Protein 7VMX (pdb70)

Structure (mmCIF, N/CA/C/O backbone):
data_7VMX
#
_entry.id   7VMX
#
_cell.length_a   128.114
_cell.length_b   128.114
_cell.length_c   200.671
_cell.angle_alpha   90.000
_cell.angle_beta   90.000
_cell.angle_gamma   90.000
#
_symmetry.space_group_name_H-M   'P 43 21 2'
#
loop_
_entity.id
_entity.type
_entity.pdbx_description
1 polymer 'Elongation factor Ts'
2 polymer 'Elongation factor Tu'
3 non-polymer 'ZINC ION'
4 non-polymer 'MAGNESIUM ION'
5 water water
#
loop_
_atom_site.group_PDB
_atom_site.id
_atom_site.type_symbol
_atom_site.label_atom_id
_atom_site.label_alt_id
_atom_site.label_comp_id
_atom_site.label_asym_id
_atom_site.label_entity_id
_atom_site.label_seq_id
_atom_site.pdbx_PDB_ins_code
_atom_site.Cartn_x
_atom_site.Cartn_y
_atom_site.Cartn_z
_atom_site.occupancy
_atom_site.B_iso_or_equiv
_atom_site.auth_seq_id
_atom_site.auth_comp_id
_atom_site.auth_asym_id
_atom_site.auth_atom_id
_atom_site.pdbx_PDB_model_num
ATOM 1 N N . MET A 1 1 ? 11.583 -15.827 6.920 1.00 62.16 1 MET A N 1
ATOM 2 C CA . MET A 1 1 ? 12.376 -16.152 8.136 1.00 78.25 1 MET A CA 1
ATOM 3 C C . MET A 1 1 ? 13.641 -15.293 8.125 1.00 76.21 1 MET A C 1
ATOM 4 O O . MET A 1 1 ? 14.720 -15.816 7.823 1.00 67.33 1 MET A O 1
ATOM 9 N N . ALA A 1 2 ? 13.484 -14.024 8.489 1.00 80.78 2 ALA A N 1
ATOM 10 C CA . ALA A 1 2 ? 14.574 -13.030 8.411 1.00 80.40 2 ALA A CA 1
ATOM 11 C C . ALA A 1 2 ? 15.780 -13.339 9.302 1.00 78.04 2 ALA A C 1
ATOM 12 O O . ALA A 1 2 ? 16.889 -13.336 8.766 1.00 83.45 2 ALA A O 1
ATOM 14 N N . ASN A 1 3 ? 15.595 -13.644 10.584 1.00 69.73 3 ASN A N 1
ATOM 15 C CA . ASN A 1 3 ? 16.808 -13.834 11.419 1.00 72.87 3 ASN A CA 1
ATOM 16 C C . ASN A 1 3 ? 16.760 -15.128 12.235 1.00 75.55 3 ASN A C 1
ATOM 17 O O . ASN A 1 3 ? 17.693 -15.350 13.029 1.00 74.77 3 ASN A O 1
ATOM 22 N N . PHE A 1 4 ? 15.745 -15.962 12.026 1.00 72.18 4 PHE A N 1
ATOM 23 C CA . PHE A 1 4 ? 15.605 -17.181 12.855 1.00 69.87 4 PHE A CA 1
ATOM 24 C C . PHE A 1 4 ? 15.295 -18.391 11.987 1.00 66.27 4 PHE A C 1
ATOM 25 O O . PHE A 1 4 ? 14.910 -18.213 10.841 1.00 75.72 4 PHE A O 1
ATOM 33 N N . THR A 1 5 ? 15.434 -19.584 12.558 1.00 53.70 5 THR A N 1
ATOM 34 C CA . THR A 1 5 ? 15.075 -20.809 11.860 1.00 54.13 5 THR A CA 1
ATOM 35 C C . THR A 1 5 ? 13.572 -21.087 11.964 1.00 63.74 5 THR A C 1
ATOM 36 O O . THR A 1 5 ? 12.796 -20.320 12.550 1.00 57.39 5 THR A O 1
ATOM 40 N N . ALA A 1 6 ? 13.157 -22.176 11.304 1.00 67.44 6 ALA A N 1
ATOM 41 C CA . ALA A 1 6 ? 11.812 -22.706 11.477 1.00 56.15 6 ALA A CA 1
ATOM 42 C C . ALA A 1 6 ? 11.703 -23.467 12.787 1.00 60.70 6 ALA A C 1
ATOM 43 O O . ALA A 1 6 ? 10.660 -23.425 13.450 1.00 63.83 6 ALA A O 1
ATOM 45 N N . ALA A 1 7 ? 12.779 -24.162 13.180 1.00 57.54 7 ALA A N 1
ATOM 46 C CA . ALA A 1 7 ? 12.816 -24.797 14.494 1.00 57.84 7 ALA A CA 1
ATOM 47 C C . ALA A 1 7 ? 12.708 -23.770 15.622 1.00 59.60 7 ALA A C 1
ATOM 48 O O . ALA A 1 7 ? 12.232 -24.106 16.710 1.00 54.01 7 ALA A O 1
ATOM 50 N N . ASP A 1 8 ? 13.139 -22.519 15.373 1.00 67.81 8 ASP A N 1
ATOM 51 C CA . ASP A 1 8 ? 12.887 -21.384 16.275 1.00 67.51 8 ASP A CA 1
ATOM 52 C C . ASP A 1 8 ? 11.399 -21.072 16.399 1.00 65.61 8 ASP A C 1
ATOM 53 O O . ASP A 1 8 ? 10.956 -20.565 17.437 1.00 68.17 8 ASP A O 1
ATOM 58 N N . VAL A 1 9 ? 10.625 -21.304 15.335 1.00 66.61 9 VAL A N 1
ATOM 59 C CA . VAL A 1 9 ? 9.200 -20.995 15.378 1.00 65.89 9 VAL A CA 1
ATOM 60 C C . VAL A 1 9 ? 8.426 -22.137 16.032 1.00 63.12 9 VAL A C 1
ATOM 61 O O . VAL A 1 9 ? 7.484 -21.899 16.797 1.00 62.36 9 VAL A O 1
ATOM 65 N N . LYS A 1 10 ? 8.804 -23.387 15.732 1.00 57.54 10 LYS A N 1
ATOM 66 C CA . LYS A 1 10 ? 8.227 -24.543 16.417 1.00 57.79 10 LYS A CA 1
ATOM 67 C C . LYS A 1 10 ? 8.341 -24.403 17.919 1.00 61.61 10 LYS A C 1
ATOM 68 O O . LYS A 1 10 ? 7.394 -24.661 18.671 1.00 61.34 10 LYS A O 1
ATOM 74 N N . ARG A 1 11 ? 9.524 -24.026 18.368 1.00 65.97 11 ARG A N 1
ATOM 75 C CA . ARG A 1 11 ? 9.797 -23.918 19.788 1.00 72.90 11 ARG A CA 1
ATOM 76 C C . ARG A 1 11 ? 8.998 -22.794 20.438 1.00 65.44 11 ARG A C 1
ATOM 77 O O . ARG A 1 11 ? 8.387 -22.987 21.494 1.00 60.69 11 ARG A O 1
ATOM 85 N N . LEU A 1 12 ? 9.005 -21.601 19.827 1.00 62.34 12 LEU A N 1
ATOM 86 C CA . LEU A 1 12 ? 8.251 -20.482 20.380 1.00 55.75 12 LEU A CA 1
ATOM 87 C C . LEU A 1 12 ? 6.769 -20.796 20.460 1.00 60.70 12 LEU A C 1
ATOM 88 O O . LEU A 1 12 ? 6.080 -20.289 21.357 1.00 60.04 12 LEU A O 1
ATOM 93 N N . ARG A 1 13 ? 6.265 -21.639 19.545 1.00 65.28 13 ARG A N 1
ATOM 94 C CA . ARG A 1 13 ? 4.904 -22.165 19.653 1.00 59.91 13 ARG A CA 1
ATOM 95 C C . ARG A 1 13 ? 4.793 -23.215 20.763 1.00 60.69 13 ARG A C 1
ATOM 96 O O . ARG A 1 13 ? 3.827 -23.205 21.532 1.00 62.18 13 ARG A O 1
ATOM 104 N N . GLU A 1 14 ? 5.771 -24.126 20.877 1.00 59.17 14 GLU A N 1
ATOM 105 C CA . GLU A 1 14 ? 5.672 -25.187 21.882 1.00 58.88 14 GLU A CA 1
ATOM 106 C C . GLU A 1 14 ? 5.654 -24.632 23.294 1.00 58.38 14 GLU A C 1
ATOM 107 O O . GLU A 1 14 ? 5.184 -25.301 24.221 1.00 51.45 14 GLU A O 1
ATOM 113 N N . LEU A 1 15 ? 6.171 -23.418 23.474 1.00 58.44 15 LEU A N 1
ATOM 114 C CA . LEU A 1 15 ? 6.312 -22.778 24.775 1.00 54.96 15 LEU A CA 1
ATOM 115 C C . LEU A 1 15 ? 5.114 -21.904 25.114 1.00 51.90 15 LEU A C 1
ATOM 116 O O . LEU A 1 15 ? 4.611 -21.961 26.236 1.00 64.05 15 LEU A O 1
ATOM 121 N N . THR A 1 16 ? 4.642 -21.093 24.178 1.00 49.48 16 THR A N 1
ATOM 122 C CA . THR A 1 16 ? 3.509 -20.219 24.445 1.00 55.78 16 THR A CA 1
ATOM 123 C C . THR A 1 16 ? 2.169 -20.828 24.050 1.00 60.41 16 THR A C 1
ATOM 124 O O . THR A 1 16 ? 1.123 -20.240 24.358 1.00 54.99 16 THR A O 1
ATOM 128 N N . GLY A 1 17 ? 2.172 -21.981 23.382 1.00 58.88 17 GLY A N 1
ATOM 129 C CA . GLY A 1 17 ? 0.953 -22.547 22.841 1.00 54.37 17 GLY A CA 1
ATOM 130 C C . GLY A 1 17 ? 0.245 -21.691 21.808 1.00 60.17 17 GLY A C 1
ATOM 131 O O . GLY A 1 17 ? -0.913 -21.982 21.489 1.00 58.50 17 GLY A O 1
ATOM 132 N N . ALA A 1 18 ? 0.902 -20.656 21.265 1.00 54.44 18 ALA A N 1
ATOM 133 C CA . ALA A 1 18 ? 0.265 -19.717 20.352 1.00 52.54 18 ALA A CA 1
ATOM 134 C C . ALA A 1 18 ? 0.238 -20.259 18.916 1.00 63.82 18 ALA A C 1
ATOM 135 O O . ALA A 1 18 ? 0.640 -21.398 18.629 1.00 53.72 18 ALA A O 1
ATOM 137 N N . GLY A 1 19 ? -0.247 -19.427 17.993 1.00 63.32 19 GLY A N 1
ATOM 138 C CA . GLY A 1 19 ? -0.435 -19.871 16.617 1.00 56.68 19 GLY A CA 1
ATOM 139 C C . GLY A 1 19 ? 0.845 -19.779 15.802 1.00 54.75 19 GLY A C 1
ATOM 140 O O . GLY A 1 19 ? 1.500 -18.729 15.770 1.00 53.02 19 GLY A O 1
ATOM 141 N N . MET A 1 20 ? 1.192 -20.890 15.133 1.00 50.27 20 MET A N 1
ATOM 142 C CA . MET A 1 20 ? 2.380 -21.000 14.286 1.00 45.09 20 MET A CA 1
ATOM 143 C C . MET A 1 20 ? 2.674 -19.710 13.527 1.00 51.98 20 MET A C 1
ATOM 144 O O . MET A 1 20 ? 3.759 -19.138 13.664 1.00 54.94 20 MET A O 1
ATOM 149 N N . LEU A 1 21 ? 1.707 -19.220 12.742 1.00 52.25 21 LEU A N 1
ATOM 150 C CA . LEU A 1 21 ? 1.920 -17.966 12.021 1.00 56.26 21 LEU A CA 1
ATOM 151 C C . LEU A 1 21 ? 2.110 -16.808 12.985 1.00 57.39 21 LEU A C 1
ATOM 152 O O . LEU A 1 21 ? 3.008 -15.980 12.797 1.00 62.08 21 LEU A O 1
ATOM 157 N N . ALA A 1 22 ? 1.271 -16.722 14.019 1.00 58.69 22 ALA A N 1
ATOM 158 C CA . ALA A 1 22 ? 1.421 -15.638 14.988 1.00 62.00 22 ALA A CA 1
ATOM 159 C C . ALA A 1 22 ? 2.790 -15.669 15.654 1.00 58.43 22 ALA A C 1
ATOM 160 O O . ALA A 1 22 ? 3.340 -14.611 15.983 1.00 58.76 22 ALA A O 1
ATOM 162 N N . CYS A 1 23 ? 3.351 -16.867 15.854 1.00 57.20 23 CYS A N 1
ATOM 163 C CA . CYS A 1 23 ? 4.721 -16.995 16.348 1.00 54.94 23 CYS A CA 1
ATOM 164 C C . CYS A 1 23 ? 5.736 -16.495 15.328 1.00 59.88 23 CYS A C 1
ATOM 165 O O . CYS A 1 23 ? 6.631 -15.712 15.671 1.00 61.76 23 CYS A O 1
ATOM 168 N N . LYS A 1 24 ? 5.648 -16.977 14.079 1.00 62.73 24 LYS A N 1
ATOM 169 C CA . LYS A 1 24 ? 6.567 -16.506 13.046 1.00 60.03 24 LYS A CA 1
ATOM 170 C C . LYS A 1 24 ? 6.498 -14.991 12.910 1.00 59.63 24 LYS A C 1
ATOM 171 O O . LYS A 1 24 ? 7.527 -14.310 12.915 1.00 67.28 24 LYS A O 1
ATOM 177 N N . ASN A 1 25 ? 5.292 -14.447 12.767 1.00 52.88 25 ASN A N 1
ATOM 178 C CA . ASN A 1 25 ? 5.138 -12.999 12.783 1.00 62.12 25 ASN A CA 1
ATOM 179 C C . ASN A 1 25 ? 5.862 -12.390 13.981 1.00 64.84 25 ASN A C 1
ATOM 180 O O . ASN A 1 25 ? 6.710 -11.508 13.822 1.00 66.78 25 ASN A O 1
ATOM 185 N N . ALA A 1 26 ? 5.587 -12.937 15.157 1.00 64.85 26 ALA A N 1
ATOM 186 C CA . ALA A 1 26 ? 6.176 -12.440 16.417 1.00 63.70 26 ALA A CA 1
ATOM 187 C C . ALA A 1 26 ? 7.704 -12.366 16.331 1.00 66.27 26 ALA A C 1
ATOM 188 O O . ALA A 1 26 ? 8.251 -11.308 16.630 1.00 65.57 26 ALA A O 1
ATOM 190 N N . LEU A 1 27 ? 8.362 -13.454 15.940 1.00 64.26 27 LEU A N 1
ATOM 191 C CA . LEU A 1 27 ? 9.844 -13.456 15.866 1.00 60.82 27 LEU A CA 1
ATOM 192 C C . LEU A 1 27 ? 10.307 -12.425 14.839 1.00 68.05 27 LEU A C 1
ATOM 193 O O . LEU A 1 27 ? 11.235 -11.672 15.126 1.00 69.94 27 LEU A O 1
ATOM 198 N N . ALA A 1 28 ? 9.745 -12.444 13.639 1.00 68.03 28 ALA A N 1
ATOM 199 C CA . ALA A 1 28 ? 10.216 -11.476 12.632 1.00 58.45 28 ALA A CA 1
ATOM 200 C C . ALA A 1 28 ? 9.938 -10.056 13.117 1.00 68.60 28 ALA A C 1
ATOM 201 O O . ALA A 1 28 ? 10.672 -9.159 12.719 1.00 76.41 28 ALA A O 1
ATOM 203 N N . GLU A 1 29 ? 8.908 -9.865 13.938 1.00 73.11 29 GLU A N 1
ATOM 204 C CA . GLU A 1 29 ? 8.583 -8.511 14.459 1.00 67.87 29 GLU A CA 1
ATOM 205 C C . GLU A 1 29 ? 9.731 -8.015 15.339 1.00 71.16 29 GLU A C 1
ATOM 206 O O . GLU A 1 29 ? 9.999 -6.813 15.308 1.00 72.39 29 GLU A O 1
ATOM 212 N N . THR A 1 30 ? 10.346 -8.906 16.121 1.00 72.72 30 THR A N 1
ATOM 213 C CA . THR A 1 30 ? 11.471 -8.523 17.013 1.00 70.90 30 THR A CA 1
ATOM 214 C C . THR A 1 30 ? 12.811 -8.745 16.325 1.00 72.82 30 THR A C 1
ATOM 215 O O . THR A 1 30 ? 13.817 -8.426 16.958 1.00 75.38 30 THR A O 1
ATOM 219 N N . ASP A 1 31 ? 12.791 -9.330 15.128 1.00 78.48 31 ASP A N 1
ATOM 220 C CA . ASP A 1 31 ? 13.996 -9.660 14.317 1.00 83.95 31 ASP A CA 1
ATOM 221 C C . ASP A 1 31 ? 14.824 -10.796 14.930 1.00 73.54 31 ASP A C 1
ATOM 222 O O . ASP A 1 31 ? 16.045 -10.739 14.855 1.00 77.25 31 ASP A O 1
ATOM 227 N N . GLY A 1 32 ? 14.165 -11.798 15.495 1.00 61.04 32 GLY A N 1
ATOM 228 C CA . GLY A 1 32 ? 14.866 -12.990 15.993 1.00 67.76 32 GLY A CA 1
ATOM 229 C C . GLY A 1 32 ? 15.139 -12.971 17.477 1.00 75.74 32 GLY A C 1
ATOM 230 O O . GLY A 1 32 ? 15.434 -14.041 18.021 1.00 70.56 32 GLY A O 1
ATOM 231 N N . ASP A 1 33 ? 15.023 -11.824 18.135 1.00 72.76 33 ASP A N 1
ATOM 232 C CA . ASP A 1 33 ? 15.242 -11.905 19.598 1.00 74.70 33 ASP A CA 1
ATOM 233 C C . ASP A 1 33 ? 14.043 -12.699 20.100 1.00 71.78 33 ASP A C 1
ATOM 234 O O . ASP A 1 33 ? 12.919 -12.247 19.889 1.00 68.89 33 ASP A O 1
ATOM 239 N N . PHE A 1 34 ? 14.311 -13.807 20.779 1.00 66.39 34 PHE A N 1
ATOM 240 C CA . PHE A 1 34 ? 13.270 -14.771 21.205 1.00 67.50 34 PHE A CA 1
ATOM 241 C C . PHE A 1 34 ? 12.513 -14.303 22.452 1.00 71.21 34 PHE A C 1
ATOM 242 O O . PHE A 1 34 ? 11.323 -14.596 22.576 1.00 58.66 34 PHE A O 1
ATOM 250 N N . ASP A 1 35 ? 13.183 -13.595 23.357 1.00 76.83 35 ASP A N 1
ATOM 251 C CA . ASP A 1 35 ? 12.491 -13.169 24.571 1.00 64.66 35 ASP A CA 1
ATOM 252 C C . ASP A 1 35 ? 11.467 -12.081 24.263 1.00 62.60 35 ASP A C 1
ATOM 253 O O . ASP A 1 35 ? 10.335 -12.140 24.750 1.00 64.05 35 ASP A O 1
ATOM 258 N N . LYS A 1 36 ? 11.837 -11.085 23.439 1.00 71.48 36 LYS A N 1
ATOM 259 C CA . LYS A 1 36 ? 10.881 -10.031 23.077 1.00 71.61 36 LYS A CA 1
ATOM 260 C C . LYS A 1 36 ? 9.665 -10.584 22.345 1.00 70.39 36 LYS A C 1
ATOM 261 O O . LYS A 1 36 ? 8.563 -10.030 22.470 1.00 65.12 36 LYS A O 1
ATOM 267 N N . ALA A 1 37 ? 9.847 -11.663 21.569 1.00 71.16 37 ALA A N 1
ATOM 268 C CA . ALA A 1 37 ? 8.738 -12.250 20.817 1.00 66.74 37 ALA A CA 1
ATOM 269 C C . ALA A 1 37 ? 7.722 -12.916 21.740 1.00 72.43 37 ALA A C 1
ATOM 270 O O . ALA A 1 37 ? 6.510 -12.804 21.506 1.00 72.65 37 ALA A O 1
ATOM 272 N N . VAL A 1 38 ? 8.193 -13.634 22.776 1.00 75.39 38 VAL A N 1
ATOM 273 C CA . VAL A 1 38 ? 7.282 -14.207 23.770 1.00 59.75 38 VAL A CA 1
ATOM 274 C C . VAL A 1 38 ? 6.432 -13.111 24.377 1.00 58.51 38 VAL A C 1
ATOM 275 O O . VAL A 1 38 ? 5.224 -13.272 24.584 1.00 61.38 38 VAL A O 1
ATOM 279 N N . GLU A 1 39 ? 7.055 -11.976 24.683 1.00 61.18 39 GLU A N 1
ATOM 280 C CA . GLU A 1 39 ? 6.292 -10.916 25.310 1.00 68.02 39 GLU A CA 1
ATOM 281 C C . GLU A 1 39 ? 5.430 -10.249 24.247 1.00 67.01 39 GLU A C 1
ATOM 282 O O . GLU A 1 39 ? 4.386 -9.661 24.566 1.00 66.56 39 GLU A O 1
ATOM 288 N N . ALA A 1 40 ? 5.854 -10.355 22.980 1.00 68.17 40 ALA A N 1
ATOM 289 C CA . ALA A 1 40 ? 5.080 -9.818 21.862 1.00 66.57 40 ALA A CA 1
ATOM 290 C C . ALA A 1 40 ? 3.785 -10.601 21.664 1.00 68.16 40 ALA A C 1
ATOM 291 O O . ALA A 1 40 ? 2.725 -10.007 21.410 1.00 61.93 40 ALA A O 1
ATOM 293 N N . LEU A 1 41 ? 3.860 -11.939 21.789 1.00 61.29 41 LEU A N 1
ATOM 294 C CA . LEU A 1 41 ? 2.679 -12.796 21.727 1.00 53.67 41 LEU A CA 1
ATOM 295 C C . LEU A 1 41 ? 1.712 -12.502 22.877 1.00 61.33 41 LEU A C 1
ATOM 296 O O . LEU A 1 41 ? 0.489 -12.487 22.684 1.00 63.72 41 LEU A O 1
ATOM 301 N N . ARG A 1 42 ? 2.241 -12.274 24.084 1.00 58.52 42 ARG A N 1
ATOM 302 C CA . ARG A 1 42 ? 1.406 -11.799 25.184 1.00 58.05 42 ARG A CA 1
ATOM 303 C C . ARG A 1 42 ? 0.591 -10.581 24.774 1.00 54.90 42 ARG A C 1
ATOM 304 O O . ARG A 1 42 ? -0.567 -10.438 25.175 1.00 56.88 42 ARG A O 1
ATOM 312 N N . ILE A 1 43 ? 1.177 -9.688 23.974 1.00 58.73 43 ILE A N 1
ATOM 313 C CA . ILE A 1 43 ? 0.461 -8.471 23.605 1.00 65.85 43 ILE A CA 1
ATOM 314 C C . ILE A 1 43 ? -0.743 -8.822 22.737 1.00 70.29 43 ILE A C 1
ATOM 315 O O . ILE A 1 43 ? -1.866 -8.382 23.012 1.00 69.16 43 ILE A O 1
ATOM 320 N N . LYS A 1 44 ? -0.522 -9.586 21.650 1.00 65.96 44 LYS A N 1
ATOM 321 C CA . LYS A 1 44 ? -1.632 -9.940 20.761 1.00 66.45 44 LYS A CA 1
ATOM 322 C C . LYS A 1 44 ? -2.666 -10.764 21.508 1.00 69.24 44 LYS A C 1
ATOM 323 O O . LYS A 1 44 ? -3.871 -10.544 21.349 1.00 73.72 44 LYS A O 1
ATOM 329 N N . GLY A 1 45 ? -2.224 -11.715 22.335 1.00 65.85 45 GLY A N 1
ATOM 330 C CA . GLY A 1 45 ? -3.178 -12.457 23.151 1.00 64.16 45 GLY A CA 1
ATOM 331 C C . GLY A 1 45 ? -4.136 -11.540 23.879 1.00 61.13 45 GLY A C 1
ATOM 332 O O . GLY A 1 45 ? -5.347 -11.741 23.845 1.00 64.80 45 GLY A O 1
ATOM 333 N N . ALA A 1 46 ? -3.606 -10.487 24.507 1.00 61.76 46 ALA A N 1
ATOM 334 C CA . ALA A 1 46 ? -4.452 -9.581 25.273 1.00 61.41 46 ALA A CA 1
ATOM 335 C C . ALA A 1 46 ? -5.389 -8.792 24.366 1.00 66.58 46 ALA A C 1
ATOM 336 O O . ALA A 1 46 ? -6.556 -8.569 24.718 1.00 65.38 46 ALA A O 1
ATOM 338 N N . LYS A 1 47 ? -4.894 -8.350 23.204 1.00 65.85 47 LYS A N 1
ATOM 339 C CA . LYS A 1 47 ? -5.758 -7.718 22.209 1.00 71.18 47 LYS A CA 1
ATOM 340 C C . LYS A 1 47 ? -6.890 -8.652 21.799 1.00 71.45 47 LYS A C 1
ATOM 341 O O . LYS A 1 47 ? -8.073 -8.288 21.847 1.00 63.69 47 LYS A O 1
ATOM 347 N N . ASP A 1 48 ? -6.530 -9.869 21.385 1.00 69.66 48 ASP A N 1
ATOM 348 C CA . ASP A 1 48 ? -7.500 -10.811 20.843 1.00 64.52 48 ASP A CA 1
ATOM 349 C C . ASP A 1 48 ? -8.510 -11.249 21.900 1.00 64.35 48 ASP A C 1
ATOM 350 O O . ASP A 1 48 ? -9.684 -11.455 21.582 1.00 69.44 48 ASP A O 1
ATOM 355 N N . VAL A 1 49 ? -8.086 -11.382 23.163 1.00 66.76 49 VAL A N 1
ATOM 356 C CA . VAL A 1 49 ? -9.031 -11.724 24.229 1.00 68.84 49 VAL A CA 1
ATOM 357 C C . VAL A 1 49 ? -10.049 -10.607 24.411 1.00 71.08 49 VAL A C 1
ATOM 358 O O . VAL A 1 49 ? -11.252 -10.861 24.580 1.00 69.64 49 VAL A O 1
ATOM 362 N N . GLY A 1 50 ? -9.586 -9.355 24.359 1.00 71.31 50 GLY A N 1
ATOM 363 C CA . GLY A 1 50 ? -10.509 -8.235 24.353 1.00 71.88 50 GLY A CA 1
ATOM 364 C C . GLY A 1 50 ? -11.498 -8.283 23.202 1.00 71.60 50 GLY A C 1
ATOM 365 O O . GLY A 1 50 ? -12.694 -8.045 23.394 1.00 65.11 50 GLY A O 1
ATOM 366 N N . LYS A 1 51 ? -11.005 -8.559 21.987 1.00 70.93 51 LYS A N 1
ATOM 367 C CA . LYS A 1 51 ? -11.843 -8.454 20.795 1.00 70.37 51 LYS A CA 1
ATOM 368 C C . LYS A 1 51 ? -13.064 -9.376 20.938 1.00 66.43 51 LYS A C 1
ATOM 369 O O . LYS A 1 51 ? -14.191 -9.020 20.557 1.00 69.69 51 LYS A O 1
ATOM 375 N N . ARG A 1 52 ? -12.876 -10.534 21.570 1.00 60.87 52 ARG A N 1
ATOM 376 C CA . ARG A 1 52 ? -13.961 -11.484 21.764 1.00 61.03 52 ARG A CA 1
ATOM 377 C C . ARG A 1 52 ? -14.612 -11.353 23.144 1.00 56.00 52 ARG A C 1
ATOM 378 O O . ARG A 1 52 ? -15.248 -12.293 23.630 1.00 50.74 52 ARG A O 1
ATOM 386 N N . ALA A 1 53 ? -14.530 -10.170 23.758 1.00 55.73 53 ALA A N 1
ATOM 387 C CA . ALA A 1 53 ? -15.128 -9.994 25.078 1.00 51.84 53 ALA A CA 1
ATOM 388 C C . ALA A 1 53 ? -16.654 -9.939 25.015 1.00 53.69 53 ALA A C 1
ATOM 389 O O . ALA A 1 53 ? -17.337 -10.348 25.965 1.00 41.31 53 ALA A O 1
ATOM 391 N N . GLU A 1 54 ? -17.204 -9.436 23.913 1.00 60.22 54 GLU A N 1
ATOM 392 C CA . GLU A 1 54 ? -18.644 -9.288 23.776 1.00 57.43 54 GLU A CA 1
ATOM 393 C C . GLU A 1 54 ? -19.333 -10.587 23.384 1.00 62.53 54 GLU A C 1
ATOM 394 O O . GLU A 1 54 ? -20.570 -10.624 23.330 1.00 68.46 54 GLU A O 1
ATOM 400 N N . ARG A 1 55 ? -18.564 -11.645 23.129 1.00 55.89 55 ARG A N 1
ATOM 401 C CA . ARG A 1 55 ? -19.092 -12.940 22.737 1.00 43.66 55 ARG A CA 1
ATOM 402 C C . ARG A 1 55 ? -19.899 -13.559 23.889 1.00 44.94 55 ARG A C 1
ATOM 403 O O . ARG A 1 55 ? -19.889 -13.078 25.029 1.00 46.06 55 ARG A O 1
ATOM 411 N N . ALA A 1 56 ? -20.630 -14.630 23.580 1.00 41.09 56 ALA A N 1
ATOM 412 C CA . ALA A 1 56 ? -21.512 -15.265 24.550 1.00 37.56 56 ALA A CA 1
ATOM 413 C C . ALA A 1 56 ? -20.870 -16.538 25.065 1.00 40.84 56 ALA A C 1
ATOM 414 O O . ALA A 1 56 ? -20.170 -17.232 24.322 1.00 42.57 56 ALA A O 1
ATOM 416 N N . THR A 1 57 ? -21.107 -16.845 26.342 1.00 40.89 57 THR A N 1
ATOM 417 C CA . THR A 1 57 ? -20.470 -17.990 27.000 1.00 42.81 57 THR A CA 1
ATOM 418 C C . THR A 1 57 ? -21.527 -18.850 27.692 1.00 35.25 57 THR A C 1
ATOM 419 O O . THR A 1 57 ? -21.787 -18.687 28.886 1.00 36.86 57 THR A O 1
ATOM 423 N N . ALA A 1 58 ? -22.114 -19.792 26.954 1.00 33.89 58 ALA A N 1
ATOM 424 C CA . ALA A 1 58 ? -23.221 -20.576 27.477 1.00 36.64 58 ALA A CA 1
ATOM 425 C C . ALA A 1 58 ? -22.876 -22.030 27.724 1.00 39.61 58 ALA A C 1
ATOM 426 O O . ALA A 1 58 ? -23.761 -22.797 28.113 1.00 46.63 58 ALA A O 1
ATOM 428 N N . GLU A 1 59 ? -21.635 -22.438 27.509 1.00 39.16 59 GLU A N 1
ATOM 429 C CA . GLU A 1 59 ? -21.205 -23.780 27.863 1.00 37.99 59 GLU A CA 1
ATOM 430 C C . GLU A 1 59 ? -20.099 -23.671 28.912 1.00 39.04 59 GLU A C 1
ATOM 431 O O . GLU A 1 59 ? -19.505 -22.600 29.113 1.00 35.01 59 GLU A O 1
ATOM 437 N N . GLY A 1 60 ? -19.854 -24.768 29.614 1.00 34.55 60 GLY A N 1
ATOM 438 C CA . GLY A 1 60 ? -18.883 -24.707 30.689 1.00 33.53 60 GLY A CA 1
ATOM 439 C C . GLY A 1 60 ? -19.168 -25.759 31.750 1.00 36.65 60 GLY A C 1
ATOM 440 O O . GLY A 1 60 ? -19.621 -26.863 31.437 1.00 40.16 60 GLY A O 1
ATOM 441 N N . LEU A 1 61 ? -18.868 -25.392 32.997 1.00 32.13 61 LEU A N 1
ATOM 442 C CA . LEU A 1 61 ? -19.016 -26.318 34.111 1.00 35.21 61 LEU A CA 1
ATOM 443 C C . LEU A 1 61 ? -19.159 -25.535 35.406 1.00 37.56 61 LEU A C 1
ATOM 444 O O . LEU A 1 61 ? -18.935 -24.321 35.468 1.00 30.69 61 LEU A O 1
ATOM 449 N N . VAL A 1 62 ? -19.472 -26.285 36.458 1.00 36.53 62 VAL A N 1
ATOM 450 C CA . VAL A 1 62 ? -19.448 -25.803 37.826 1.00 31.62 62 VAL A CA 1
ATOM 451 C C . VAL A 1 62 ? -18.585 -26.748 38.656 1.00 32.69 62 VAL A C 1
ATOM 452 O O . VAL A 1 62 ? -18.411 -27.931 38.336 1.00 35.03 62 VAL A O 1
ATOM 456 N N . ALA A 1 63 ? -18.032 -26.207 39.727 1.00 30.99 63 ALA A N 1
ATOM 457 C CA . ALA A 1 63 ? -17.017 -26.882 40.508 1.00 30.97 63 ALA A CA 1
ATOM 458 C C . ALA A 1 63 ? -17.276 -26.599 41.975 1.00 36.87 63 ALA A C 1
ATOM 459 O O . ALA A 1 63 ? -17.632 -25.471 42.340 1.00 38.45 63 ALA A O 1
ATOM 461 N N . ALA A 1 64 ? -17.093 -27.607 42.816 1.00 31.28 64 ALA A N 1
ATOM 462 C CA . ALA A 1 64 ? -17.276 -27.417 44.244 1.00 30.21 64 ALA A CA 1
ATOM 463 C C . ALA A 1 64 ? -16.088 -27.998 44.987 1.00 34.93 64 ALA A C 1
ATOM 464 O O . ALA A 1 64 ? -15.693 -29.139 44.734 1.00 43.43 64 ALA A O 1
ATOM 466 N N . LYS A 1 65 ? -15.524 -27.223 45.905 1.00 36.43 65 LYS A N 1
ATOM 467 C CA . LYS A 1 65 ? -14.526 -27.743 46.836 1.00 43.65 65 LYS A CA 1
ATOM 468 C C . LYS A 1 65 ? -14.794 -27.130 48.201 1.00 45.18 65 LYS A C 1
ATOM 469 O O . LYS A 1 65 ? -14.844 -25.903 48.319 1.00 43.72 65 LYS A O 1
ATOM 475 N N . ASP A 1 66 ? -14.987 -27.980 49.214 1.00 49.70 66 ASP A N 1
ATOM 476 C CA . ASP A 1 66 ? -15.023 -27.560 50.618 1.00 42.49 66 ASP A CA 1
ATOM 477 C C . ASP A 1 66 ? -16.015 -26.419 50.843 1.00 45.26 66 ASP A C 1
ATOM 478 O O . ASP A 1 66 ? -15.711 -25.420 51.498 1.00 49.94 66 ASP A O 1
ATOM 483 N N . GLY A 1 67 ? -17.211 -26.550 50.278 1.00 39.62 67 GLY A N 1
ATOM 484 C CA . GLY A 1 67 ? -18.169 -25.480 50.475 1.00 39.78 67 GLY A CA 1
ATOM 485 C C . GLY A 1 67 ? -17.883 -24.194 49.724 1.00 42.50 67 GLY A C 1
ATOM 486 O O . GLY A 1 67 ? -18.339 -23.124 50.138 1.00 41.72 67 GLY A O 1
ATOM 487 N N . ALA A 1 68 ? -17.123 -24.261 48.640 1.00 40.03 68 ALA A N 1
ATOM 488 C CA . ALA A 1 68 ? -17.057 -23.195 47.655 1.00 37.29 68 ALA A CA 1
ATOM 489 C C . ALA A 1 68 ? -17.667 -23.721 46.362 1.00 42.27 68 ALA A C 1
ATOM 490 O O . ALA A 1 68 ? -17.478 -24.894 46.015 1.00 39.77 68 ALA A O 1
ATOM 492 N N . LEU A 1 69 ? -18.419 -22.871 45.662 1.00 35.77 69 LEU A N 1
ATOM 493 C CA . LEU A 1 69 ? -19.020 -23.262 44.396 1.00 33.59 69 LEU A CA 1
ATOM 494 C C . LEU A 1 69 ? -18.761 -22.170 43.380 1.00 36.23 69 LEU A C 1
ATOM 495 O O . LEU A 1 69 ? -18.956 -20.986 43.680 1.00 36.65 69 LEU A O 1
ATOM 500 N N . ILE A 1 70 ? -18.295 -22.567 42.192 1.00 34.57 70 ILE A N 1
ATOM 501 C CA . ILE A 1 70 ? -18.025 -21.623 41.118 1.00 36.11 70 ILE A CA 1
ATOM 502 C C . ILE A 1 70 ? -18.664 -22.129 39.834 1.00 34.23 70 ILE A C 1
ATOM 503 O O . ILE A 1 70 ? -18.984 -23.309 39.682 1.00 29.81 70 ILE A O 1
ATOM 508 N N . GLU A 1 71 ? -18.844 -21.204 38.903 1.00 36.18 71 GLU A N 1
ATOM 509 C CA . GLU A 1 71 ? -19.249 -21.527 37.549 1.00 30.64 71 GLU A CA 1
ATOM 510 C C . GLU A 1 71 ? -18.283 -20.850 36.605 1.00 33.35 71 GLU A C 1
ATOM 511 O O . GLU A 1 71 ? -18.100 -19.627 36.666 1.00 33.60 71 GLU A O 1
ATOM 517 N N . LEU A 1 72 ? -17.672 -21.651 35.741 1.00 31.40 72 LEU A N 1
ATOM 518 C CA . LEU A 1 72 ? -16.706 -21.195 34.759 1.00 30.28 72 LEU A CA 1
ATOM 519 C C . LEU A 1 72 ? -17.282 -21.483 33.384 1.00 30.49 72 LEU A C 1
ATOM 520 O O . LEU A 1 72 ? -17.751 -22.602 33.140 1.00 32.77 72 LEU A O 1
ATOM 525 N N . ASN A 1 73 ? -17.262 -20.481 32.496 1.00 27.73 73 ASN A N 1
ATOM 526 C CA . ASN A 1 73 ? -17.957 -20.568 31.216 1.00 32.54 73 ASN A CA 1
ATOM 527 C C . ASN A 1 73 ? -17.003 -20.421 30.038 1.00 35.01 73 ASN A C 1
ATOM 528 O O . ASN A 1 73 ? -15.983 -19.719 30.115 1.00 33.53 73 ASN A O 1
ATOM 533 N N . CYS A 1 74 ? -17.368 -21.082 28.937 1.00 33.67 74 CYS A N 1
ATOM 534 C CA . CYS A 1 74 ? -16.652 -20.995 27.669 1.00 36.28 74 CYS A CA 1
ATOM 535 C C . CYS A 1 74 ? -17.689 -20.906 26.561 1.00 37.40 74 CYS A C 1
ATOM 536 O O . CYS A 1 74 ? -18.888 -20.787 26.824 1.00 39.10 74 CYS A O 1
ATOM 539 N N . GLU A 1 75 ? -17.231 -20.998 25.311 1.00 38.60 75 GLU A N 1
ATOM 540 C CA . GLU A 1 75 ? -18.140 -20.907 24.172 1.00 33.39 75 GLU A CA 1
ATOM 541 C C . GLU A 1 75 ? -18.733 -22.265 23.808 1.00 33.10 75 GLU A C 1
ATOM 542 O O . GLU A 1 75 ? -19.952 -22.438 23.866 1.00 37.32 75 GLU A O 1
ATOM 548 N N . THR A 1 76 ? -17.896 -23.241 23.461 1.00 33.81 76 THR A N 1
ATOM 549 C CA . THR A 1 76 ? -18.378 -24.582 23.145 1.00 31.63 76 THR A CA 1
ATOM 550 C C . THR A 1 76 ? -18.078 -25.572 24.254 1.00 27.67 76 THR A C 1
ATOM 551 O O . THR A 1 76 ? -17.148 -25.393 25.043 1.00 33.90 76 THR A O 1
ATOM 555 N N . ASP A 1 77 ? -18.861 -26.646 24.274 1.00 23.08 77 ASP A N 1
ATOM 556 C CA . ASP A 1 77 ? -18.628 -27.698 25.244 1.00 27.47 77 ASP A CA 1
ATOM 557 C C . ASP A 1 77 ? -17.425 -28.557 24.883 1.00 27.29 77 ASP A C 1
ATOM 558 O O . ASP A 1 77 ? -16.954 -29.329 25.730 1.00 29.24 77 ASP A O 1
ATOM 563 N N . PHE A 1 78 ? -16.910 -28.440 23.659 1.00 26.86 78 PHE A N 1
ATOM 564 C CA . PHE A 1 78 ? -15.619 -29.045 23.361 1.00 27.38 78 PHE A CA 1
ATOM 565 C C . PHE A 1 78 ? -14.564 -28.518 24.319 1.00 30.41 78 PHE A C 1
ATOM 566 O O . PHE A 1 78 ? -13.716 -29.274 24.820 1.00 32.44 78 PHE A O 1
ATOM 574 N N . VAL A 1 79 ? -14.631 -27.221 24.611 1.00 28.09 79 VAL A N 1
ATOM 575 C CA . VAL A 1 79 ? -13.697 -26.624 25.546 1.00 27.09 79 VAL A CA 1
ATOM 576 C C . VAL A 1 79 ? -14.038 -27.042 26.969 1.00 33.08 79 VAL A C 1
ATOM 577 O O . VAL A 1 79 ? -13.145 -27.357 27.765 1.00 38.65 79 VAL A O 1
ATOM 581 N N . ALA A 1 80 ? -15.330 -27.103 27.307 1.00 28.73 80 ALA A N 1
ATOM 582 C CA . ALA A 1 80 ? -15.707 -27.499 28.664 1.00 27.92 80 ALA A CA 1
ATOM 583 C C . ALA A 1 80 ? -15.197 -28.893 29.032 1.00 27.16 80 ALA A C 1
ATOM 584 O O . ALA A 1 80 ? -14.861 -29.134 30.197 1.00 30.46 80 ALA A O 1
ATOM 586 N N . LYS A 1 81 ? -15.137 -29.824 28.079 1.00 24.40 81 LYS A N 1
ATOM 587 C CA . LYS A 1 81 ? -14.663 -31.168 28.380 1.00 29.19 81 LYS A CA 1
ATOM 588 C C . LYS A 1 81 ? -13.170 -31.339 28.104 1.00 35.57 81 LYS A C 1
ATOM 589 O O . LYS A 1 81 ? -12.654 -32.469 28.147 1.00 39.20 81 LYS A O 1
ATOM 595 N N . ASN A 1 82 ? -12.465 -30.250 27.836 1.00 31.82 82 ASN A N 1
ATOM 596 C CA . ASN A 1 82 ? -11.032 -30.321 27.602 1.00 35.26 82 ASN A CA 1
ATOM 597 C C . ASN A 1 82 ? -10.268 -30.285 28.919 1.00 38.35 82 ASN A C 1
ATOM 598 O O . ASN A 1 82 ? -10.641 -29.554 29.844 1.00 38.91 82 ASN A O 1
ATOM 603 N N . ALA A 1 83 ? -9.175 -31.056 28.997 1.00 38.78 83 ALA A N 1
ATOM 604 C CA . ALA A 1 83 ? -8.468 -31.188 30.274 1.00 33.42 83 ALA A CA 1
ATOM 605 C C . ALA A 1 83 ? -7.907 -29.853 30.755 1.00 28.61 83 ALA A C 1
ATOM 606 O O . ALA A 1 83 ? -7.955 -29.546 31.952 1.00 24.56 83 ALA A O 1
ATOM 608 N N . GLU A 1 84 ? -7.381 -29.039 29.839 1.00 33.03 84 GLU A N 1
ATOM 609 C CA . GLU A 1 84 ? -6.775 -27.775 30.259 1.00 35.22 84 GLU A CA 1
ATOM 610 C C . GLU A 1 84 ? -7.808 -26.832 30.871 1.00 33.78 84 GLU A C 1
ATOM 611 O O . GLU A 1 84 ? -7.485 -26.081 31.799 1.00 32.54 84 GLU A O 1
ATOM 617 N N . PHE A 1 85 ? -9.056 -26.889 30.396 1.00 33.26 85 PHE A N 1
ATOM 618 C CA . PHE A 1 85 ? -10.112 -26.070 30.981 1.00 28.73 85 PHE A CA 1
ATOM 619 C C . PHE A 1 85 ? -10.533 -26.595 32.350 1.00 31.09 85 PHE A C 1
ATOM 620 O O . PHE A 1 85 ? -10.704 -25.808 33.289 1.00 33.03 85 PHE A O 1
ATOM 628 N N . GLN A 1 86 ? -10.712 -27.916 32.490 1.00 29.75 86 GLN A N 1
ATOM 629 C CA . GLN A 1 86 ? -11.074 -28.473 33.796 1.00 27.74 86 GLN A CA 1
ATOM 630 C C . GLN A 1 86 ? -9.977 -28.233 34.827 1.00 25.14 86 GLN A C 1
ATOM 631 O O . GLN A 1 86 ? -10.259 -27.900 35.982 1.00 26.22 86 GLN A O 1
ATOM 637 N N . THR A 1 87 ? -8.718 -28.380 34.436 1.00 28.26 87 THR A N 1
ATOM 638 C CA . THR A 1 87 ? -7.645 -28.087 35.379 1.00 29.78 87 THR A CA 1
ATOM 639 C C . THR A 1 87 ? -7.702 -26.633 35.856 1.00 28.31 87 THR A C 1
ATOM 640 O O . THR A 1 87 ? -7.528 -26.358 37.049 1.00 30.02 87 THR A O 1
ATOM 644 N N . LEU A 1 88 ? -7.974 -25.689 34.949 1.00 27.13 88 LEU A N 1
ATOM 645 C CA . LEU A 1 88 ? -8.142 -24.300 35.369 1.00 25.70 88 LEU A CA 1
ATOM 646 C C . LEU A 1 88 ? -9.277 -24.163 36.364 1.00 24.42 88 LEU A C 1
ATOM 647 O O . LEU A 1 88 ? -9.167 -23.447 37.368 1.00 24.48 88 LEU A O 1
ATOM 652 N N . ALA A 1 89 ? -10.391 -24.828 36.080 1.00 25.81 89 ALA A N 1
ATOM 653 C CA . ALA A 1 89 ? -11.534 -24.778 36.975 1.00 24.94 89 ALA A CA 1
ATOM 654 C C . ALA A 1 89 ? -11.176 -25.344 38.341 1.00 25.80 89 ALA A C 1
ATOM 655 O O . ALA A 1 89 ? -11.456 -24.717 39.371 1.00 25.94 89 ALA A O 1
ATOM 657 N N . ASP A 1 90 ? -10.549 -26.534 38.363 1.00 27.06 90 ASP A N 1
ATOM 658 C CA . ASP A 1 90 ? -10.045 -27.120 39.608 1.00 29.58 90 ASP A CA 1
ATOM 659 C C . ASP A 1 90 ? -9.201 -26.114 40.383 1.00 31.85 90 ASP A C 1
ATOM 660 O O . ASP A 1 90 ? -9.405 -25.897 41.586 1.00 33.97 90 ASP A O 1
ATOM 665 N N . GLN A 1 91 ? -8.257 -25.474 39.700 1.00 26.57 91 GLN A N 1
ATOM 666 C CA . GLN A 1 91 ? -7.453 -24.452 40.350 1.00 29.55 91 GLN A CA 1
ATOM 667 C C . GLN A 1 91 ? -8.320 -23.324 40.919 1.00 32.94 91 GLN A C 1
ATOM 668 O O . GLN A 1 91 ? -8.194 -22.965 42.099 1.00 33.03 91 GLN A O 1
ATOM 674 N N . VAL A 1 92 ? -9.215 -22.755 40.102 1.00 31.03 92 VAL A N 1
ATOM 675 C CA . VAL A 1 92 ? -9.899 -21.537 40.525 1.00 28.44 92 VAL A CA 1
ATOM 676 C C . VAL A 1 92 ? -10.849 -21.811 41.685 1.00 33.85 92 VAL A C 1
ATOM 677 O O . VAL A 1 92 ? -10.984 -20.978 42.591 1.00 34.24 92 VAL A O 1
ATOM 681 N N . VAL A 1 93 ? -11.519 -22.974 41.692 1.00 34.68 93 VAL A N 1
ATOM 682 C CA . VAL A 1 93 ? -12.382 -23.304 42.831 1.00 32.81 93 VAL A CA 1
ATOM 683 C C . VAL A 1 93 ? -11.547 -23.481 44.091 1.00 35.80 93 VAL A C 1
ATOM 684 O O . VAL A 1 93 ? -11.931 -23.007 45.170 1.00 40.24 93 VAL A O 1
ATOM 688 N N . ALA A 1 94 ? -10.374 -24.124 43.973 1.00 33.79 94 ALA A N 1
ATOM 689 C CA . ALA A 1 94 ? -9.501 -24.286 45.136 1.00 35.40 94 ALA A CA 1
ATOM 690 C C . ALA A 1 94 ? -9.011 -22.937 45.651 1.00 37.21 94 ALA A C 1
ATOM 691 O O . ALA A 1 94 ? -8.934 -22.725 46.868 1.00 38.17 94 ALA A O 1
ATOM 693 N N . ALA A 1 95 ? -8.669 -22.017 44.740 1.00 34.91 95 ALA A N 1
ATOM 694 C CA . ALA A 1 95 ? -8.441 -20.628 45.126 1.00 32.73 95 ALA A CA 1
ATOM 695 C C . ALA A 1 95 ? -9.578 -20.112 45.989 1.00 33.32 95 ALA A C 1
ATOM 696 O O . ALA A 1 95 ? -9.361 -19.617 47.099 1.00 35.85 95 ALA A O 1
ATOM 698 N N . ALA A 1 96 ? -10.807 -20.233 45.485 1.00 35.86 96 ALA A N 1
ATOM 699 C CA . ALA A 1 96 ? -11.967 -19.673 46.168 1.00 36.24 96 ALA A CA 1
ATOM 700 C C . ALA A 1 96 ? -12.186 -20.336 47.511 1.00 35.20 96 ALA A C 1
ATOM 701 O O . ALA A 1 96 ? -12.487 -19.659 48.502 1.00 34.22 96 ALA A O 1
ATOM 703 N N . ALA A 1 97 ? -12.046 -21.661 47.559 1.00 30.75 97 ALA A N 1
ATOM 704 C CA . ALA A 1 97 ? -12.271 -22.374 48.805 1.00 29.62 97 ALA A CA 1
ATOM 705 C C . ALA A 1 97 ? -11.293 -21.924 49.881 1.00 33.10 97 ALA A C 1
ATOM 706 O O . ALA A 1 97 ? -11.666 -21.794 51.052 1.00 40.87 97 ALA A O 1
ATOM 708 N N . ALA A 1 98 ? -10.048 -21.634 49.502 1.00 33.81 98 ALA A N 1
ATOM 709 C CA . ALA A 1 98 ? -9.054 -21.263 50.507 1.00 35.39 98 ALA A CA 1
ATOM 710 C C . ALA A 1 98 ? -9.144 -19.792 50.896 1.00 33.29 98 ALA A C 1
ATOM 711 O O . ALA A 1 98 ? -8.965 -19.453 52.068 1.00 38.96 98 ALA A O 1
ATOM 713 N N . ALA A 1 99 ? -9.412 -18.903 49.947 1.00 27.84 99 ALA A N 1
ATOM 714 C CA . ALA A 1 99 ? -9.395 -17.479 50.248 1.00 34.10 99 ALA A CA 1
ATOM 715 C C . ALA A 1 99 ? -10.752 -16.932 50.691 1.00 41.51 99 ALA A C 1
ATOM 716 O O . ALA A 1 99 ? -10.816 -15.771 51.126 1.00 41.53 99 ALA A O 1
ATOM 718 N N . LYS A 1 100 ? -11.810 -17.737 50.587 1.00 39.76 100 LYS A N 1
ATOM 719 C CA . LYS A 1 100 ? -13.198 -17.364 50.913 1.00 36.12 100 LYS A CA 1
ATOM 720 C C . LYS A 1 100 ? -13.535 -15.942 50.415 1.00 34.80 100 LYS A C 1
ATOM 721 O O . LYS A 1 100 ? -13.856 -15.078 51.244 1.00 39.07 100 LYS A O 1
ATOM 727 N N . PRO A 1 101 ? -13.478 -15.708 49.113 1.00 34.38 101 PRO A N 1
ATOM 728 C CA . PRO A 1 101 ? -13.619 -14.331 48.604 1.00 42.18 101 PRO A CA 1
ATOM 729 C C . PRO A 1 101 ? -15.021 -13.775 48.796 1.00 43.38 101 PRO A C 1
ATOM 730 O O . PRO A 1 101 ? -16.023 -14.483 48.660 1.00 40.53 101 PRO A O 1
ATOM 734 N N . ALA A 1 102 ? -15.079 -12.474 49.093 1.00 47.53 102 ALA A N 1
ATOM 735 C CA . ALA A 1 102 ? -16.364 -11.812 49.289 1.00 45.24 102 ALA A CA 1
ATOM 736 C C . ALA A 1 102 ? -17.225 -11.896 48.035 1.00 45.14 102 ALA A C 1
ATOM 737 O O . ALA A 1 102 ? -18.343 -12.413 48.074 1.00 49.83 102 ALA A O 1
ATOM 739 N N . ASP A 1 103 ? -16.717 -11.393 46.913 1.00 44.57 103 ASP A N 1
ATOM 740 C CA . ASP A 1 103 ? -17.464 -11.374 45.664 1.00 45.71 103 ASP A CA 1
ATOM 741 C C . ASP A 1 103 ? -16.682 -12.075 44.557 1.00 47.36 103 ASP A C 1
ATOM 742 O O . ASP A 1 103 ? -15.676 -12.737 44.817 1.00 46.88 103 ASP A O 1
ATOM 747 N N . VAL A 1 104 ? -17.134 -11.933 43.312 1.00 50.02 104 VAL A N 1
ATOM 748 C CA . VAL A 1 104 ? -16.404 -12.533 42.203 1.00 44.18 104 VAL A CA 1
ATOM 749 C C . VAL A 1 104 ? -15.087 -11.802 41.987 1.00 48.01 104 VAL A C 1
ATOM 750 O O . VAL A 1 104 ? -14.038 -12.436 41.821 1.00 50.06 104 VAL A O 1
ATOM 754 N N . ASP A 1 105 ? -15.109 -10.460 42.013 1.00 47.66 105 ASP A N 1
ATOM 755 C CA . ASP A 1 105 ? -13.884 -9.707 41.757 1.00 44.07 105 ASP A CA 1
ATOM 756 C C . ASP A 1 105 ? -12.826 -10.001 42.805 1.00 47.55 105 ASP A C 1
ATOM 757 O O . ASP A 1 105 ? -11.626 -9.892 42.516 1.00 49.92 105 ASP A O 1
ATOM 762 N N . ALA A 1 106 ? -13.244 -10.362 44.024 1.00 42.96 106 ALA A N 1
ATOM 763 C CA . ALA A 1 106 ? -12.291 -10.862 45.010 1.00 41.93 106 ALA A CA 1
ATOM 764 C C . ALA A 1 106 ? -11.593 -12.116 44.498 1.00 45.19 106 ALA A C 1
ATOM 765 O O . ALA A 1 106 ? -10.360 -12.215 44.527 1.00 46.69 106 ALA A O 1
ATOM 767 N N . LEU A 1 107 ? -12.370 -13.080 44.001 1.00 42.43 107 LEU A N 1
ATOM 768 C CA . LEU A 1 107 ? -11.776 -14.318 43.525 1.00 39.82 107 LEU A CA 1
ATOM 769 C C . LEU A 1 107 ? -10.881 -14.091 42.312 1.00 40.03 107 LEU A C 1
ATOM 770 O O . LEU A 1 107 ? -9.956 -14.880 42.076 1.00 36.87 107 LEU A O 1
ATOM 775 N N . LYS A 1 108 ? -11.133 -13.030 41.536 1.00 41.08 108 LYS A N 1
ATOM 776 C CA . LYS A 1 108 ? -10.355 -12.814 40.319 1.00 42.83 108 LYS A CA 1
ATOM 777 C C . LYS A 1 108 ? -8.891 -12.562 40.655 1.00 44.89 108 LYS A C 1
ATOM 778 O O . LYS A 1 108 ? -7.990 -13.107 40.004 1.00 40.74 108 LYS A O 1
ATOM 784 N N . GLY A 1 109 ? -8.637 -11.767 41.693 1.00 48.29 109 GLY A N 1
ATOM 785 C CA . GLY A 1 109 ? -7.291 -11.458 42.121 1.00 45.14 109 GLY A CA 1
ATOM 786 C C . GLY A 1 109 ? -6.662 -12.459 43.058 1.00 41.66 109 GLY A C 1
ATOM 787 O O . GLY A 1 109 ? -5.506 -12.272 43.455 1.00 44.77 109 GLY A O 1
ATOM 788 N N . ALA A 1 110 ? -7.386 -13.513 43.433 1.00 38.94 110 ALA A N 1
ATOM 789 C CA . ALA A 1 110 ? -6.817 -14.538 44.299 1.00 35.83 110 ALA A CA 1
ATOM 790 C C . ALA A 1 110 ? -5.683 -15.261 43.582 1.00 35.54 110 ALA A C 1
ATOM 791 O O . ALA A 1 110 ? -5.645 -15.347 42.352 1.00 40.16 110 ALA A O 1
ATOM 793 N N . SER A 1 111 ? -4.734 -15.765 44.351 1.00 35.13 111 SER A N 1
ATOM 794 C CA . SER A 1 111 ? -3.603 -16.420 43.719 1.00 38.24 111 SER A CA 1
ATOM 795 C C . SER A 1 111 ? -3.934 -17.869 43.393 1.00 40.62 111 SER A C 1
ATOM 796 O O . SER A 1 111 ? -4.585 -18.579 44.169 1.00 37.51 111 SER A O 1
ATOM 799 N N . ILE A 1 112 ? -3.489 -18.291 42.218 1.00 41.76 112 ILE A N 1
ATOM 800 C CA . ILE A 1 112 ? -3.648 -19.650 41.737 1.00 47.86 112 ILE A CA 1
ATOM 801 C C . ILE A 1 112 ? -2.320 -20.390 41.781 1.00 45.19 112 ILE A C 1
ATOM 802 O O . ILE A 1 112 ? -2.216 -21.524 41.292 1.00 43.56 112 ILE A O 1
ATOM 807 N N . GLY A 1 113 ? -1.311 -19.776 42.396 1.00 39.46 113 GLY A N 1
ATOM 808 C CA . GLY A 1 113 ? 0.077 -20.128 42.206 1.00 40.82 113 GLY A CA 1
ATOM 809 C C . GLY A 1 113 ? 0.903 -18.916 41.798 1.00 48.52 113 GLY A C 1
ATOM 810 O O . GLY A 1 113 ? 0.957 -17.905 42.517 1.00 45.26 113 GLY A O 1
ATOM 811 N N . ASP A 1 114 ? 1.536 -18.992 40.627 1.00 52.79 114 ASP A N 1
ATOM 812 C CA . ASP A 1 114 ? 2.424 -17.938 40.145 1.00 48.24 114 ASP A CA 1
ATOM 813 C C . ASP A 1 114 ? 1.707 -16.846 39.362 1.00 44.49 114 ASP A C 1
ATOM 814 O O . ASP A 1 114 ? 2.367 -15.966 38.808 1.00 42.87 114 ASP A O 1
ATOM 819 N N . LYS A 1 115 ? 0.379 -16.888 39.308 1.00 49.79 115 LYS A N 1
ATOM 820 C CA . LYS A 1 115 ? -0.435 -15.943 38.549 1.00 48.89 115 LYS A CA 1
ATOM 821 C C . LYS A 1 115 ? -1.805 -15.870 39.217 1.00 45.43 115 LYS A C 1
ATOM 822 O O . LYS A 1 115 ? -2.179 -16.760 39.984 1.00 51.34 115 LYS A O 1
ATOM 828 N N . THR A 1 116 ? -2.537 -14.778 38.989 1.00 38.58 116 THR A N 1
ATOM 829 C CA . THR A 1 116 ? -3.844 -14.681 39.626 1.00 37.96 116 THR A CA 1
ATOM 830 C C . THR A 1 116 ? -4.886 -15.476 38.839 1.00 41.91 116 THR A C 1
ATOM 831 O O . THR A 1 116 ? -4.617 -16.049 37.775 1.00 42.48 116 THR A O 1
ATOM 835 N N . VAL A 1 117 ? -6.106 -15.508 39.374 1.00 38.96 117 VAL A N 1
ATOM 836 C CA . VAL A 1 117 ? -7.191 -16.183 38.673 1.00 41.26 117 VAL A CA 1
ATOM 837 C C . VAL A 1 117 ? -7.542 -15.450 37.370 1.00 38.05 117 VAL A C 1
ATOM 838 O O . VAL A 1 117 ? -7.727 -16.095 36.329 1.00 34.46 117 VAL A O 1
ATOM 842 N N . GLU A 1 118 ? -7.614 -14.105 37.387 1.00 36.85 118 GLU A N 1
ATOM 843 C CA . GLU A 1 118 ? -7.792 -13.356 36.136 1.00 35.73 118 GLU A CA 1
ATOM 844 C C . GLU A 1 118 ? -6.749 -13.770 35.113 1.00 35.28 118 GLU A C 1
ATOM 845 O O . GLU A 1 118 ? -7.075 -14.194 33.998 1.00 34.75 118 GLU A O 1
ATOM 851 N N . GLN A 1 119 ? -5.476 -13.612 35.485 1.00 36.27 119 GLN A N 1
ATOM 852 C CA . GLN A 1 119 ? -4.372 -13.951 34.596 1.00 40.79 119 GLN A CA 1
ATOM 853 C C . GLN A 1 119 ? -4.516 -15.367 34.059 1.00 36.05 119 GLN A C 1
ATOM 854 O O . GLN A 1 119 ? -4.463 -15.590 32.846 1.00 32.70 119 GLN A O 1
ATOM 860 N N . ALA A 1 120 ? -4.715 -16.339 34.950 1.00 34.65 120 ALA A N 1
ATOM 861 C CA . ALA A 1 120 ? -4.800 -17.725 34.502 1.00 36.67 120 ALA A CA 1
ATOM 862 C C . ALA A 1 120 ? -5.925 -17.916 33.477 1.00 36.04 120 ALA A C 1
ATOM 863 O O . ALA A 1 120 ? -5.717 -18.549 32.438 1.00 37.60 120 ALA A O 1
ATOM 865 N N . ILE A 1 121 ? -7.107 -17.348 33.731 1.00 30.43 121 ILE A N 1
ATOM 866 C CA . ILE A 1 121 ? -8.199 -17.382 32.753 1.00 31.91 121 ILE A CA 1
ATOM 867 C C . ILE A 1 121 ? -7.810 -16.668 31.459 1.00 33.47 121 ILE A C 1
ATOM 868 O O . ILE A 1 121 ? -7.889 -17.247 30.368 1.00 31.56 121 ILE A O 1
ATOM 873 N N . ALA A 1 122 ? -7.427 -15.389 31.546 1.00 34.25 122 ALA A N 1
ATOM 874 C CA . ALA A 1 122 ? -7.108 -14.669 30.317 1.00 32.00 122 ALA A CA 1
ATOM 875 C C . ALA A 1 122 ? -6.012 -15.378 29.539 1.00 32.24 122 ALA A C 1
ATOM 876 O O . ALA A 1 122 ? -6.036 -15.413 28.302 1.00 33.40 122 ALA A O 1
ATOM 878 N N . GLU A 1 123 ? -5.077 -16.004 30.245 1.00 37.62 123 GLU A N 1
ATOM 879 C CA . GLU A 1 123 ? -3.969 -16.662 29.572 1.00 33.58 123 GLU A CA 1
ATOM 880 C C . GLU A 1 123 ? -4.435 -17.963 28.917 1.00 30.36 123 GLU A C 1
ATOM 881 O O . GLU A 1 123 ? -4.043 -18.260 27.783 1.00 33.38 123 GLU A O 1
ATOM 887 N N . LEU A 1 124 ? -5.326 -18.721 29.571 1.00 29.13 124 LEU A N 1
ATOM 888 C CA . LEU A 1 124 ? -5.879 -19.911 28.913 1.00 30.18 124 LEU A CA 1
ATOM 889 C C . LEU A 1 124 ? -6.812 -19.527 27.785 1.00 33.44 124 LEU A C 1
ATOM 890 O O . LEU A 1 124 ? -6.880 -20.234 26.770 1.00 32.51 124 LEU A O 1
ATOM 895 N N . SER A 1 125 ? -7.569 -18.434 27.968 1.00 35.45 125 SER A N 1
ATOM 896 C CA . SER A 1 125 ? -8.449 -17.937 26.916 1.00 31.39 125 SER A CA 1
ATOM 897 C C . SER A 1 125 ? -7.689 -17.765 25.611 1.00 33.41 125 SER A C 1
ATOM 898 O O . SER A 1 125 ? -8.106 -18.281 24.570 1.00 36.51 125 SER A O 1
ATOM 901 N N . ALA A 1 126 ? -6.547 -17.072 25.656 1.00 31.18 126 ALA A N 1
ATOM 902 C CA . ALA A 1 126 ? -5.839 -16.759 24.420 1.00 31.95 126 ALA A CA 1
ATOM 903 C C . ALA A 1 126 ? -5.355 -18.025 23.720 1.00 30.53 126 ALA A C 1
ATOM 904 O O . ALA A 1 126 ? -5.351 -18.101 22.485 1.00 31.30 126 ALA A O 1
ATOM 906 N N . LYS A 1 127 ? -4.946 -19.031 24.490 1.00 29.86 127 LYS A N 1
ATOM 907 C CA . LYS A 1 127 ? -4.395 -20.237 23.888 1.00 33.78 127 LYS A CA 1
ATOM 908 C C . LYS A 1 127 ? -5.492 -21.056 23.216 1.00 35.87 127 LYS A C 1
ATOM 909 O O . LYS A 1 127 ? -5.231 -21.785 22.253 1.00 35.40 127 LYS A O 1
ATOM 915 N N . ILE A 1 128 ? -6.725 -20.913 23.701 1.00 36.83 128 ILE A N 1
ATOM 916 C CA . ILE A 1 128 ? -7.884 -21.659 23.220 1.00 36.67 128 ILE A CA 1
ATOM 917 C C . ILE A 1 128 ? -8.607 -20.922 22.104 1.00 38.23 128 ILE A C 1
ATOM 918 O O . ILE A 1 128 ? -9.084 -21.536 21.138 1.00 37.88 128 ILE A O 1
ATOM 923 N N . GLY A 1 129 ? -8.706 -19.605 22.212 1.00 40.21 129 GLY A N 1
ATOM 924 C CA . GLY A 1 129 ? -9.401 -18.838 21.196 1.00 43.27 129 GLY A CA 1
ATOM 925 C C . GLY A 1 129 ? -10.893 -18.757 21.406 1.00 43.82 129 GLY A C 1
ATOM 926 O O . GLY A 1 129 ? -11.640 -18.656 20.425 1.00 48.88 129 GLY A O 1
ATOM 927 N N . GLU A 1 130 ? -11.343 -18.821 22.668 1.00 38.19 130 GLU A N 1
ATOM 928 C CA . GLU A 1 130 ? -12.736 -18.654 23.057 1.00 39.30 130 GLU A CA 1
ATOM 929 C C . GLU A 1 130 ? -12.807 -17.696 24.238 1.00 38.95 130 GLU A C 1
ATOM 930 O O . GLU A 1 130 ? -11.844 -17.549 24.994 1.00 39.70 130 GLU A O 1
ATOM 936 N N . LYS A 1 131 ? -13.945 -17.037 24.407 1.00 36.89 131 LYS A N 1
ATOM 937 C CA . LYS A 1 131 ? -14.122 -16.258 25.621 1.00 35.25 131 LYS A CA 1
ATOM 938 C C . LYS A 1 131 ? -14.219 -17.214 26.806 1.00 35.05 131 LYS A C 1
ATOM 939 O O . LYS A 1 131 ? -14.769 -18.314 26.689 1.00 35.29 131 LYS A O 1
ATOM 945 N N . LEU A 1 132 ? -13.637 -16.816 27.937 1.00 34.20 132 LEU A N 1
ATOM 946 C CA . LEU A 1 132 ? -13.773 -17.544 29.196 1.00 29.32 132 LEU A CA 1
ATOM 947 C C . LEU A 1 132 ? -14.209 -16.549 30.265 1.00 36.79 132 LEU A C 1
ATOM 948 O O . LEU A 1 132 ? -13.670 -15.440 30.339 1.00 44.74 132 LEU A O 1
ATOM 953 N N . GLU A 1 133 ? -15.206 -16.916 31.059 1.00 35.04 133 GLU A N 1
ATOM 954 C CA . GLU A 1 133 ? -15.715 -16.051 32.110 1.00 39.77 133 GLU A CA 1
ATOM 955 C C . GLU A 1 133 ? -15.833 -16.823 33.406 1.00 45.13 133 GLU A C 1
ATOM 956 O O . GLU A 1 133 ? -16.400 -17.920 33.439 1.00 40.77 133 GLU A O 1
ATOM 962 N N . LEU A 1 134 ? -15.312 -16.228 34.477 1.00 49.72 134 LEU A N 1
ATOM 963 C CA . LEU A 1 134 ? -15.707 -16.617 35.823 1.00 45.55 134 LEU A CA 1
ATOM 964 C C . LEU A 1 134 ? -17.062 -15.977 36.079 1.00 42.99 134 LEU A C 1
ATOM 965 O O . LEU A 1 134 ? -17.158 -14.752 36.206 1.00 49.92 134 LEU A O 1
ATOM 970 N N . ARG A 1 135 ? -18.117 -16.785 36.113 1.00 40.34 135 ARG A N 1
ATOM 971 C CA . ARG A 1 135 ? -19.443 -16.178 36.157 1.00 44.45 135 ARG A CA 1
ATOM 972 C C . ARG A 1 135 ? -19.913 -15.902 37.583 1.00 40.72 135 ARG A C 1
ATOM 973 O O . ARG A 1 135 ? -20.366 -14.796 37.882 1.00 40.49 135 ARG A O 1
ATOM 981 N N . ARG A 1 136 ? -19.807 -16.868 38.481 1.00 35.11 136 ARG A N 1
ATOM 982 C CA . ARG A 1 136 ? -20.294 -16.600 39.822 1.00 37.05 136 ARG A CA 1
ATOM 983 C C . ARG A 1 136 ? -19.624 -17.541 40.803 1.00 43.50 136 ARG A C 1
ATOM 984 O O . ARG A 1 136 ? -19.132 -18.615 40.436 1.00 40.36 136 ARG A O 1
ATOM 992 N N . VAL A 1 137 ? -19.642 -17.131 42.069 1.00 40.88 137 VAL A N 1
ATOM 993 C CA . VAL A 1 137 ? -18.962 -17.855 43.131 1.00 38.14 137 VAL A CA 1
ATOM 994 C C . VAL A 1 137 ? -19.858 -17.791 44.354 1.00 34.25 137 VAL A C 1
ATOM 995 O O . VAL A 1 137 ? -20.666 -16.871 44.497 1.00 32.90 137 VAL A O 1
ATOM 999 N N . ALA A 1 138 ? -19.747 -18.807 45.209 1.00 37.17 138 ALA A N 1
ATOM 1000 C CA . ALA A 1 138 ? -20.546 -18.911 46.425 1.00 40.13 138 ALA A CA 1
ATOM 1001 C C . ALA A 1 138 ? -19.746 -19.672 47.479 1.00 46.32 138 ALA A C 1
ATOM 1002 O O . ALA A 1 138 ? -19.240 -20.770 47.205 1.00 43.48 138 ALA A O 1
ATOM 1004 N N . ILE A 1 139 ? -19.637 -19.088 48.679 1.00 42.38 139 ILE A N 1
ATOM 1005 C CA . ILE A 1 139 ? -18.814 -19.632 49.755 1.00 38.56 139 ILE A CA 1
ATOM 1006 C C . ILE A 1 139 ? -19.691 -19.773 50.987 1.00 40.83 139 ILE A C 1
ATOM 1007 O O . ILE A 1 139 ? -20.338 -18.808 51.400 1.00 48.14 139 ILE A O 1
ATOM 1012 N N . PHE A 1 140 ? -19.685 -20.950 51.601 1.00 42.38 140 PHE A N 1
ATOM 1013 C CA . PHE A 1 140 ? -20.476 -21.207 52.803 1.00 47.59 140 PHE A CA 1
ATOM 1014 C C . PHE A 1 140 ? -19.534 -21.584 53.940 1.00 55.70 140 PHE A C 1
ATOM 1015 O O . PHE A 1 140 ? -18.868 -22.626 53.876 1.00 59.10 140 PHE A O 1
ATOM 1023 N N . ASP A 1 141 ? -19.506 -20.769 54.997 1.00 54.23 141 ASP A N 1
ATOM 1024 C CA . ASP A 1 141 ? -18.560 -21.034 56.075 1.00 52.05 141 ASP A CA 1
ATOM 1025 C C . ASP A 1 141 ? -18.923 -22.284 56.875 1.00 52.60 141 ASP A C 1
ATOM 1026 O O . ASP A 1 141 ? -18.027 -22.945 57.410 1.00 50.95 141 ASP A O 1
ATOM 1031 N N . GLY A 1 142 ? -20.215 -22.637 56.951 1.00 54.09 142 GLY A N 1
ATOM 1032 C CA . GLY A 1 142 ? -20.696 -23.708 57.810 1.00 52.13 142 GLY A CA 1
ATOM 1033 C C . GLY A 1 142 ? -20.505 -25.102 57.244 1.00 54.04 142 GLY A C 1
ATOM 1034 O O . GLY A 1 142 ? -19.710 -25.323 56.326 1.00 66.37 142 GLY A O 1
ATOM 1035 N N . THR A 1 143 ? -21.243 -26.063 57.813 1.00 52.95 143 THR A N 1
ATOM 1036 C CA . THR A 1 143 ? -21.221 -27.442 57.320 1.00 53.25 143 THR A CA 1
ATOM 1037 C C . THR A 1 143 ? -22.112 -27.581 56.087 1.00 57.82 143 THR A C 1
ATOM 1038 O O . THR A 1 143 ? -23.290 -27.197 56.120 1.00 58.13 143 THR A O 1
ATOM 1042 N N . VAL A 1 144 ? -21.553 -28.119 54.989 1.00 54.12 144 VAL A N 1
ATOM 1043 C CA . VAL A 1 144 ? -22.266 -28.117 53.713 1.00 55.48 144 VAL A CA 1
ATOM 1044 C C . VAL A 1 144 ? -22.387 -29.518 53.126 1.00 53.68 144 VAL A C 1
ATOM 1045 O O . VAL A 1 144 ? -21.578 -30.420 53.386 1.00 46.44 144 VAL A O 1
ATOM 1049 N N . GLU A 1 145 ? -23.434 -29.677 52.322 1.00 55.70 145 GLU A N 1
ATOM 1050 C CA . GLU A 1 145 ? -23.590 -30.775 51.391 1.00 50.78 145 GLU A CA 1
ATOM 1051 C C . GLU A 1 145 ? -23.571 -30.212 49.978 1.00 50.49 145 GLU A C 1
ATOM 1052 O O . GLU A 1 145 ? -24.196 -29.176 49.692 1.00 39.84 145 GLU A O 1
ATOM 1058 N N . ALA A 1 146 ? -22.826 -30.893 49.107 1.00 50.63 146 ALA A N 1
ATOM 1059 C CA . ALA A 1 146 ? -22.727 -30.526 47.706 1.00 41.32 146 ALA A CA 1
ATOM 1060 C C . ALA A 1 146 ? -23.232 -31.671 46.840 1.00 41.02 146 ALA A C 1
ATOM 1061 O O . ALA A 1 146 ? -23.087 -32.853 47.182 1.00 42.70 146 ALA A O 1
ATOM 1063 N N . TYR A 1 147 ? -23.879 -31.302 45.746 1.00 35.05 147 TYR A N 1
ATOM 1064 C CA . TYR A 1 147 ? -24.258 -32.243 44.711 1.00 38.07 147 TYR A CA 1
ATOM 1065 C C . TYR A 1 147 ? -23.957 -31.560 43.386 1.00 40.09 147 TYR A C 1
ATOM 1066 O O . TYR A 1 147 ? -24.387 -30.417 43.166 1.00 32.98 147 TYR A O 1
ATOM 1075 N N . LEU A 1 148 ? -23.174 -32.245 42.541 1.00 36.47 148 LEU A N 1
ATOM 1076 C CA . LEU A 1 148 ? -22.846 -31.800 41.191 1.00 29.93 148 LEU A CA 1
ATOM 1077 C C . LEU A 1 148 ? -23.518 -32.732 40.186 1.00 30.09 148 LEU A C 1
ATOM 1078 O O . LEU A 1 148 ? -23.521 -33.952 40.375 1.00 37.01 148 LEU A O 1
ATOM 1083 N N . HIS A 1 149 ? -24.096 -32.172 39.126 1.00 26.19 149 HIS A N 1
ATOM 1084 C CA . HIS A 1 149 ? -24.928 -32.952 38.217 1.00 33.68 149 HIS A CA 1
ATOM 1085 C C . HIS A 1 149 ? -24.474 -32.792 36.778 1.00 36.76 149 HIS A C 1
ATOM 1086 O O . HIS A 1 149 ? -24.357 -31.660 36.285 1.00 32.49 149 HIS A O 1
ATOM 1093 N N . ARG A 1 150 ? -24.286 -33.928 36.089 1.00 38.67 150 ARG A N 1
ATOM 1094 C CA . ARG A 1 150 ? -23.927 -33.920 34.670 1.00 40.31 150 ARG A CA 1
ATOM 1095 C C . ARG A 1 150 ? -25.179 -33.999 33.810 1.00 38.08 150 ARG A C 1
ATOM 1096 O O . ARG A 1 150 ? -25.981 -34.925 33.958 1.00 41.48 150 ARG A O 1
ATOM 1104 N N . ARG A 1 151 ? -25.338 -33.027 32.913 1.00 34.64 151 ARG A N 1
ATOM 1105 C CA . ARG A 1 151 ? -26.435 -33.061 31.962 1.00 37.54 151 ARG A CA 1
ATOM 1106 C C . ARG A 1 151 ? -26.125 -33.976 30.779 1.00 41.91 151 ARG A C 1
ATOM 1107 O O . ARG A 1 151 ? -27.039 -34.341 30.026 1.00 44.39 151 ARG A O 1
ATOM 1115 N N . SER A 1 152 ? -24.860 -34.353 30.601 1.00 43.05 152 SER A N 1
ATOM 1116 C CA . SER A 1 152 ? -24.466 -35.282 29.548 1.00 41.61 152 SER A CA 1
ATOM 1117 C C . SER A 1 152 ? -23.261 -36.051 30.059 1.00 40.97 152 SER A C 1
ATOM 1118 O O . SER A 1 152 ? -22.308 -35.448 30.555 1.00 44.35 152 SER A O 1
ATOM 1121 N N . ALA A 1 153 ? -23.306 -37.375 29.932 1.00 42.51 153 ALA A N 1
ATOM 1122 C CA . ALA A 1 153 ? -22.447 -38.218 30.757 1.00 49.34 153 ALA A CA 1
ATOM 1123 C C . ALA A 1 153 ? -20.968 -37.947 30.517 1.00 49.07 153 ALA A C 1
ATOM 1124 O O . ALA A 1 153 ? -20.154 -38.080 31.444 1.00 46.36 153 ALA A O 1
ATOM 1126 N N . ASP A 1 154 ? -20.592 -37.566 29.298 1.00 43.49 154 ASP A N 1
ATOM 1127 C CA . ASP A 1 154 ? -19.180 -37.379 28.981 1.00 49.11 154 ASP A CA 1
ATOM 1128 C C . ASP A 1 154 ? -18.802 -35.902 28.886 1.00 40.73 154 ASP A C 1
ATOM 1129 O O . ASP A 1 154 ? -17.886 -35.534 28.144 1.00 44.80 154 ASP A O 1
ATOM 1134 N N . LEU A 1 155 ? -19.482 -35.055 29.671 1.00 40.73 155 LEU A N 1
ATOM 1135 C CA . LEU A 1 155 ? -19.198 -33.636 29.899 1.00 31.97 155 LEU A CA 1
ATOM 1136 C C . LEU A 1 155 ? -18.963 -33.383 31.392 1.00 34.21 155 LEU A C 1
ATOM 1137 O O . LEU A 1 155 ? -19.251 -34.256 32.227 1.00 37.24 155 LEU A O 1
ATOM 1142 N N . PRO A 1 156 ? -18.454 -32.213 31.778 1.00 32.17 156 PRO A N 1
ATOM 1143 C CA . PRO A 1 156 ? -18.335 -31.887 33.210 1.00 33.09 156 PRO A CA 1
ATOM 1144 C C . PRO A 1 156 ? -19.682 -31.502 33.800 1.00 36.26 156 PRO A C 1
ATOM 1145 O O . PRO A 1 156 ? -20.662 -31.307 33.063 1.00 38.92 156 PRO A O 1
ATOM 1149 N N . PRO A 1 157 ? -19.780 -31.400 35.127 1.00 31.84 157 PRO A N 1
ATOM 1150 C CA . PRO A 1 157 ? -21.068 -31.085 35.749 1.00 28.56 157 PRO A CA 1
ATOM 1151 C C . PRO A 1 157 ? -21.581 -29.728 35.307 1.00 36.03 157 PRO A C 1
ATOM 1152 O O . PRO A 1 157 ? -20.836 -28.739 35.280 1.00 33.44 157 PRO A O 1
ATOM 1156 N N . ALA A 1 158 ? -22.873 -29.689 34.963 1.00 34.64 158 ALA A N 1
ATOM 1157 C CA . ALA A 1 158 ? -23.504 -28.471 34.485 1.00 36.32 158 ALA A CA 1
ATOM 1158 C C . ALA A 1 158 ? -24.467 -27.851 35.490 1.00 35.64 158 ALA A C 1
ATOM 1159 O O . ALA A 1 158 ? -24.829 -26.678 35.326 1.00 33.77 158 ALA A O 1
ATOM 1161 N N . VAL A 1 159 ? -24.871 -28.593 36.524 1.00 30.92 159 VAL A N 1
ATOM 1162 C CA . VAL A 1 159 ? -25.694 -28.074 37.611 1.00 31.22 159 VAL A CA 1
ATOM 1163 C C . VAL A 1 159 ? -25.005 -28.378 38.931 1.00 31.92 159 VAL A C 1
ATOM 1164 O O . VAL A 1 159 ? -24.566 -29.515 39.153 1.00 30.22 159 VAL A O 1
ATOM 1168 N N . GLY A 1 160 ? -24.914 -27.376 39.806 1.00 31.76 160 GLY A N 1
ATOM 1169 C CA . GLY A 1 160 ? -24.271 -27.557 41.101 1.00 29.99 160 GLY A CA 1
ATOM 1170 C C . GLY A 1 160 ? -25.067 -26.941 42.230 1.00 32.43 160 GLY A C 1
ATOM 1171 O O . GLY A 1 160 ? -25.660 -25.870 42.081 1.00 36.40 160 GLY A O 1
ATOM 1172 N N . VAL A 1 161 ? -25.070 -27.623 43.371 1.00 27.64 161 VAL A N 1
ATOM 1173 C CA . VAL A 1 161 ? -25.863 -27.224 44.534 1.00 34.27 161 VAL A CA 1
ATOM 1174 C C . VAL A 1 161 ? -25.039 -27.377 45.804 1.00 40.47 161 VAL A C 1
ATOM 1175 O O . VAL A 1 161 ? -24.519 -28.462 46.104 1.00 37.09 161 VAL A O 1
ATOM 1179 N N . LEU A 1 162 ? -24.937 -26.280 46.551 1.00 44.17 162 LEU A N 1
ATOM 1180 C CA . LEU A 1 162 ? -24.487 -26.280 47.935 1.00 46.08 162 LEU A CA 1
ATOM 1181 C C . LEU A 1 162 ? -25.683 -26.117 48.858 1.00 49.72 162 LEU A C 1
ATOM 1182 O O . LEU A 1 162 ? -26.564 -25.283 48.609 1.00 46.17 162 LEU A O 1
ATOM 1187 N N . VAL A 1 163 ? -25.703 -26.909 49.927 1.00 47.52 163 VAL A N 1
ATOM 1188 C CA . VAL A 1 163 ? -26.716 -26.799 50.963 1.00 44.97 163 VAL A CA 1
ATOM 1189 C C . VAL A 1 163 ? -25.983 -26.739 52.291 1.00 50.38 163 VAL A C 1
ATOM 1190 O O . VAL A 1 163 ? -25.342 -27.719 52.696 1.00 48.35 163 VAL A O 1
ATOM 1194 N N . GLU A 1 164 ? -26.059 -25.591 52.958 1.00 56.36 164 GLU A N 1
ATOM 1195 C CA . GLU A 1 164 ? -25.470 -25.407 54.277 1.00 55.89 164 GLU A CA 1
ATOM 1196 C C . GLU A 1 164 ? -26.519 -25.738 55.320 1.00 57.02 164 GLU A C 1
ATOM 1197 O O . GLU A 1 164 ? -27.661 -25.288 55.206 1.00 56.33 164 GLU A O 1
ATOM 1203 N N . TYR A 1 165 ? -26.139 -26.507 56.338 1.00 58.52 165 TYR A N 1
ATOM 1204 C CA . TYR A 1 165 ? -27.155 -27.044 57.230 1.00 63.42 165 TYR A CA 1
ATOM 1205 C C . TYR A 1 165 ? -26.594 -27.309 58.623 1.00 74.36 165 TYR A C 1
ATOM 1206 O O . TYR A 1 165 ? -25.376 -27.300 58.845 1.00 69.35 165 TYR A O 1
ATOM 1215 N N . ARG A 1 166 ? -27.525 -27.519 59.566 1.00 76.38 166 ARG A N 1
ATOM 1216 C CA . ARG A 1 166 ? -27.260 -28.063 60.897 1.00 71.12 166 ARG A CA 1
ATOM 1217 C C . ARG A 1 166 ? -28.071 -29.348 61.075 1.00 65.37 166 ARG A C 1
ATOM 1218 O O . ARG A 1 166 ? -29.273 -29.370 60.790 1.00 68.17 166 ARG A O 1
ATOM 1226 N N . GLY A 1 167 ? -27.422 -30.396 61.561 1.00 53.87 167 GLY A N 1
ATOM 1227 C CA . GLY A 1 167 ? -28.023 -31.707 61.758 1.00 59.43 167 GLY A CA 1
ATOM 1228 C C . GLY A 1 167 ? -26.958 -32.778 61.702 1.00 76.71 167 GLY A C 1
ATOM 1229 O O . GLY A 1 167 ? -25.819 -32.516 61.339 1.00 83.02 167 GLY A O 1
ATOM 1230 N N . ASP A 1 168 ? -27.333 -34.011 62.079 1.00 79.23 168 ASP A N 1
ATOM 1231 C CA . ASP A 1 168 ? -26.425 -35.135 61.797 1.00 81.92 168 ASP A CA 1
ATOM 1232 C C . ASP A 1 168 ? -26.928 -36.147 60.777 1.00 84.12 168 ASP A C 1
ATOM 1233 O O . ASP A 1 168 ? -26.250 -37.152 60.564 1.00 86.19 168 ASP A O 1
ATOM 1238 N N . ASP A 1 169 ? -28.085 -35.943 60.143 1.00 81.60 169 ASP A N 1
ATOM 1239 C CA . ASP A 1 169 ? -28.482 -36.884 59.094 1.00 81.11 169 ASP A CA 1
ATOM 1240 C C . ASP A 1 169 ? -27.844 -36.427 57.788 1.00 80.11 169 ASP A C 1
ATOM 1241 O O . ASP A 1 169 ? -28.445 -35.682 57.011 1.00 78.11 169 ASP A O 1
ATOM 1246 N N . ALA A 1 170 ? -26.606 -36.881 57.547 1.00 78.28 170 ALA A N 1
ATOM 1247 C CA . ALA A 1 170 ? -25.864 -36.442 56.366 1.00 73.71 170 ALA A CA 1
ATOM 1248 C C . ALA A 1 170 ? -26.653 -36.716 55.098 1.00 73.03 170 ALA A C 1
ATOM 1249 O O . ALA A 1 170 ? -26.763 -35.848 54.219 1.00 66.50 170 ALA A O 1
ATOM 1251 N N . ALA A 1 171 ? -27.233 -37.915 55.009 1.00 74.11 171 ALA A N 1
ATOM 1252 C CA . ALA A 1 171 ? -28.001 -38.306 53.837 1.00 67.87 171 ALA A CA 1
ATOM 1253 C C . ALA A 1 171 ? -29.200 -37.394 53.624 1.00 67.84 171 ALA A C 1
ATOM 1254 O O . ALA A 1 171 ? -29.573 -37.106 52.481 1.00 71.95 171 ALA A O 1
ATOM 1256 N N . ALA A 1 172 ? -29.827 -36.941 54.711 1.00 67.37 172 ALA A N 1
ATOM 1257 C CA . ALA A 1 172 ? -30.997 -36.082 54.574 1.00 68.84 172 ALA A CA 1
ATOM 1258 C C . ALA A 1 172 ? -30.646 -34.787 53.860 1.00 65.81 172 ALA A C 1
ATOM 1259 O O . ALA A 1 172 ? -31.394 -34.328 52.990 1.00 62.09 172 ALA A O 1
ATOM 1261 N N . ALA A 1 173 ? -29.503 -34.192 54.208 1.00 67.84 173 ALA A N 1
ATOM 1262 C CA . ALA A 1 173 ? -29.064 -32.958 53.560 1.00 67.01 173 ALA A CA 1
ATOM 1263 C C . ALA A 1 173 ? -28.807 -33.183 52.080 1.00 66.02 173 ALA A C 1
ATOM 1264 O O . ALA A 1 173 ? -29.244 -32.398 51.222 1.00 57.02 173 ALA A O 1
ATOM 1266 N N . HIS A 1 174 ? -28.067 -34.248 51.770 1.00 67.70 174 HIS A N 1
ATOM 1267 C CA . HIS A 1 174 ? -27.768 -34.570 50.384 1.00 63.64 174 HIS A CA 1
ATOM 1268 C C . HIS A 1 174 ? -29.048 -34.762 49.589 1.00 61.48 174 HIS A C 1
ATOM 1269 O O . HIS A 1 174 ? -29.215 -34.178 48.509 1.00 57.52 174 HIS A O 1
ATOM 1276 N N . ALA A 1 175 ? -29.991 -35.530 50.145 1.00 58.11 175 ALA A N 1
ATOM 1277 C CA . ALA A 1 175 ? -31.285 -35.710 49.502 1.00 53.77 175 ALA A CA 1
ATOM 1278 C C . ALA A 1 175 ? -31.933 -34.375 49.151 1.00 52.91 175 ALA A C 1
ATOM 1279 O O . ALA A 1 175 ? -32.592 -34.253 48.112 1.00 48.17 175 ALA A O 1
ATOM 1281 N N . VAL A 1 176 ? -31.750 -33.354 49.992 1.00 56.19 176 VAL A N 1
ATOM 1282 C CA . VAL A 1 176 ? -32.327 -32.051 49.668 1.00 52.11 176 VAL A CA 1
ATOM 1283 C C . VAL A 1 176 ? -31.662 -31.509 48.419 1.00 55.50 176 VAL A C 1
ATOM 1284 O O . VAL A 1 176 ? -32.327 -31.021 47.502 1.00 54.59 176 VAL A O 1
ATOM 1288 N N . ALA A 1 177 ? -30.325 -31.577 48.379 1.00 56.70 177 ALA A N 1
ATOM 1289 C CA . ALA A 1 177 ? -29.542 -31.092 47.248 1.00 51.36 177 ALA A CA 1
ATOM 1290 C C . ALA A 1 177 ? -30.146 -31.507 45.907 1.00 50.21 177 ALA A C 1
ATOM 1291 O O . ALA A 1 177 ? -30.445 -30.651 45.061 1.00 47.83 177 ALA A O 1
ATOM 1293 N N . LEU A 1 178 ? -30.341 -32.816 45.704 1.00 43.21 178 LEU A N 1
ATOM 1294 C CA . LEU A 1 178 ? -31.064 -33.283 44.527 1.00 41.28 178 LEU A CA 1
ATOM 1295 C C . LEU A 1 178 ? -32.317 -32.453 44.305 1.00 49.17 178 LEU A C 1
ATOM 1296 O O . LEU A 1 178 ? -32.531 -31.870 43.236 1.00 52.47 178 LEU A O 1
ATOM 1301 N N . GLN A 1 179 ? -33.141 -32.386 45.345 1.00 50.93 179 GLN A N 1
ATOM 1302 C CA . GLN A 1 179 ? -34.390 -31.638 45.321 1.00 51.61 179 GLN A CA 1
ATOM 1303 C C . GLN A 1 179 ? -34.185 -30.180 44.892 1.00 47.00 179 GLN A C 1
ATOM 1304 O O . GLN A 1 179 ? -35.023 -29.611 44.179 1.00 48.61 179 GLN A O 1
ATOM 1310 N N . ILE A 1 180 ? -33.067 -29.559 45.277 1.00 48.28 180 ILE A N 1
ATOM 1311 C CA . ILE A 1 180 ? -32.826 -28.213 44.758 1.00 53.89 180 ILE A CA 1
ATOM 1312 C C . ILE A 1 180 ? -32.370 -28.297 43.308 1.00 54.10 180 ILE A C 1
ATOM 1313 O O . ILE A 1 180 ? -32.770 -27.484 42.459 1.00 52.35 180 ILE A O 1
ATOM 1318 N N . ALA A 1 181 ? -31.482 -29.252 43.019 1.00 50.17 181 ALA A N 1
ATOM 1319 C CA . ALA A 1 181 ? -30.928 -29.374 41.677 1.00 48.73 181 ALA A CA 1
ATOM 1320 C C . ALA A 1 181 ? -32.023 -29.678 40.674 1.00 50.00 181 ALA A C 1
ATOM 1321 O O . ALA A 1 181 ? -32.047 -29.105 39.578 1.00 47.53 181 ALA A O 1
ATOM 1323 N N . ALA A 1 182 ? -32.960 -30.555 41.055 1.00 52.02 182 ALA A N 1
ATOM 1324 C CA . ALA A 1 182 ? -34.010 -30.991 40.144 1.00 46.18 182 ALA A CA 1
ATOM 1325 C C . ALA A 1 182 ? -35.052 -29.903 39.932 1.00 50.25 182 ALA A C 1
ATOM 1326 O O . ALA A 1 182 ? -35.427 -29.609 38.791 1.00 53.27 182 ALA A O 1
ATOM 1328 N N . LEU A 1 183 ? -35.516 -29.274 41.016 1.00 53.34 183 LEU A N 1
ATOM 1329 C CA . LEU A 1 183 ? -36.753 -28.503 40.979 1.00 53.30 183 LEU A CA 1
ATOM 1330 C C . LEU A 1 183 ? -36.576 -26.993 41.022 1.00 56.20 183 LEU A C 1
ATOM 1331 O O . LEU A 1 183 ? -37.586 -26.283 41.042 1.00 60.21 183 LEU A O 1
ATOM 1336 N N . ARG A 1 184 ? -35.340 -26.482 41.003 1.00 58.85 184 ARG A N 1
ATOM 1337 C CA . ARG A 1 184 ? -35.066 -25.049 40.774 1.00 57.32 184 ARG A CA 1
ATOM 1338 C C . ARG A 1 184 ? -35.794 -24.159 41.782 1.00 57.53 184 ARG A C 1
ATOM 1339 O O . ARG A 1 184 ? -36.323 -23.101 41.431 1.00 58.30 184 ARG A O 1
ATOM 1347 N N . ALA A 1 185 ? -35.823 -24.595 43.046 1.00 53.69 185 ALA A N 1
ATOM 1348 C CA . ALA A 1 185 ? -36.397 -23.781 44.112 1.00 54.63 185 ALA A CA 1
ATOM 1349 C C . ALA A 1 185 ? -35.672 -22.445 44.194 1.00 55.32 185 ALA A C 1
ATOM 1350 O O . ALA A 1 185 ? -34.440 -22.408 44.203 1.00 62.04 185 ALA A O 1
ATOM 1352 N N . ARG A 1 186 ? -36.423 -21.340 44.254 1.00 55.30 186 ARG A N 1
ATOM 1353 C CA . ARG A 1 186 ? -35.749 -20.046 44.214 1.00 60.87 186 ARG A CA 1
ATOM 1354 C C . ARG A 1 186 ? -35.514 -19.449 45.607 1.00 61.84 186 ARG A C 1
ATOM 1355 O O . ARG A 1 186 ? -34.607 -18.624 45.763 1.00 61.68 186 ARG A O 1
ATOM 1363 N N . TYR A 1 187 ? -36.287 -19.852 46.621 1.00 58.93 187 TYR A N 1
ATOM 1364 C CA . TYR A 1 187 ? -36.216 -19.272 47.955 1.00 53.60 187 TYR A CA 1
ATOM 1365 C C . TYR A 1 187 ? -36.295 -20.378 48.994 1.00 54.42 187 TYR A C 1
ATOM 1366 O O . TYR A 1 187 ? -36.865 -21.443 48.745 1.00 54.63 187 TYR A O 1
ATOM 1375 N N . LEU A 1 188 ? -35.724 -20.123 50.173 1.00 53.01 188 LEU A N 1
ATOM 1376 C CA . LEU A 1 188 ? -35.743 -21.174 51.188 1.00 60.63 188 LEU A CA 1
ATOM 1377 C C . LEU A 1 188 ? -37.071 -21.212 51.932 1.00 66.70 188 LEU A C 1
ATOM 1378 O O . LEU A 1 188 ? -37.618 -22.297 52.172 1.00 64.47 188 LEU A O 1
ATOM 1383 N N . SER A 1 189 ? -37.595 -20.051 52.323 1.00 75.20 189 SER A N 1
ATOM 1384 C CA . SER A 1 189 ? -38.891 -19.990 52.985 1.00 79.58 189 SER A CA 1
ATOM 1385 C C . SER A 1 189 ? -39.768 -18.910 52.369 1.00 81.74 189 SER A C 1
ATOM 1386 O O . SER A 1 189 ? -39.328 -18.066 51.579 1.00 78.39 189 SER A O 1
ATOM 1389 N N . ARG A 1 190 ? -41.037 -18.976 52.762 1.00 85.94 190 ARG A N 1
ATOM 1390 C CA . ARG A 1 190 ? -42.029 -18.000 52.342 1.00 87.62 190 ARG A CA 1
ATOM 1391 C C . ARG A 1 190 ? -41.543 -16.579 52.594 1.00 86.11 190 ARG A C 1
ATOM 1392 O O . ARG A 1 190 ? -41.605 -15.711 51.711 1.00 71.66 190 ARG A O 1
ATOM 1400 N N . ASP A 1 191 ? -41.058 -16.339 53.822 1.00 89.09 191 ASP A N 1
ATOM 1401 C CA . ASP A 1 191 ? -40.662 -15.006 54.265 1.00 87.05 191 ASP A CA 1
ATOM 1402 C C . ASP A 1 191 ? -39.654 -14.384 53.314 1.00 87.00 191 ASP A C 1
ATOM 1403 O O . ASP A 1 191 ? -39.741 -13.193 52.991 1.00 87.23 191 ASP A O 1
ATOM 1408 N N . ASP A 1 192 ? -38.712 -15.192 52.826 1.00 82.26 192 ASP A N 1
ATOM 1409 C CA . ASP A 1 192 ? -37.608 -14.714 52.008 1.00 71.82 192 ASP A CA 1
ATOM 1410 C C . ASP A 1 192 ? -38.049 -14.141 50.667 1.00 69.60 192 ASP A C 1
ATOM 1411 O O . ASP A 1 192 ? -37.219 -13.565 49.961 1.00 71.35 192 ASP A O 1
ATOM 1416 N N . VAL A 1 193 ? -39.310 -14.263 50.291 1.00 67.59 193 VAL A N 1
ATOM 1417 C CA . VAL A 1 193 ? -39.689 -13.751 48.977 1.00 76.34 193 VAL A CA 1
ATOM 1418 C C . VAL A 1 193 ? -39.807 -12.233 49.068 1.00 78.39 193 VAL A C 1
ATOM 1419 O O . VAL A 1 193 ? -40.501 -11.725 49.963 1.00 77.73 193 VAL A O 1
ATOM 1423 N N . PRO A 1 194 ? -39.138 -11.489 48.190 1.00 82.44 194 PRO A N 1
ATOM 1424 C CA . PRO A 1 194 ? -39.223 -10.024 48.237 1.00 90.84 194 PRO A CA 1
ATOM 1425 C C . PRO A 1 194 ? -40.656 -9.555 48.032 1.00 96.30 194 PRO A C 1
ATOM 1426 O O . PRO A 1 194 ? -41.446 -10.198 47.333 1.00 97.21 194 PRO A O 1
ATOM 1430 N N . GLU A 1 195 ? -40.994 -8.415 48.649 1.00 98.25 195 GLU A N 1
ATOM 1431 C CA . GLU A 1 195 ? -42.398 -8.009 48.653 1.00 97.65 195 GLU A CA 1
ATOM 1432 C C . GLU A 1 195 ? -42.785 -7.456 47.289 1.00 103.16 195 GLU A C 1
ATOM 1433 O O . GLU A 1 195 ? -43.969 -7.441 46.932 1.00 103.88 195 GLU A O 1
ATOM 1439 N N . ASP A 1 196 ? -41.785 -7.027 46.517 1.00 106.78 196 ASP A N 1
ATOM 1440 C CA . ASP A 1 196 ? -41.982 -6.435 45.206 1.00 109.76 196 ASP A CA 1
ATOM 1441 C C . ASP A 1 196 ? -42.011 -7.498 44.104 1.00 114.53 196 ASP A C 1
ATOM 1442 O O . ASP A 1 196 ? -42.430 -7.210 42.978 1.00 113.06 196 ASP A O 1
ATOM 1447 N N . ILE A 1 197 ? -41.633 -8.742 44.429 1.00 120.69 197 ILE A N 1
ATOM 1448 C CA . ILE A 1 197 ? -41.966 -9.900 43.598 1.00 120.20 197 ILE A CA 1
ATOM 1449 C C . ILE A 1 197 ? -43.371 -10.419 43.929 1.00 115.25 197 ILE A C 1
ATOM 1450 O O . ILE A 1 197 ? -44.093 -10.887 43.037 1.00 117.02 197 ILE A O 1
ATOM 1455 N N . VAL A 1 198 ? -43.797 -10.336 45.197 1.00 106.22 198 VAL A N 1
ATOM 1456 C CA . VAL A 1 198 ? -45.157 -10.750 45.558 1.00 101.04 198 VAL A CA 1
ATOM 1457 C C . VAL A 1 198 ? -46.190 -9.896 44.835 1.00 105.25 198 VAL A C 1
ATOM 1458 O O . VAL A 1 198 ? -47.224 -10.398 44.377 1.00 109.35 198 VAL A O 1
ATOM 1462 N N . ALA A 1 199 ? -45.936 -8.590 44.731 1.00 106.11 199 ALA A N 1
ATOM 1463 C CA . ALA A 1 199 ? -46.819 -7.719 43.962 1.00 104.16 199 ALA A CA 1
ATOM 1464 C C . ALA A 1 199 ? -46.717 -8.001 42.467 1.00 115.09 199 ALA A C 1
ATOM 1465 O O . ALA A 1 199 ? -47.717 -7.913 41.747 1.00 118.53 199 ALA A O 1
ATOM 1467 N N . SER A 1 200 ? -45.512 -8.328 41.982 1.00 120.05 200 SER A N 1
ATOM 1468 C CA . SER A 1 200 ? -45.328 -8.657 40.568 1.00 120.79 200 SER A CA 1
ATOM 1469 C C . SER A 1 200 ? -46.177 -9.856 40.160 1.00 119.10 200 SER A C 1
ATOM 1470 O O . SER A 1 200 ? -46.655 -9.931 39.022 1.00 115.87 200 SER A O 1
ATOM 1473 N N . GLU A 1 201 ? -46.361 -10.806 41.079 1.00 122.59 201 GLU A N 1
ATOM 1474 C CA . GLU A 1 201 ? -47.123 -12.031 40.850 1.00 125.85 201 GLU A CA 1
ATOM 1475 C C . GLU A 1 201 ? -48.603 -11.873 41.193 1.00 127.44 201 GLU A C 1
ATOM 1476 O O . GLU A 1 201 ? -49.452 -12.539 40.589 1.00 131.40 201 GLU A O 1
ATOM 1482 N N . ARG A 1 202 ? -48.924 -11.014 42.165 1.00 125.13 202 ARG A N 1
ATOM 1483 C CA . ARG A 1 202 ? -50.313 -10.710 42.486 1.00 120.38 202 ARG A CA 1
ATOM 1484 C C . ARG A 1 202 ? -50.950 -9.828 41.421 1.00 126.19 202 ARG A C 1
ATOM 1485 O O . ARG A 1 202 ? -52.174 -9.862 41.242 1.00 130.07 202 ARG A O 1
ATOM 1493 N N . ARG A 1 203 ? -50.132 -9.043 40.707 1.00 127.04 203 ARG A N 1
ATOM 1494 C CA . ARG A 1 203 ? -50.586 -8.182 39.615 1.00 126.92 203 ARG A CA 1
ATOM 1495 C C . ARG A 1 203 ? -50.808 -8.953 38.315 1.00 132.62 203 ARG A C 1
ATOM 1496 O O . ARG A 1 203 ? -51.655 -8.555 37.504 1.00 136.83 203 ARG A O 1
ATOM 1504 N N . ILE A 1 204 ? -50.053 -10.035 38.088 1.00 129.43 204 ILE A N 1
ATOM 1505 C CA . ILE A 1 204 ? -50.329 -10.913 36.952 1.00 129.72 204 ILE A CA 1
ATOM 1506 C C . ILE A 1 204 ? -51.624 -11.703 37.189 1.00 136.23 204 ILE A C 1
ATOM 1507 O O . ILE A 1 204 ? -52.291 -12.105 36.227 1.00 138.36 204 ILE A O 1
ATOM 1512 N N . ALA A 1 205 ? -52.008 -11.929 38.463 1.00 139.88 205 ALA A N 1
ATOM 1513 C CA . ALA A 1 205 ? -53.261 -12.620 38.788 1.00 135.55 205 ALA A CA 1
ATOM 1514 C C . ALA A 1 205 ? -54.485 -11.737 38.556 1.00 135.29 205 ALA A C 1
ATOM 1515 O O . ALA A 1 205 ? -55.581 -12.256 38.306 1.00 132.68 205 ALA A O 1
ATOM 1517 N N . GLU A 1 206 ? -54.330 -10.413 38.679 1.00 140.39 206 GLU A N 1
ATOM 1518 C CA . GLU A 1 206 ? -55.377 -9.487 38.245 1.00 133.36 206 GLU A CA 1
ATOM 1519 C C . GLU A 1 206 ? -55.556 -9.548 36.736 1.00 131.91 206 GLU A C 1
ATOM 1520 O O . GLU A 1 206 ? -56.686 -9.619 36.235 1.00 125.19 206 GLU A O 1
ATOM 1526 N N . GLU A 1 207 ? -54.442 -9.508 35.998 1.00 131.37 207 GLU A N 1
ATOM 1527 C CA . GLU A 1 207 ? -54.482 -9.649 34.547 1.00 127.96 207 GLU A CA 1
ATOM 1528 C C . GLU A 1 207 ? -55.201 -10.931 34.138 1.00 132.23 207 GLU A C 1
ATOM 1529 O O . GLU A 1 207 ? -56.155 -10.900 33.352 1.00 132.84 207 GLU A O 1
ATOM 1535 N N . THR A 1 208 ? -54.754 -12.070 34.673 1.00 134.70 208 THR A N 1
ATOM 1536 C CA . THR A 1 208 ? -55.350 -13.385 34.398 1.00 130.42 208 THR A CA 1
ATOM 1537 C C . THR A 1 208 ? -56.883 -13.383 34.460 1.00 123.48 208 THR A C 1
ATOM 1538 O O . THR A 1 208 ? -57.565 -13.425 33.431 1.00 109.05 208 THR A O 1
ATOM 1542 N N . PRO A 1 220 ? -61.050 -11.821 45.680 1.00 124.48 220 PRO A N 1
ATOM 1543 C CA . PRO A 1 220 ? -60.082 -11.846 46.804 1.00 120.83 220 PRO A CA 1
ATOM 1544 C C . PRO A 1 220 ? -59.331 -13.162 46.982 1.00 127.41 220 PRO A C 1
ATOM 1545 O O . PRO A 1 220 ? -58.181 -13.142 47.438 1.00 123.35 220 PRO A O 1
ATOM 1549 N N . LYS A 1 221 ? -59.939 -14.307 46.648 1.00 133.67 221 LYS A N 1
ATOM 1550 C CA . LYS A 1 221 ? -59.341 -15.607 46.945 1.00 127.87 221 LYS A CA 1
ATOM 1551 C C . LYS A 1 221 ? -58.643 -16.268 45.752 1.00 126.52 221 LYS A C 1
ATOM 1552 O O . LYS A 1 221 ? -57.862 -17.202 45.967 1.00 121.83 221 LYS A O 1
ATOM 1558 N N . ILE A 1 222 ? -58.891 -15.811 44.513 1.00 122.95 222 ILE A N 1
ATOM 1559 C CA . ILE A 1 222 ? -58.112 -16.266 43.352 1.00 129.28 222 ILE A CA 1
ATOM 1560 C C . ILE A 1 222 ? -56.686 -15.721 43.376 1.00 133.74 222 ILE A C 1
ATOM 1561 O O . ILE A 1 222 ? -55.732 -16.424 43.009 1.00 126.30 222 ILE A O 1
ATOM 1566 N N . VAL A 1 223 ? -56.513 -14.464 43.784 1.00 135.61 223 VAL A N 1
ATOM 1567 C CA . VAL A 1 223 ? -55.173 -13.989 44.123 1.00 127.78 223 VAL A CA 1
ATOM 1568 C C . VAL A 1 223 ? -54.526 -14.858 45.195 1.00 133.28 223 VAL A C 1
ATOM 1569 O O . VAL A 1 223 ? -53.363 -15.258 45.054 1.00 150.85 223 VAL A O 1
ATOM 1573 N N . GLU A 1 224 ? -55.250 -15.175 46.277 1.00 128.38 224 GLU A N 1
ATOM 1574 C CA . GLU A 1 224 ? -54.613 -15.946 47.347 1.00 120.83 224 GLU A CA 1
ATOM 1575 C C . GLU A 1 224 ? -54.260 -17.367 46.898 1.00 124.36 224 GLU A C 1
ATOM 1576 O O . GLU A 1 224 ? -53.262 -17.931 47.366 1.00 121.54 224 GLU A O 1
ATOM 1582 N N . GLY A 1 225 ? -55.037 -17.948 45.974 1.00 123.98 225 GLY A N 1
ATOM 1583 C CA . GLY A 1 225 ? -54.731 -19.298 45.488 1.00 114.91 225 GLY A CA 1
ATOM 1584 C C . GLY A 1 225 ? -53.449 -19.362 44.656 1.00 115.10 225 GLY A C 1
ATOM 1585 O O . GLY A 1 225 ? -52.549 -20.166 44.928 1.00 110.52 225 GLY A O 1
ATOM 1586 N N . ARG A 1 226 ? -53.331 -18.437 43.703 1.00 116.76 226 ARG A N 1
ATOM 1587 C CA . ARG A 1 226 ? -52.139 -18.359 42.820 1.00 110.64 226 ARG A CA 1
ATOM 1588 C C . ARG A 1 226 ? -50.873 -18.301 43.670 1.00 108.76 226 ARG A C 1
ATOM 1589 O O . ARG A 1 226 ? -49.978 -19.139 43.482 1.00 100.25 226 ARG A O 1
ATOM 1597 N N . LEU A 1 227 ? -50.871 -17.403 44.648 1.00 115.65 227 LEU A N 1
ATOM 1598 C CA . LEU A 1 227 ? -49.689 -17.224 45.471 1.00 108.74 227 LEU A CA 1
ATOM 1599 C C . LEU A 1 227 ? -49.415 -18.467 46.303 1.00 104.26 227 LEU A C 1
ATOM 1600 O O . LEU A 1 227 ? -48.250 -18.818 46.505 1.00 111.96 227 LEU A O 1
ATOM 1605 N N . ASN A 1 228 ? -50.464 -19.152 46.793 1.00 108.82 228 ASN A N 1
ATOM 1606 C CA . ASN A 1 228 ? -50.260 -20.445 47.459 1.00 104.59 228 ASN A CA 1
ATOM 1607 C C . ASN A 1 228 ? -49.619 -21.459 46.519 1.00 100.92 228 ASN A C 1
ATOM 1608 O O . ASN A 1 228 ? -48.884 -22.355 46.965 1.00 85.31 228 ASN A O 1
ATOM 1613 N N . GLY A 1 229 ? -49.900 -21.339 45.222 1.00 103.69 229 GLY A N 1
ATOM 1614 C CA . GLY A 1 229 ? -49.310 -22.185 44.208 1.00 99.72 229 GLY A CA 1
ATOM 1615 C C . GLY A 1 229 ? -47.890 -21.789 43.872 1.00 94.55 229 GLY A C 1
ATOM 1616 O O . GLY A 1 229 ? -46.984 -22.630 43.911 1.00 92.59 229 GLY A O 1
ATOM 1617 N N . PHE A 1 230 ? -47.677 -20.511 43.554 1.00 93.35 230 PHE A N 1
ATOM 1618 C CA . PHE A 1 230 ? -46.337 -20.053 43.202 1.00 91.70 230 PHE A CA 1
ATOM 1619 C C . PHE A 1 230 ? -45.385 -20.069 44.402 1.00 88.81 230 PHE A C 1
ATOM 1620 O O . PHE A 1 230 ? -44.172 -20.212 44.223 1.00 88.73 230 PHE A O 1
ATOM 1628 N N . PHE A 1 231 ? -45.908 -19.957 45.625 1.00 91.58 231 PHE A N 1
ATOM 1629 C CA . PHE A 1 231 ? -45.109 -20.291 46.804 1.00 83.33 231 PHE A CA 1
ATOM 1630 C C . PHE A 1 231 ? -44.713 -21.766 46.810 1.00 79.51 231 PHE A C 1
ATOM 1631 O O . PHE A 1 231 ? -43.631 -22.116 47.287 1.00 77.96 231 PHE A O 1
ATOM 1639 N N . LYS A 1 232 ? -45.589 -22.655 46.325 1.00 85.67 232 LYS A N 1
ATOM 1640 C CA . LYS A 1 232 ? -45.260 -24.083 46.352 1.00 83.94 232 LYS A CA 1
ATOM 1641 C C . LYS A 1 232 ? -44.230 -24.440 45.290 1.00 84.26 232 LYS A C 1
ATOM 1642 O O . LYS A 1 232 ? -43.492 -25.425 45.449 1.00 76.63 232 LYS A O 1
ATOM 1648 N N . ASP A 1 233 ? -44.230 -23.705 44.166 1.00 84.67 233 ASP A N 1
ATOM 1649 C CA . ASP A 1 233 ? -43.214 -23.898 43.132 1.00 82.64 233 ASP A CA 1
ATOM 1650 C C . ASP A 1 233 ? -41.843 -23.420 43.603 1.00 82.39 233 ASP A C 1
ATOM 1651 O O . ASP A 1 233 ? -40.859 -24.172 43.551 1.00 70.65 233 ASP A O 1
ATOM 1656 N N . ALA A 1 234 ? -41.756 -22.162 44.055 1.00 82.15 234 ALA A N 1
ATOM 1657 C CA . ALA A 1 234 ? -40.485 -21.459 44.192 1.00 70.87 234 ALA A CA 1
ATOM 1658 C C . ALA A 1 234 ? -39.985 -21.336 45.631 1.00 62.90 234 ALA A C 1
ATOM 1659 O O . ALA A 1 234 ? -39.078 -20.540 45.873 1.00 67.33 234 ALA A O 1
ATOM 1661 N N . VAL A 1 235 ? -40.524 -22.098 46.585 1.00 62.61 235 VAL A N 1
ATOM 1662 C CA . VAL A 1 235 ? -39.978 -22.160 47.943 1.00 61.76 235 VAL A CA 1
ATOM 1663 C C . VAL A 1 235 ? -39.594 -23.595 48.252 1.00 63.27 235 VAL A C 1
ATOM 1664 O O . VAL A 1 235 ? -40.447 -24.488 48.219 1.00 64.98 235 VAL A O 1
ATOM 1668 N N . LEU A 1 236 ? -38.326 -23.808 48.603 1.00 61.54 236 LEU A N 1
ATOM 1669 C CA . LEU A 1 236 ? -37.841 -25.167 48.814 1.00 64.66 236 LEU A CA 1
ATOM 1670 C C . LEU A 1 236 ? -38.660 -25.911 49.866 1.00 72.66 236 LEU A C 1
ATOM 1671 O O . LEU A 1 236 ? -38.944 -27.105 49.706 1.00 77.65 236 LEU A O 1
ATOM 1676 N N . LEU A 1 237 ? -39.046 -25.239 50.952 1.00 73.71 237 LEU A N 1
ATOM 1677 C CA . LEU A 1 237 ? -39.702 -25.962 52.039 1.00 76.32 237 LEU A CA 1
ATOM 1678 C C . LEU A 1 237 ? -41.145 -26.323 51.702 1.00 75.83 237 LEU A C 1
ATOM 1679 O O . LEU A 1 237 ? -41.676 -27.311 52.234 1.00 69.21 237 LEU A O 1
ATOM 1684 N N . GLU A 1 238 ? -41.755 -25.571 50.792 1.00 72.14 238 GLU A N 1
ATOM 1685 C CA . GLU A 1 238 ? -43.123 -25.769 50.351 1.00 73.13 238 GLU A CA 1
ATOM 1686 C C . GLU A 1 238 ? -43.247 -26.653 49.125 1.00 80.80 238 GLU A C 1
ATOM 1687 O O . GLU A 1 238 ? -44.348 -26.773 48.581 1.00 84.65 238 GLU A O 1
ATOM 1693 N N . GLN A 1 239 ? -42.154 -27.251 48.665 1.00 83.83 239 GLN A N 1
ATOM 1694 C CA . GLN A 1 239 ? -42.206 -28.134 47.515 1.00 74.18 239 GLN A CA 1
ATOM 1695 C C . GLN A 1 239 ? -42.542 -29.552 47.960 1.00 73.82 239 GLN A C 1
ATOM 1696 O O . GLN A 1 239 ? -42.444 -29.909 49.143 1.00 67.97 239 GLN A O 1
ATOM 1702 N N . ALA A 1 240 ? -42.967 -30.353 46.991 1.00 71.34 240 ALA A N 1
ATOM 1703 C CA . ALA A 1 240 ? -43.254 -31.758 47.217 1.00 72.44 240 ALA A CA 1
ATOM 1704 C C . ALA A 1 240 ? -41.977 -32.557 46.994 1.00 73.10 240 ALA A C 1
ATOM 1705 O O . ALA A 1 240 ? -41.385 -32.485 45.912 1.00 71.54 240 ALA A O 1
ATOM 1707 N N . SER A 1 241 ? -41.546 -33.294 48.019 1.00 69.33 241 SER A N 1
ATOM 1708 C CA . SER A 1 241 ? -40.350 -34.121 47.917 1.00 72.06 241 SER A CA 1
ATOM 1709 C C . SER A 1 241 ? -40.357 -34.958 46.640 1.00 81.80 241 SER A C 1
ATOM 1710 O O . SER A 1 241 ? -41.379 -35.536 46.266 1.00 90.13 241 SER A O 1
ATOM 1713 N N . VAL A 1 242 ? -39.209 -35.021 45.958 1.00 81.37 242 VAL A N 1
ATOM 1714 C CA . VAL A 1 242 ? -39.128 -35.849 44.756 1.00 76.20 242 VAL A CA 1
ATOM 1715 C C . VAL A 1 242 ? -39.171 -37.331 45.106 1.00 76.64 242 VAL A C 1
ATOM 1716 O O . VAL A 1 242 ? -39.768 -38.130 44.374 1.00 83.76 242 VAL A O 1
ATOM 1720 N N . SER A 1 243 ? -38.553 -37.730 46.220 1.00 74.34 243 SER A N 1
ATOM 1721 C CA . SER A 1 243 ? -38.620 -39.135 46.606 1.00 77.37 243 SER A CA 1
ATOM 1722 C C . SER A 1 243 ? -40.066 -39.562 46.847 1.00 83.90 243 SER A C 1
ATOM 1723 O O . SER A 1 243 ? -40.488 -40.640 46.405 1.00 87.17 243 SER A O 1
ATOM 1726 N N . ASP A 1 244 ? -40.854 -38.707 47.504 1.00 86.12 244 ASP A N 1
ATOM 1727 C CA . ASP A 1 244 ? -42.265 -38.978 47.796 1.00 89.01 244 ASP A CA 1
ATOM 1728 C C . ASP A 1 244 ? -43.027 -37.653 47.749 1.00 86.77 244 ASP A C 1
ATOM 1729 O O . ASP A 1 244 ? -42.959 -36.873 48.704 1.00 91.48 244 ASP A O 1
ATOM 1734 N N . ASN A 1 245 ? -43.749 -37.395 46.647 1.00 84.28 245 ASN A N 1
ATOM 1735 C CA . ASN A 1 245 ? -44.628 -36.217 46.582 1.00 85.80 245 ASN A CA 1
ATOM 1736 C C . ASN A 1 245 ? -45.853 -36.275 47.490 1.00 85.36 245 ASN A C 1
ATOM 1737 O O . ASN A 1 245 ? -46.600 -35.283 47.515 1.00 79.74 245 ASN A O 1
ATOM 1742 N N . LYS A 1 246 ? -46.117 -37.354 48.236 1.00 87.10 246 LYS A N 1
ATOM 1743 C CA . LYS A 1 246 ? -47.170 -37.237 49.243 1.00 85.54 246 LYS A CA 1
ATOM 1744 C C . LYS A 1 246 ? -46.752 -36.292 50.366 1.00 86.75 246 LYS A C 1
ATOM 1745 O O . LYS A 1 246 ? -47.606 -35.632 50.961 1.00 92.53 246 LYS A O 1
ATOM 1751 N N . LYS A 1 247 ? -45.455 -36.187 50.648 1.00 80.70 247 LYS A N 1
ATOM 1752 C CA . LYS A 1 247 ? -44.950 -35.421 51.779 1.00 79.73 247 LYS A CA 1
ATOM 1753 C C . LYS A 1 247 ? -44.171 -34.212 51.258 1.00 84.20 247 LYS A C 1
ATOM 1754 O O . LYS A 1 247 ? -43.765 -34.177 50.092 1.00 84.82 247 LYS A O 1
ATOM 1760 N N . THR A 1 248 ? -43.924 -33.229 52.125 1.00 83.32 248 THR A N 1
ATOM 1761 C CA . THR A 1 248 ? -43.213 -32.022 51.715 1.00 79.55 248 THR A CA 1
ATOM 1762 C C . THR A 1 248 ? -41.770 -32.016 52.202 1.00 84.12 248 THR A C 1
ATOM 1763 O O . THR A 1 248 ? -41.409 -32.657 53.195 1.00 76.14 248 THR A O 1
ATOM 1767 N N . VAL A 1 249 ? -40.960 -31.210 51.504 1.00 88.26 249 VAL A N 1
ATOM 1768 C CA . VAL A 1 249 ? -39.552 -31.030 51.857 1.00 82.17 249 VAL A CA 1
ATOM 1769 C C . VAL A 1 249 ? -39.407 -30.762 53.346 1.00 82.77 249 VAL A C 1
ATOM 1770 O O . VAL A 1 249 ? -38.727 -31.510 54.064 1.00 73.64 249 VAL A O 1
ATOM 1774 N N . LYS A 1 250 ? -40.062 -29.693 53.831 1.00 84.73 250 LYS A N 1
ATOM 1775 C CA . LYS A 1 250 ? -39.965 -29.359 55.249 1.00 82.43 250 LYS A CA 1
ATOM 1776 C C . LYS A 1 250 ? -40.334 -30.552 56.116 1.00 82.40 250 LYS A C 1
ATOM 1777 O O . LYS A 1 250 ? -39.615 -30.889 57.066 1.00 77.83 250 LYS A O 1
ATOM 1783 N N . ALA A 1 251 ? -41.450 -31.209 55.792 1.00 75.80 251 ALA A N 1
ATOM 1784 C CA . ALA A 1 251 ? -41.885 -32.350 56.584 1.00 71.48 251 ALA A CA 1
ATOM 1785 C C . ALA A 1 251 ? -40.764 -33.374 56.739 1.00 74.84 251 ALA A C 1
ATOM 1786 O O . ALA A 1 251 ? -40.493 -33.849 57.850 1.00 72.77 251 ALA A O 1
ATOM 1788 N N . LEU A 1 252 ? -40.063 -33.693 55.641 1.00 79.09 252 LEU A N 1
ATOM 1789 C CA . LEU A 1 252 ? -39.099 -34.792 55.701 1.00 79.90 252 LEU A CA 1
ATOM 1790 C C . LEU A 1 252 ? -37.864 -34.410 56.507 1.00 73.55 252 LEU A C 1
ATOM 1791 O O . LEU A 1 252 ? -37.243 -35.269 57.149 1.00 66.10 252 LEU A O 1
ATOM 1796 N N . LEU A 1 253 ? -37.477 -33.131 56.457 1.00 72.82 253 LEU A N 1
ATOM 1797 C CA . LEU A 1 253 ? -36.322 -32.668 57.223 1.00 75.90 253 LEU A CA 1
ATOM 1798 C C . LEU A 1 253 ? -36.586 -32.754 58.719 1.00 77.52 253 LEU A C 1
ATOM 1799 O O . LEU A 1 253 ? -35.702 -33.138 59.501 1.00 70.10 253 LEU A O 1
ATOM 1804 N N . ASP A 1 254 ? -37.801 -32.391 59.132 1.00 78.80 254 ASP A N 1
ATOM 1805 C CA . ASP A 1 254 ? -38.158 -32.462 60.540 1.00 74.94 254 ASP A CA 1
ATOM 1806 C C . ASP A 1 254 ? -38.018 -33.887 61.058 1.00 67.48 254 ASP A C 1
ATOM 1807 O O . ASP A 1 254 ? -37.454 -34.110 62.135 1.00 70.10 254 ASP A O 1
ATOM 1812 N N . VAL A 1 255 ? -38.460 -34.870 60.272 1.00 64.70 255 VAL A N 1
ATOM 1813 C CA . VAL A 1 255 ? -38.260 -36.267 60.657 1.00 76.83 255 VAL A CA 1
ATOM 1814 C C . VAL A 1 255 ? -36.773 -36.610 60.697 1.00 75.24 255 VAL A C 1
ATOM 1815 O O . VAL A 1 255 ? -36.335 -37.466 61.482 1.00 64.75 255 VAL A O 1
ATOM 1819 N N . ALA A 1 256 ? -35.979 -35.965 59.846 1.00 74.41 256 ALA A N 1
ATOM 1820 C CA . ALA A 1 256 ? -34.566 -36.283 59.746 1.00 76.12 256 ALA A CA 1
ATOM 1821 C C . ALA A 1 256 ? -33.760 -35.664 60.881 1.00 74.53 256 ALA A C 1
ATOM 1822 O O . ALA A 1 256 ? -32.682 -36.174 61.231 1.00 65.24 256 ALA A O 1
ATOM 1824 N N . GLY A 1 257 ? -34.270 -34.583 61.463 1.00 68.53 257 GLY A N 1
ATOM 1825 C CA . GLY A 1 257 ? -33.520 -33.839 62.452 1.00 68.14 257 GLY A CA 1
ATOM 1826 C C . GLY A 1 257 ? -32.457 -32.957 61.843 1.00 67.70 257 GLY A C 1
ATOM 1827 O O . GLY A 1 257 ? -31.345 -32.865 62.386 1.00 61.06 257 GLY A O 1
ATOM 1828 N N . VAL A 1 258 ? -32.774 -32.300 60.725 1.00 72.09 258 VAL A N 1
ATOM 1829 C CA . VAL A 1 258 ? -31.825 -31.514 59.941 1.00 66.79 258 VAL A CA 1
ATOM 1830 C C . VAL A 1 258 ? -32.473 -30.183 59.576 1.00 63.14 258 VAL A C 1
ATOM 1831 O O . VAL A 1 258 ? -33.607 -30.150 59.084 1.00 62.72 258 VAL A O 1
ATOM 1835 N N . THR A 1 259 ? -31.752 -29.088 59.821 1.00 68.99 259 THR A N 1
ATOM 1836 C CA . THR A 1 259 ? -32.216 -27.737 59.518 1.00 72.13 259 THR A CA 1
ATOM 1837 C C . THR A 1 259 ? -31.312 -27.125 58.459 1.00 66.71 259 THR A C 1
ATOM 1838 O O . THR A 1 259 ? -30.082 -27.199 58.566 1.00 65.07 259 THR A O 1
ATOM 1842 N N . VAL A 1 260 ? -31.920 -26.494 57.465 1.00 60.02 260 VAL A N 1
ATOM 1843 C CA . VAL A 1 260 ? -31.198 -25.919 56.337 1.00 56.89 260 VAL A CA 1
ATOM 1844 C C . VAL A 1 260 ? -31.044 -24.425 56.584 1.00 57.77 260 VAL A C 1
ATOM 1845 O O . VAL A 1 260 ? -32.034 -23.687 56.641 1.00 54.12 260 VAL A O 1
ATOM 1849 N N . THR A 1 261 ? -29.787 -23.986 56.713 1.00 58.76 261 THR A N 1
ATOM 1850 C CA . THR A 1 261 ? -29.473 -22.584 56.965 1.00 51.98 261 THR A CA 1
ATOM 1851 C C . THR A 1 261 ? -29.532 -21.763 55.678 1.00 52.67 261 THR A C 1
ATOM 1852 O O . THR A 1 261 ? -30.089 -20.663 55.663 1.00 52.10 261 THR A O 1
ATOM 1856 N N . ARG A 1 262 ? -28.938 -22.274 54.595 1.00 60.04 262 ARG A N 1
ATOM 1857 C CA . ARG A 1 262 ? -29.068 -21.670 53.268 1.00 62.30 262 ARG A CA 1
ATOM 1858 C C . ARG A 1 262 ? -28.549 -22.628 52.191 1.00 56.36 262 ARG A C 1
ATOM 1859 O O . ARG A 1 262 ? -27.955 -23.676 52.484 1.00 50.19 262 ARG A O 1
ATOM 1867 N N . PHE A 1 263 ? -28.796 -22.247 50.934 1.00 49.06 263 PHE A N 1
ATOM 1868 C CA . PHE A 1 263 ? -28.483 -23.086 49.784 1.00 48.56 263 PHE A CA 1
ATOM 1869 C C . PHE A 1 263 ? -28.301 -22.202 48.558 1.00 49.96 263 PHE A C 1
ATOM 1870 O O . PHE A 1 263 ? -28.771 -21.058 48.518 1.00 49.12 263 PHE A O 1
ATOM 1878 N N . VAL A 1 264 ? -27.653 -22.779 47.537 1.00 50.81 264 VAL A N 1
ATOM 1879 C CA . VAL A 1 264 ? -27.511 -22.153 46.224 1.00 43.99 264 VAL A CA 1
ATOM 1880 C C . VAL A 1 264 ? -27.488 -23.236 45.138 1.00 43.12 264 VAL A C 1
ATOM 1881 O O . VAL A 1 264 ? -27.118 -24.394 45.385 1.00 35.50 264 VAL A O 1
ATOM 1885 N N . ARG A 1 265 ? -27.891 -22.846 43.923 1.00 42.25 265 ARG A N 1
ATOM 1886 C CA . ARG A 1 265 ? -27.899 -23.730 42.760 1.00 37.24 265 ARG A CA 1
ATOM 1887 C C . ARG A 1 265 ? -27.402 -22.977 41.531 1.00 42.26 265 ARG A C 1
ATOM 1888 O O . ARG A 1 265 ? -28.016 -21.985 41.121 1.00 42.50 265 ARG A O 1
ATOM 1896 N N . PHE A 1 266 ? -26.299 -23.458 40.942 1.00 39.60 266 PHE A N 1
ATOM 1897 C CA 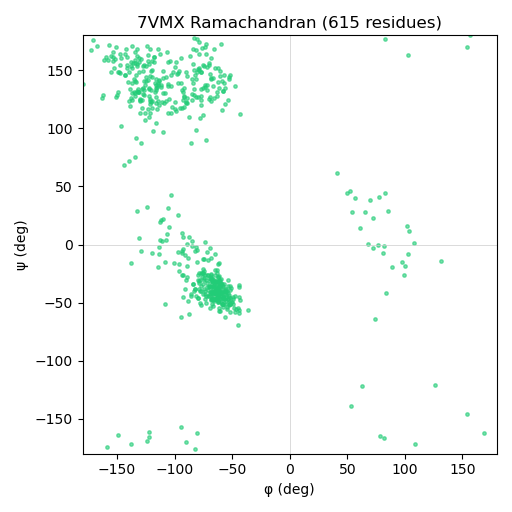. PHE A 1 266 ? -25.771 -22.948 39.679 1.00 37.39 266 PHE A CA 1
ATOM 1898 C C . PHE A 1 266 ? -26.047 -23.924 38.548 1.00 38.17 266 PHE A C 1
ATOM 1899 O O . PHE A 1 266 ? -25.878 -25.141 38.704 1.00 36.26 266 PHE A O 1
ATOM 1907 N N . GLU A 1 267 ? -26.440 -23.374 37.404 1.00 36.14 267 GLU A N 1
ATOM 1908 C CA . GLU A 1 267 ? -26.629 -24.123 36.173 1.00 36.30 267 GLU A CA 1
ATOM 1909 C C . GLU A 1 267 ? -25.975 -23.357 35.037 1.00 43.70 267 GLU A C 1
ATOM 1910 O O . GLU A 1 267 ? -26.244 -22.167 34.848 1.00 41.24 267 GLU A O 1
ATOM 1916 N N . VAL A 1 268 ? -25.115 -24.049 34.290 1.00 45.57 268 VAL A N 1
ATOM 1917 C CA . VAL A 1 268 ? -24.416 -23.447 33.165 1.00 37.68 268 VAL A CA 1
ATOM 1918 C C . VAL A 1 268 ? -25.420 -23.013 32.113 1.00 44.88 268 VAL A C 1
ATOM 1919 O O . VAL A 1 268 ? -26.288 -23.797 31.710 1.00 54.38 268 VAL A O 1
ATOM 1923 N N . GLY A 1 269 ? -25.292 -21.777 31.634 1.00 45.04 269 GLY A N 1
ATOM 1924 C CA . GLY A 1 269 ? -26.187 -21.293 30.593 1.00 47.66 269 GLY A CA 1
ATOM 1925 C C . GLY A 1 269 ? -27.519 -20.747 31.090 1.00 50.59 269 GLY A C 1
ATOM 1926 O O . GLY A 1 269 ? -27.998 -19.726 30.593 1.00 55.32 269 GLY A O 1
ATOM 1927 N N . GLN A 1 270 ? -28.139 -21.414 32.056 1.00 53.10 270 GLN A N 1
ATOM 1928 C CA . GLN A 1 270 ? -29.349 -20.892 32.668 1.00 55.20 270 GLN A CA 1
ATOM 1929 C C . GLN A 1 270 ? -28.986 -19.823 33.686 1.00 55.42 270 GLN A C 1
ATOM 1930 O O . GLN A 1 270 ? -27.813 -19.581 33.972 1.00 57.48 270 GLN A O 1
ATOM 1936 N N . ALA A 1 271 ? -30.001 -19.172 34.241 1.00 53.79 271 ALA A N 1
ATOM 1937 C CA . ALA A 1 271 ? -29.724 -18.228 35.314 1.00 59.35 271 ALA A CA 1
ATOM 1938 C C . ALA A 1 271 ? -29.868 -18.916 36.700 1.00 55.53 271 ALA A C 1
ATOM 1939 O O . ALA A 1 271 ? -29.668 -20.134 36.859 1.00 50.09 271 ALA A O 1
ATOM 1942 N N . LYS B 2 10 ? -25.107 -41.551 -7.744 1.00 80.35 10 LYS B N 1
ATOM 1943 C CA . LYS B 2 10 ? -26.287 -42.259 -7.230 1.00 89.97 10 LYS B CA 1
ATOM 1944 C C . LYS B 2 10 ? -26.318 -42.388 -5.673 1.00 85.10 10 LYS B C 1
ATOM 1945 O O . LYS B 2 10 ? -27.331 -42.021 -5.052 1.00 77.79 10 LYS B O 1
ATOM 1951 N N . PRO B 2 11 ? -25.243 -42.879 -5.033 1.00 77.77 11 PRO B N 1
ATOM 1952 C CA . PRO B 2 11 ? -25.285 -43.022 -3.569 1.00 73.64 11 PRO B CA 1
ATOM 1953 C C . PRO B 2 11 ? -25.178 -41.672 -2.880 1.00 65.54 11 PRO B C 1
ATOM 1954 O O . PRO B 2 11 ? -24.366 -40.828 -3.271 1.00 64.81 11 PRO B O 1
ATOM 1958 N N . HIS B 2 12 ? -25.998 -41.474 -1.843 1.00 61.49 12 HIS B N 1
ATOM 1959 C CA . HIS B 2 12 ? -25.781 -40.343 -0.951 1.00 58.47 12 HIS B CA 1
ATOM 1960 C C . HIS B 2 12 ? -24.844 -40.709 0.203 1.00 49.40 12 HIS B C 1
ATOM 1961 O O . HIS B 2 12 ? -24.847 -41.838 0.702 1.00 51.19 12 HIS B O 1
ATOM 1968 N N . VAL B 2 13 ? -24.032 -39.726 0.619 1.00 47.83 13 VAL B N 1
ATOM 1969 C CA . VAL B 2 13 ? -23.031 -39.896 1.673 1.00 49.38 13 VAL B CA 1
ATOM 1970 C C . VAL B 2 13 ? -23.039 -38.691 2.602 1.00 45.86 13 VAL B C 1
ATOM 1971 O O . VAL B 2 13 ? -22.969 -37.543 2.148 1.00 47.33 13 VAL B O 1
ATOM 1975 N N . ASN B 2 14 ? -23.096 -38.969 3.910 1.00 46.78 14 ASN B N 1
ATOM 1976 C CA . ASN B 2 14 ? -23.090 -37.970 4.974 1.00 42.78 14 ASN B CA 1
ATOM 1977 C C . ASN B 2 14 ? -21.653 -37.706 5.390 1.00 39.48 14 ASN B C 1
ATOM 1978 O O . ASN B 2 14 ? -20.957 -38.625 5.830 1.00 37.57 14 ASN B O 1
ATOM 1983 N N . ILE B 2 15 ? -21.221 -36.455 5.283 1.00 44.73 15 ILE B N 1
ATOM 1984 C CA . ILE B 2 15 ? -19.887 -36.052 5.700 1.00 44.56 15 ILE B CA 1
ATOM 1985 C C . ILE B 2 15 ? -20.025 -34.888 6.670 1.00 43.59 15 ILE B C 1
ATOM 1986 O O . ILE B 2 15 ? -20.481 -33.798 6.292 1.00 38.84 15 ILE B O 1
ATOM 1991 N N . GLY B 2 16 ? -19.659 -35.128 7.929 1.00 41.43 16 GLY B N 1
ATOM 1992 C CA . GLY B 2 16 ? -19.554 -34.042 8.879 1.00 42.53 16 GLY B CA 1
ATOM 1993 C C . GLY B 2 16 ? -18.353 -33.156 8.609 1.00 36.76 16 GLY B C 1
ATOM 1994 O O . GLY B 2 16 ? -17.349 -33.579 8.030 1.00 32.87 16 GLY B O 1
ATOM 1995 N N . THR B 2 17 ? -18.474 -31.894 9.013 1.00 29.58 17 THR B N 1
ATOM 1996 C CA . THR B 2 17 ? -17.324 -31.007 9.113 1.00 33.78 17 THR B CA 1
ATOM 1997 C C . THR B 2 17 ? -17.204 -30.563 10.565 1.00 35.89 17 THR B C 1
ATOM 1998 O O . THR B 2 17 ? -18.163 -30.037 11.147 1.00 40.21 17 THR B O 1
ATOM 2002 N N . ILE B 2 18 ? -16.038 -30.824 11.150 1.00 33.21 18 ILE B N 1
ATOM 2003 C CA . ILE B 2 18 ? -15.726 -30.562 12.547 1.00 32.07 18 ILE B CA 1
ATOM 2004 C C . ILE B 2 18 ? -14.534 -29.631 12.609 1.00 34.88 18 ILE B C 1
ATOM 2005 O O . ILE B 2 18 ? -13.596 -29.745 11.810 1.00 39.67 18 ILE B O 1
ATOM 2010 N N . GLY B 2 19 ? -14.534 -28.751 13.592 1.00 31.04 19 GLY B N 1
ATOM 2011 C CA . GLY B 2 19 ? -13.384 -27.895 13.765 1.00 28.46 19 GLY B CA 1
ATOM 2012 C C . GLY B 2 19 ? -13.771 -26.639 14.495 1.00 30.33 19 GLY B C 1
ATOM 2013 O O . GLY B 2 19 ? -14.930 -26.429 14.854 1.00 32.33 19 GLY B O 1
ATOM 2014 N N . HIS B 2 20 ? -12.763 -25.795 14.697 1.00 33.30 20 HIS B N 1
ATOM 2015 C CA . HIS B 2 20 ? -12.872 -24.493 15.396 1.00 35.48 20 HIS B CA 1
ATOM 2016 C C . HIS B 2 20 ? -13.595 -23.494 14.492 1.00 40.92 20 HIS B C 1
ATOM 2017 O O . HIS B 2 20 ? -13.263 -23.411 13.322 1.00 39.50 20 HIS B O 1
ATOM 2024 N N . VAL B 2 21 ? -14.530 -22.739 15.055 1.00 42.66 21 VAL B N 1
ATOM 2025 C CA . VAL B 2 21 ? -15.361 -21.785 14.271 1.00 43.99 21 VAL B CA 1
ATOM 2026 C C . VAL B 2 21 ? -14.492 -20.707 13.632 1.00 51.76 21 VAL B C 1
ATOM 2027 O O . VAL B 2 21 ? -14.787 -20.310 12.511 1.00 62.94 21 VAL B O 1
ATOM 2031 N N . ASP B 2 22 ? -13.474 -20.231 14.333 1.00 45.10 22 ASP B N 1
ATOM 2032 C CA . ASP B 2 22 ? -12.585 -19.180 13.782 1.00 48.13 22 ASP B CA 1
ATOM 2033 C C . ASP B 2 22 ? -11.726 -19.696 12.624 1.00 45.20 22 ASP B C 1
ATOM 2034 O O . ASP B 2 22 ? -11.287 -18.874 11.837 1.00 53.39 22 ASP B O 1
ATOM 2039 N N . HIS B 2 23 ? -11.452 -20.994 12.568 1.00 32.15 23 HIS B N 1
ATOM 2040 C CA . HIS B 2 23 ? -10.587 -21.599 11.526 1.00 33.12 23 HIS B CA 1
ATOM 2041 C C . HIS B 2 23 ? -11.236 -21.654 10.140 1.00 36.97 23 HIS B C 1
ATOM 2042 O O . HIS B 2 23 ? -10.557 -22.090 9.232 1.00 39.82 23 HIS B O 1
ATOM 2049 N N . GLY B 2 24 ? -12.507 -21.303 9.986 1.00 36.80 24 GLY B N 1
ATOM 2050 C CA . GLY B 2 24 ? -13.141 -21.280 8.661 1.00 33.30 24 GLY B CA 1
ATOM 2051 C C . GLY B 2 24 ? -14.036 -22.457 8.348 1.00 35.90 24 GLY B C 1
ATOM 2052 O O . GLY B 2 24 ? -14.322 -22.615 7.168 1.00 37.66 24 GLY B O 1
ATOM 2053 N N . LYS B 2 25 ? -14.454 -23.236 9.349 1.00 38.08 25 LYS B N 1
ATOM 2054 C CA . LYS B 2 25 ? -15.339 -24.379 9.148 1.00 36.71 25 LYS B CA 1
ATOM 2055 C C . LYS B 2 25 ? -16.497 -24.053 8.198 1.00 39.96 25 LYS B C 1
ATOM 2056 O O . LYS B 2 25 ? -16.659 -24.691 7.150 1.00 36.82 25 LYS B O 1
ATOM 2062 N N . THR B 2 26 ? -17.302 -23.042 8.559 1.00 36.58 26 THR B N 1
ATOM 2063 C CA . THR B 2 26 ? -18.360 -22.549 7.675 1.00 33.63 26 THR B CA 1
ATOM 2064 C C . THR B 2 26 ? -17.821 -22.054 6.340 1.00 38.54 26 THR B C 1
ATOM 2065 O O . THR B 2 26 ? -18.332 -22.442 5.282 1.00 42.36 26 THR B O 1
ATOM 2069 N N . THR B 2 27 ? -16.807 -21.178 6.359 1.00 33.32 27 THR B N 1
ATOM 2070 C CA . THR B 2 27 ? -16.358 -20.571 5.107 1.00 30.82 27 THR B CA 1
ATOM 2071 C C . THR B 2 27 ? -15.917 -21.631 4.106 1.00 31.52 27 THR B C 1
ATOM 2072 O O . THR B 2 27 ? -16.233 -21.543 2.908 1.00 30.17 27 THR B O 1
ATOM 2076 N N . LEU B 2 28 ? -15.210 -22.660 4.581 1.00 34.24 28 LEU B N 1
ATOM 2077 C CA . LEU B 2 28 ? -14.771 -23.727 3.682 1.00 33.43 28 LEU B CA 1
ATOM 2078 C C . LEU B 2 28 ? -15.940 -24.544 3.157 1.00 30.70 28 LEU B C 1
ATOM 2079 O O . LEU B 2 28 ? -15.879 -25.055 2.036 1.00 27.25 28 LEU B O 1
ATOM 2084 N N . THR B 2 29 ? -17.015 -24.675 3.932 1.00 32.61 29 THR B N 1
ATOM 2085 C CA . THR B 2 29 ? -18.189 -25.344 3.392 1.00 36.11 29 THR B CA 1
ATOM 2086 C C . THR B 2 29 ? -18.788 -24.535 2.245 1.00 34.15 29 THR B C 1
ATOM 2087 O O . THR B 2 29 ? -19.044 -25.072 1.160 1.00 32.23 29 THR B O 1
ATOM 2091 N N . ALA B 2 30 ? -18.976 -23.227 2.450 1.00 33.30 30 ALA B N 1
ATOM 2092 C CA . ALA B 2 30 ? -19.434 -22.370 1.359 1.00 29.37 30 ALA B CA 1
ATOM 2093 C C . ALA B 2 30 ? -18.485 -22.445 0.168 1.00 31.76 30 ALA B C 1
ATOM 2094 O O . ALA B 2 30 ? -18.917 -22.595 -0.982 1.00 32.01 30 ALA B O 1
ATOM 2096 N N . ALA B 2 31 ? -17.180 -22.350 0.422 1.00 31.78 31 ALA B N 1
ATOM 2097 C CA . ALA B 2 31 ? -16.230 -22.472 -0.674 1.00 29.54 31 ALA B CA 1
ATOM 2098 C C . ALA B 2 31 ? -16.457 -23.758 -1.471 1.00 32.85 31 ALA B C 1
ATOM 2099 O O . ALA B 2 31 ? -16.433 -23.739 -2.707 1.00 33.18 31 ALA B O 1
ATOM 2101 N N . ILE B 2 32 ? -16.727 -24.877 -0.787 1.00 32.06 32 ILE B N 1
ATOM 2102 C CA . ILE B 2 32 ? -16.999 -26.126 -1.496 1.00 27.51 32 ILE B CA 1
ATOM 2103 C C . ILE B 2 32 ? -18.262 -26.006 -2.331 1.00 33.13 32 ILE B C 1
ATOM 2104 O O . ILE B 2 32 ? -18.333 -26.536 -3.443 1.00 38.42 32 ILE B O 1
ATOM 2109 N N . THR B 2 33 ? -19.303 -25.361 -1.803 1.00 34.77 33 THR B N 1
ATOM 2110 C CA . THR B 2 33 ? -20.522 -25.291 -2.600 1.00 35.39 33 THR B CA 1
ATOM 2111 C C . THR B 2 33 ? -20.280 -24.472 -3.860 1.00 37.21 33 THR B C 1
ATOM 2112 O O . THR B 2 33 ? -20.612 -24.912 -4.964 1.00 41.64 33 THR B O 1
ATOM 2116 N N . LYS B 2 34 ? -19.648 -23.301 -3.727 1.00 38.18 34 LYS B N 1
ATOM 2117 C CA . LYS B 2 34 ? -19.350 -22.499 -4.916 1.00 38.07 34 LYS B CA 1
ATOM 2118 C C . LYS B 2 34 ? -18.488 -23.262 -5.917 1.00 35.32 34 LYS B C 1
ATOM 2119 O O . LYS B 2 34 ? -18.812 -23.323 -7.101 1.00 41.67 34 LYS B O 1
ATOM 2125 N N . VAL B 2 35 ? -17.374 -23.832 -5.469 1.00 36.75 35 VAL B N 1
ATOM 2126 C CA . VAL B 2 35 ? -16.480 -24.541 -6.387 1.00 39.60 35 VAL B CA 1
ATOM 2127 C C . VAL B 2 35 ? -17.210 -25.652 -7.153 1.00 40.97 35 VAL B C 1
ATOM 2128 O O . VAL B 2 35 ? -16.938 -25.882 -8.339 1.00 46.13 35 VAL B O 1
ATOM 2132 N N . LEU B 2 36 ? -18.130 -26.369 -6.496 1.00 40.20 36 LEU B N 1
ATOM 2133 C CA . LEU B 2 36 ? -18.871 -27.411 -7.200 1.00 40.53 36 LEU B CA 1
ATOM 2134 C C . LEU B 2 36 ? -19.972 -26.826 -8.067 1.00 41.06 36 LEU B C 1
ATOM 2135 O O . LEU B 2 36 ? -20.302 -27.390 -9.112 1.00 46.72 36 LEU B O 1
ATOM 2140 N N . HIS B 2 37 ? -20.539 -25.696 -7.662 1.00 45.10 37 HIS B N 1
ATOM 2141 C CA . HIS B 2 37 ? -21.590 -25.063 -8.449 1.00 49.07 37 HIS B CA 1
ATOM 2142 C C . HIS B 2 37 ? -21.026 -24.326 -9.669 1.00 56.77 37 HIS B C 1
ATOM 2143 O O . HIS B 2 37 ? -21.746 -24.117 -10.654 1.00 61.33 37 HIS B O 1
ATOM 2150 N N . ASP B 2 38 ? -19.754 -23.914 -9.612 1.00 50.54 38 ASP B N 1
ATOM 2151 C CA . ASP B 2 38 ? -19.028 -23.488 -10.805 1.00 41.45 38 ASP B CA 1
ATOM 2152 C C . ASP B 2 38 ? -18.809 -24.652 -11.762 1.00 54.34 38 ASP B C 1
ATOM 2153 O O . ASP B 2 38 ? -18.805 -24.465 -12.982 1.00 64.21 38 ASP B O 1
ATOM 2158 N N . LYS B 2 39 ? -18.584 -25.858 -11.220 1.00 53.47 39 LYS B N 1
ATOM 2159 C CA . LYS B 2 39 ? -18.308 -27.047 -12.023 1.00 51.38 39 LYS B CA 1
ATOM 2160 C C . LYS B 2 39 ? -19.575 -27.655 -12.633 1.00 63.54 39 LYS B C 1
ATOM 2161 O O . LYS B 2 39 ? -19.512 -28.226 -13.728 1.00 71.06 39 LYS B O 1
ATOM 2167 N N . PHE B 2 40 ? -20.733 -27.541 -11.965 1.00 64.16 40 PHE B N 1
ATOM 2168 C CA . PHE B 2 40 ? -21.999 -28.121 -12.441 1.00 70.43 40 PHE B CA 1
ATOM 2169 C C . PHE B 2 40 ? -23.158 -27.124 -12.325 1.00 78.28 40 PHE B C 1
ATOM 2170 O O . PHE B 2 40 ? -24.012 -27.268 -11.435 1.00 76.40 40 PHE B O 1
ATOM 2178 N N . PRO B 2 41 ? -23.245 -26.104 -13.228 1.00 82.96 41 PRO B N 1
ATOM 2179 C CA . PRO B 2 41 ? -24.367 -25.145 -13.115 1.00 80.89 41 PRO B CA 1
ATOM 2180 C C . PRO B 2 41 ? -25.686 -25.642 -13.731 1.00 73.48 41 PRO B C 1
ATOM 2181 O O . PRO B 2 41 ? -26.580 -26.119 -13.019 1.00 67.00 41 PRO B O 1
ATOM 2185 N N . VAL B 2 70 ? -25.822 -28.236 4.377 1.00 90.58 70 VAL B N 1
ATOM 2186 C CA . VAL B 2 70 ? -26.369 -28.098 3.023 1.00 105.55 70 VAL B CA 1
ATOM 2187 C C . VAL B 2 70 ? -26.246 -29.436 2.251 1.00 106.88 70 VAL B C 1
ATOM 2188 O O . VAL B 2 70 ? -25.996 -30.472 2.866 1.00 106.61 70 VAL B O 1
ATOM 2192 N N . GLU B 2 71 ? -26.439 -29.437 0.925 1.00 107.24 71 GLU B N 1
ATOM 2193 C CA . GLU B 2 71 ? -26.134 -30.602 0.089 1.00 98.65 71 GLU B CA 1
ATOM 2194 C C . GLU B 2 71 ? -25.296 -30.174 -1.113 1.00 106.75 71 GLU B C 1
ATOM 2195 O O . GLU B 2 71 ? -25.646 -29.211 -1.806 1.00 110.17 71 GLU B O 1
ATOM 2201 N N . TYR B 2 72 ? -24.193 -30.895 -1.361 1.00 95.13 72 TYR B N 1
ATOM 2202 C CA . TYR B 2 72 ? -23.356 -30.680 -2.539 1.00 90.68 72 TYR B CA 1
ATOM 2203 C C . TYR B 2 72 ? -22.968 -32.030 -3.136 1.00 85.05 72 TYR B C 1
ATOM 2204 O O . TYR B 2 72 ? -22.658 -32.967 -2.392 1.00 81.74 72 TYR B O 1
ATOM 2213 N N . GLN B 2 73 ? -22.988 -32.133 -4.478 1.00 89.90 73 GLN B N 1
ATOM 2214 C CA . GLN B 2 73 ? -22.721 -33.394 -5.176 1.00 86.40 73 GLN B CA 1
ATOM 2215 C C . GLN B 2 73 ? -21.561 -33.302 -6.172 1.00 77.59 73 GLN B C 1
ATOM 2216 O O . GLN B 2 73 ? -21.190 -32.225 -6.647 1.00 70.32 73 GLN B O 1
ATOM 2222 N N . THR B 2 74 ? -20.985 -34.472 -6.473 1.00 78.46 74 THR B N 1
ATOM 2223 C CA . THR B 2 74 ? -19.860 -34.637 -7.393 1.00 82.36 74 THR B CA 1
ATOM 2224 C C . THR B 2 74 ? -20.247 -35.598 -8.532 1.00 89.16 74 THR B C 1
ATOM 2225 O O . THR B 2 74 ? -21.433 -35.887 -8.771 1.00 84.04 74 THR B O 1
ATOM 2229 N N . ASP B 2 75 ? -19.227 -36.065 -9.261 1.00 91.69 75 ASP B N 1
ATOM 2230 C CA . ASP B 2 75 ? -19.408 -37.151 -10.220 1.00 90.41 75 ASP B CA 1
ATOM 2231 C C . ASP B 2 75 ? -19.993 -38.382 -9.538 1.00 82.24 75 ASP B C 1
ATOM 2232 O O . ASP B 2 75 ? -21.109 -38.826 -9.843 1.00 71.88 75 ASP B O 1
ATOM 2237 N N . LYS B 2 76 ? -19.240 -38.921 -8.580 1.00 82.10 76 LYS B N 1
ATOM 2238 C CA . LYS B 2 76 ? -19.586 -40.187 -7.951 1.00 82.15 76 LYS B CA 1
ATOM 2239 C C . LYS B 2 76 ? -20.882 -40.091 -7.139 1.00 85.58 76 LYS B C 1
ATOM 2240 O O . LYS B 2 76 ? -21.725 -40.997 -7.200 1.00 81.76 76 LYS B O 1
ATOM 2246 N N . ARG B 2 77 ? -21.070 -38.997 -6.391 1.00 83.22 77 ARG B N 1
ATOM 2247 C CA . ARG B 2 77 ? -21.979 -39.007 -5.251 1.00 65.64 77 ARG B CA 1
ATOM 2248 C C . ARG B 2 77 ? -22.668 -37.662 -5.054 1.00 66.63 77 ARG B C 1
ATOM 2249 O O . ARG B 2 77 ? -22.201 -36.623 -5.524 1.00 65.82 77 ARG B O 1
ATOM 2257 N N . HIS B 2 78 ? -23.779 -37.693 -4.323 1.00 63.94 78 HIS B N 1
ATOM 2258 C CA . HIS B 2 78 ? -24.277 -36.518 -3.622 1.00 65.08 78 HIS B CA 1
ATOM 2259 C C . HIS B 2 78 ? -23.789 -36.617 -2.179 1.00 62.73 78 HIS B C 1
ATOM 2260 O O . HIS B 2 78 ? -23.779 -37.703 -1.591 1.00 56.10 78 HIS B O 1
ATOM 2267 N N . TYR B 2 79 ? -23.360 -35.494 -1.616 1.00 62.00 79 TYR B N 1
ATOM 2268 C CA . TYR B 2 79 ? -22.901 -35.451 -0.239 1.00 47.79 79 TYR B CA 1
ATOM 2269 C C . TYR B 2 79 ? -23.906 -34.692 0.601 1.00 51.38 79 TYR B C 1
ATOM 2270 O O . TYR B 2 79 ? -24.514 -33.725 0.134 1.00 62.39 79 TYR B O 1
ATOM 2279 N N . ALA B 2 80 ? -24.089 -35.143 1.834 1.00 47.44 80 ALA B N 1
ATOM 2280 C CA . ALA B 2 80 ? -24.956 -34.476 2.795 1.00 46.21 80 ALA B CA 1
ATOM 2281 C C . ALA B 2 80 ? -24.120 -33.978 3.964 1.00 48.44 80 ALA B C 1
ATOM 2282 O O . ALA B 2 80 ? -23.373 -34.749 4.576 1.00 45.87 80 ALA B O 1
ATOM 2284 N N . HIS B 2 81 ? -24.263 -32.690 4.263 1.00 48.09 81 HIS B N 1
ATOM 2285 C CA . HIS B 2 81 ? -23.463 -31.995 5.260 1.00 44.80 81 HIS B CA 1
ATOM 2286 C C . HIS B 2 81 ? -24.096 -32.224 6.627 1.00 46.18 81 HIS B C 1
ATOM 2287 O O . HIS B 2 81 ? -25.308 -32.070 6.771 1.00 51.06 81 HIS B O 1
ATOM 2294 N N . VAL B 2 82 ? -23.305 -32.657 7.617 1.00 45.56 82 VAL B N 1
ATOM 2295 C CA . VAL B 2 82 ? -23.774 -32.717 9.002 1.00 46.48 82 VAL B CA 1
ATOM 2296 C C . VAL B 2 82 ? -22.785 -31.907 9.846 1.00 49.42 82 VAL B C 1
ATOM 2297 O O . VAL B 2 82 ? -21.575 -31.938 9.592 1.00 47.61 82 VAL B O 1
ATOM 2301 N N . ASP B 2 83 ? -23.278 -31.150 10.821 1.00 46.95 83 ASP B N 1
ATOM 2302 C CA . ASP B 2 83 ? -22.350 -30.350 11.608 1.00 41.50 83 ASP B CA 1
ATOM 2303 C C . ASP B 2 83 ? -22.186 -30.959 12.983 1.00 43.82 83 ASP B C 1
ATOM 2304 O O . ASP B 2 83 ? -22.926 -31.848 13.397 1.00 43.91 83 ASP B O 1
ATOM 2309 N N . ALA B 2 84 ? -21.163 -30.492 13.674 1.00 46.56 84 ALA B N 1
ATOM 2310 C CA . ALA B 2 84 ? -20.913 -30.881 15.058 1.00 37.81 84 ALA B CA 1
ATOM 2311 C C . ALA B 2 84 ? -20.482 -29.621 15.786 1.00 43.04 84 ALA B C 1
ATOM 2312 O O . ALA B 2 84 ? -19.299 -29.433 16.103 1.00 44.84 84 ALA B O 1
ATOM 2314 N N . PRO B 2 85 ? -21.427 -28.696 16.015 1.00 39.32 85 PRO B N 1
ATOM 2315 C CA . PRO B 2 85 ? -21.099 -27.473 16.771 1.00 41.89 85 PRO B CA 1
ATOM 2316 C C . PRO B 2 85 ? -20.785 -27.747 18.228 1.00 43.18 85 PRO B C 1
ATOM 2317 O O . PRO B 2 85 ? -19.976 -27.023 18.829 1.00 41.27 85 PRO B O 1
ATOM 2321 N N . GLY B 2 86 ? -21.406 -28.762 18.811 1.00 36.70 86 GLY B N 1
ATOM 2322 C CA . GLY B 2 86 ? -21.117 -29.140 20.177 1.00 36.25 86 GLY B CA 1
ATOM 2323 C C . GLY B 2 86 ? -21.167 -30.643 20.322 1.00 32.41 86 GLY B C 1
ATOM 2324 O O . GLY B 2 86 ? -21.968 -31.320 19.681 1.00 34.09 86 GLY B O 1
ATOM 2325 N N . HIS B 2 87 ? -20.303 -31.153 21.205 1.00 31.02 87 HIS B N 1
ATOM 2326 C CA . HIS B 2 87 ? -20.184 -32.592 21.421 1.00 30.70 87 HIS B CA 1
ATOM 2327 C C . HIS B 2 87 ? -21.494 -33.188 21.918 1.00 35.27 87 HIS B C 1
ATOM 2328 O O . HIS B 2 87 ? -22.029 -34.137 21.328 1.00 34.26 87 HIS B O 1
ATOM 2335 N N . ALA B 2 88 ? -22.027 -32.648 23.010 1.00 37.70 88 ALA B N 1
ATOM 2336 C CA . ALA B 2 88 ? -23.151 -33.320 23.641 1.00 34.42 88 ALA B CA 1
ATOM 2337 C C . ALA B 2 88 ? -24.378 -33.266 22.757 1.00 39.17 88 ALA B C 1
ATOM 2338 O O . ALA B 2 88 ? -25.103 -34.264 22.634 1.00 39.36 88 ALA B O 1
ATOM 2340 N N . ASP B 2 89 ? -24.639 -32.130 22.121 1.00 38.29 89 ASP B N 1
ATOM 2341 C CA . ASP B 2 89 ? -25.856 -32.179 21.339 1.00 42.52 89 ASP B CA 1
ATOM 2342 C C . ASP B 2 89 ? -25.588 -32.666 19.924 1.00 35.02 89 ASP B C 1
ATOM 2343 O O . ASP B 2 89 ? -26.548 -32.887 19.180 1.00 39.20 89 ASP B O 1
ATOM 2348 N N . TYR B 2 90 ? -24.331 -32.986 19.573 1.00 36.29 90 TYR B N 1
ATOM 2349 C CA . TYR B 2 90 ? -24.159 -33.955 18.491 1.00 32.07 90 TYR B CA 1
ATOM 2350 C C . TYR B 2 90 ? -24.618 -35.322 18.958 1.00 32.38 90 TYR B C 1
ATOM 2351 O O . TYR B 2 90 ? -25.361 -36.007 18.254 1.00 35.18 90 TYR B O 1
ATOM 2360 N N . ILE B 2 91 ? -24.193 -35.734 20.153 1.00 33.54 91 ILE B N 1
ATOM 2361 C CA . ILE B 2 91 ? -24.529 -37.074 20.627 1.00 34.00 91 ILE B CA 1
ATOM 2362 C C . ILE B 2 91 ? -26.038 -37.250 20.745 1.00 34.27 91 ILE B C 1
ATOM 2363 O O . ILE B 2 91 ? -26.581 -38.321 20.438 1.00 31.02 91 ILE B O 1
ATOM 2368 N N . LYS B 2 92 ? -26.734 -36.208 21.205 1.00 35.59 92 LYS B N 1
ATOM 2369 C CA . LYS B 2 92 ? -28.191 -36.225 21.185 1.00 32.05 92 LYS B CA 1
ATOM 2370 C C . LYS B 2 92 ? -28.699 -36.552 19.793 1.00 32.57 92 LYS B C 1
ATOM 2371 O O . LYS B 2 92 ? -29.497 -37.477 19.605 1.00 37.53 92 LYS B O 1
ATOM 2377 N N . ASN B 2 93 ? -28.197 -35.834 18.795 1.00 29.00 93 ASN B N 1
ATOM 2378 C CA . ASN B 2 93 ? -28.730 -35.971 17.450 1.00 27.98 93 ASN B CA 1
ATOM 2379 C C . ASN B 2 93 ? -28.456 -37.336 16.844 1.00 34.84 93 ASN B C 1
ATOM 2380 O O . ASN B 2 93 ? -29.251 -37.801 16.023 1.00 36.72 93 ASN B O 1
ATOM 2385 N N . MET B 2 94 ? -27.354 -37.999 17.218 1.00 37.47 94 MET B N 1
ATOM 2386 C CA . MET B 2 94 ? -27.112 -39.310 16.634 1.00 32.15 94 MET B CA 1
ATOM 2387 C C . MET B 2 94 ? -27.962 -40.337 17.352 1.00 34.81 94 MET B C 1
ATOM 2388 O O . MET B 2 94 ? -28.318 -41.360 16.761 1.00 47.43 94 MET B O 1
ATOM 2393 N N . ILE B 2 95 ? -28.319 -40.074 18.613 1.00 29.01 95 ILE B N 1
ATOM 2394 C CA . ILE B 2 95 ? -29.191 -40.998 19.335 1.00 34.37 95 ILE B CA 1
ATOM 2395 C C . ILE B 2 95 ? -30.579 -41.002 18.721 1.00 37.21 95 ILE B C 1
ATOM 2396 O O . ILE B 2 95 ? -31.175 -42.060 18.483 1.00 38.77 95 ILE B O 1
ATOM 2401 N N . THR B 2 96 ? -31.115 -39.817 18.461 1.00 39.33 96 THR B N 1
ATOM 2402 C CA . THR B 2 96 ? -32.394 -39.650 17.788 1.00 36.25 96 THR B CA 1
ATOM 2403 C C . THR B 2 96 ? -32.333 -39.958 16.297 1.00 39.55 96 THR B C 1
ATOM 2404 O O . THR B 2 96 ? -33.349 -39.807 15.618 1.00 42.57 96 THR B O 1
ATOM 2408 N N . GLY B 2 97 ? -31.180 -40.371 15.771 1.00 41.69 97 GLY B N 1
ATOM 2409 C CA . GLY B 2 97 ? -31.033 -40.658 14.360 1.00 41.54 97 GLY B CA 1
ATOM 2410 C C . GLY B 2 97 ? -31.018 -39.457 13.444 1.00 35.50 97 GLY B C 1
ATOM 2411 O O . GLY B 2 97 ? -30.834 -39.627 12.235 1.00 36.73 97 GLY B O 1
ATOM 2412 N N . ALA B 2 98 ? -31.192 -38.247 13.973 1.00 36.87 98 ALA B N 1
ATOM 2413 C CA . ALA B 2 98 ? -31.230 -37.065 13.117 1.00 38.25 98 ALA B CA 1
ATOM 2414 C C . ALA B 2 98 ? -29.909 -36.829 12.389 1.00 36.86 98 ALA B C 1
ATOM 2415 O O . ALA B 2 98 ? -29.894 -36.207 11.322 1.00 45.01 98 ALA B O 1
ATOM 2417 N N . ALA B 2 99 ? -28.800 -37.323 12.927 1.00 35.44 99 ALA B N 1
ATOM 2418 C CA . ALA B 2 99 ? -27.484 -37.081 12.355 1.00 37.13 99 ALA B CA 1
ATOM 2419 C C . ALA B 2 99 ? -26.687 -38.375 12.333 1.00 43.97 99 ALA B C 1
ATOM 2420 O O . ALA B 2 99 ? -26.613 -39.070 13.348 1.00 52.60 99 ALA B O 1
ATOM 2422 N N . GLN B 2 100 ? -26.089 -38.702 11.189 1.00 48.65 100 GLN B N 1
ATOM 2423 C CA . GLN B 2 100 ? -25.076 -39.752 11.174 1.00 54.72 100 GLN B CA 1
ATOM 2424 C C . GLN B 2 100 ? -23.994 -39.365 10.180 1.00 49.02 100 GLN B C 1
ATOM 2425 O O . GLN B 2 100 ? -24.269 -38.701 9.183 1.00 55.47 100 GLN B O 1
ATOM 2431 N N . MET B 2 101 ? -22.758 -39.737 10.483 1.00 48.42 101 MET B N 1
ATOM 2432 C CA . MET B 2 101 ? -21.627 -39.434 9.617 1.00 45.16 101 MET B CA 1
ATOM 2433 C C . MET B 2 101 ? -21.106 -40.705 8.974 1.00 49.04 101 MET B C 1
ATOM 2434 O O . MET B 2 101 ? -20.858 -41.701 9.666 1.00 51.77 101 MET B O 1
ATOM 2439 N N . ASP B 2 102 ? -20.931 -40.656 7.653 1.00 47.12 102 ASP B N 1
ATOM 2440 C CA . ASP B 2 102 ? -20.197 -41.680 6.931 1.00 42.95 102 ASP B CA 1
ATOM 2441 C C . ASP B 2 102 ? -18.704 -41.378 6.848 1.00 43.72 102 ASP B C 1
ATOM 2442 O O . ASP B 2 102 ? -17.922 -42.299 6.599 1.00 46.60 102 ASP B O 1
ATOM 2447 N N . GLY B 2 103 ? -18.305 -40.123 7.069 1.00 44.01 103 GLY B N 1
ATOM 2448 C CA . GLY B 2 103 ? -16.923 -39.681 7.200 1.00 37.73 103 GLY B CA 1
ATOM 2449 C C . GLY B 2 103 ? -16.930 -38.241 7.666 1.00 37.41 103 GLY B C 1
ATOM 2450 O O . GLY B 2 103 ? -17.986 -37.618 7.796 1.00 44.60 103 GLY B O 1
ATOM 2451 N N . ALA B 2 104 ? -15.745 -37.695 7.923 1.00 37.40 104 ALA B N 1
ATOM 2452 C CA . ALA B 2 104 ? -15.704 -36.322 8.422 1.00 31.20 104 ALA B CA 1
ATOM 2453 C C . ALA B 2 104 ? -14.449 -35.597 7.960 1.00 31.36 104 ALA B C 1
ATOM 2454 O O . ALA B 2 104 ? -13.386 -36.200 7.791 1.00 35.37 104 ALA B O 1
ATOM 2456 N N . ILE B 2 105 ? -14.591 -34.290 7.764 1.00 26.51 105 ILE B N 1
ATOM 2457 C CA . ILE B 2 105 ? -13.498 -33.407 7.385 1.00 22.14 105 ILE B CA 1
ATOM 2458 C C . ILE B 2 105 ? -13.122 -32.610 8.616 1.00 27.51 105 ILE B C 1
ATOM 2459 O O . ILE B 2 105 ? -13.965 -31.902 9.173 1.00 30.17 105 ILE B O 1
ATOM 2464 N N . LEU B 2 106 ? -11.851 -32.658 8.993 1.00 32.20 106 LEU B N 1
ATOM 2465 C CA . LEU B 2 106 ? -11.374 -31.827 10.117 1.00 26.33 106 LEU B CA 1
ATOM 2466 C C . LEU B 2 106 ? -10.867 -30.526 9.513 1.00 29.34 106 LEU B C 1
ATOM 2467 O O . LEU B 2 106 ? -10.090 -30.589 8.591 1.00 32.51 106 LEU B O 1
ATOM 2472 N N . VAL B 2 107 ? -11.343 -29.393 9.996 1.00 23.93 107 VAL B N 1
ATOM 2473 C CA . VAL B 2 107 ? -10.858 -28.125 9.471 1.00 26.95 107 VAL B CA 1
ATOM 2474 C C . VAL B 2 107 ? -9.877 -27.528 10.481 1.00 31.77 107 VAL B C 1
ATOM 2475 O O . VAL B 2 107 ? -10.261 -27.131 11.592 1.00 38.92 107 VAL B O 1
ATOM 2479 N N . VAL B 2 108 ? -8.603 -27.456 10.096 1.00 31.06 108 VAL B N 1
ATOM 2480 C CA . VAL B 2 108 ? -7.547 -26.863 10.919 1.00 34.26 108 VAL B CA 1
ATOM 2481 C C . VAL B 2 108 ? -6.884 -25.728 10.138 1.00 32.06 108 VAL B C 1
ATOM 2482 O O . VAL B 2 108 ? -6.429 -25.931 9.007 1.00 34.02 108 VAL B O 1
ATOM 2486 N N . ALA B 2 109 ? -6.802 -24.547 10.744 1.00 29.36 109 ALA B N 1
ATOM 2487 C CA . ALA B 2 109 ? -6.173 -23.410 10.074 1.00 32.36 109 ALA B CA 1
ATOM 2488 C C . ALA B 2 109 ? -4.662 -23.589 9.951 1.00 36.17 109 ALA B C 1
ATOM 2489 O O . ALA B 2 109 ? -3.965 -23.773 10.949 1.00 38.43 109 ALA B O 1
ATOM 2491 N N . ALA B 2 110 ? -4.146 -23.495 8.723 1.00 40.61 110 ALA B N 1
ATOM 2492 C CA . ALA B 2 110 ? -2.697 -23.552 8.521 1.00 41.60 110 ALA B CA 1
ATOM 2493 C C . ALA B 2 110 ? -1.984 -22.451 9.289 1.00 40.60 110 ALA B C 1
ATOM 2494 O O . ALA B 2 110 ? -0.872 -22.656 9.791 1.00 39.78 110 ALA B O 1
ATOM 2496 N N . THR B 2 111 ? -2.609 -21.276 9.384 1.00 36.95 111 THR B N 1
ATOM 2497 C CA . THR B 2 111 ? -2.014 -20.188 10.141 1.00 40.28 111 THR B CA 1
ATOM 2498 C C . THR B 2 111 ? -1.776 -20.601 11.583 1.00 48.04 111 THR B C 1
ATOM 2499 O O . THR B 2 111 ? -0.667 -20.449 12.107 1.00 58.78 111 THR B O 1
ATOM 2503 N N . ASP B 2 112 ? -2.805 -21.129 12.248 1.00 41.82 112 ASP B N 1
ATOM 2504 C CA . ASP B 2 112 ? -2.640 -21.425 13.668 1.00 43.47 112 ASP B CA 1
ATOM 2505 C C . ASP B 2 112 ? -2.020 -22.790 13.912 1.00 42.81 112 ASP B C 1
ATOM 2506 O O . ASP B 2 112 ? -1.147 -22.925 14.773 1.00 47.60 112 ASP B O 1
ATOM 2511 N N . GLY B 2 113 ? -2.453 -23.806 13.181 1.00 41.71 113 GLY B N 1
ATOM 2512 C CA . GLY B 2 113 ? -2.217 -25.170 13.584 1.00 34.96 113 GLY B CA 1
ATOM 2513 C C . GLY B 2 113 ? -3.291 -25.542 14.580 1.00 32.90 113 GLY B C 1
ATOM 2514 O O . GLY B 2 113 ? -4.122 -24.703 14.940 1.00 35.13 113 GLY B O 1
ATOM 2515 N N . PRO B 2 114 ? -3.300 -26.814 15.051 1.00 35.67 114 PRO B N 1
ATOM 2516 C CA . PRO B 2 114 ? -4.387 -27.281 15.934 1.00 30.79 114 PRO B CA 1
ATOM 2517 C C . PRO B 2 114 ? -4.530 -26.513 17.238 1.00 32.47 114 PRO B C 1
ATOM 2518 O O . PRO B 2 114 ? -3.792 -25.564 17.522 1.00 35.99 114 PRO B O 1
ATOM 2522 N N . MET B 2 115 ? -5.595 -26.833 17.962 1.00 33.33 115 MET B N 1
ATOM 2523 C CA . MET B 2 115 ? -5.917 -26.168 19.244 1.00 32.17 115 MET B CA 1
ATOM 2524 C C . MET B 2 115 ? -6.039 -27.223 20.331 1.00 33.82 115 MET B C 1
ATOM 2525 O O . MET B 2 115 ? -6.126 -28.391 20.011 1.00 35.91 115 MET B O 1
ATOM 2530 N N . PRO B 2 116 ? -6.149 -26.851 21.615 1.00 29.92 116 PRO B N 1
ATOM 2531 C CA . PRO B 2 116 ? -6.343 -27.842 22.658 1.00 25.55 116 PRO B CA 1
ATOM 2532 C C . PRO B 2 116 ? -7.623 -28.648 22.409 1.00 29.92 116 PRO B C 1
ATOM 2533 O O . PRO B 2 116 ? -7.574 -29.814 22.549 1.00 29.52 116 PRO B O 1
ATOM 2537 N N . GLN B 2 117 ? -8.697 -27.989 21.982 1.00 40.74 117 GLN B N 1
ATOM 2538 C CA . GLN B 2 117 ? -10.019 -28.589 21.682 1.00 35.24 117 GLN B CA 1
ATOM 2539 C C . GLN B 2 117 ? -9.912 -29.630 20.571 1.00 33.15 117 GLN B C 1
ATOM 2540 O O . GLN B 2 117 ? -10.682 -30.584 20.633 1.00 32.06 117 GLN B O 1
ATOM 2546 N N . THR B 2 118 ? -9.063 -29.384 19.573 1.00 29.67 118 THR B N 1
ATOM 2547 C CA . THR B 2 118 ? -8.841 -30.300 18.424 1.00 32.96 118 THR B CA 1
ATOM 2548 C C . THR B 2 118 ? -8.758 -31.736 18.935 1.00 35.71 118 THR B C 1
ATOM 2549 O O . THR B 2 118 ? -9.375 -32.602 18.343 1.00 34.23 118 THR B O 1
ATOM 2553 N N . ARG B 2 119 ? -7.963 -31.949 19.973 1.00 36.19 119 ARG B N 1
ATOM 2554 C CA . ARG B 2 119 ? -7.960 -33.209 20.706 1.00 33.01 119 ARG B CA 1
ATOM 2555 C C . ARG B 2 119 ? -9.392 -33.696 20.957 1.00 33.96 119 ARG B C 1
ATOM 2556 O O . ARG B 2 119 ? -9.719 -34.858 20.685 1.00 33.79 119 ARG B O 1
ATOM 2564 N N . GLU B 2 120 ? -10.281 -32.788 21.388 1.00 37.57 120 GLU B N 1
ATOM 2565 C CA . GLU B 2 120 ? -11.658 -33.139 21.737 1.00 34.78 120 GLU B CA 1
ATOM 2566 C C . GLU B 2 120 ? -12.548 -33.302 20.505 1.00 33.59 120 GLU B C 1
ATOM 2567 O O . GLU B 2 120 ? -13.427 -34.174 20.500 1.00 35.20 120 GLU B O 1
ATOM 2573 N N . HIS B 2 121 ? -12.364 -32.452 19.478 1.00 32.26 121 HIS B N 1
ATOM 2574 C CA . HIS B 2 121 ? -13.061 -32.634 18.202 1.00 26.62 121 HIS B CA 1
ATOM 2575 C C . HIS B 2 121 ? -12.809 -34.020 17.651 1.00 33.33 121 HIS B C 1
ATOM 2576 O O . HIS B 2 121 ? -13.747 -34.766 17.353 1.00 34.82 121 HIS B O 1
ATOM 2583 N N . VAL B 2 122 ? -11.534 -34.376 17.488 1.00 33.12 122 VAL B N 1
ATOM 2584 C CA . VAL B 2 122 ? -11.215 -35.721 17.035 1.00 31.88 122 VAL B CA 1
ATOM 2585 C C . VAL B 2 122 ? -11.855 -36.735 17.952 1.00 33.99 122 VAL B C 1
ATOM 2586 O O . VAL B 2 122 ? -12.361 -37.767 17.497 1.00 38.84 122 VAL B O 1
ATOM 2590 N N . LEU B 2 123 ? -11.864 -36.451 19.257 1.00 36.05 123 LEU B N 1
ATOM 2591 C CA . LEU B 2 123 ? -12.357 -37.441 20.206 1.00 41.40 123 LEU B CA 1
ATOM 2592 C C . LEU B 2 123 ? -13.818 -37.758 19.919 1.00 39.36 123 LEU B C 1
ATOM 2593 O O . LEU B 2 123 ? -14.233 -38.924 19.990 1.00 35.56 123 LEU B O 1
ATOM 2598 N N . LEU B 2 124 ? -14.612 -36.725 19.588 1.00 34.13 124 LEU B N 1
ATOM 2599 C CA . LEU B 2 124 ? -16.004 -36.949 19.222 1.00 29.23 124 LEU B CA 1
ATOM 2600 C C . LEU B 2 124 ? -16.093 -37.945 18.082 1.00 33.64 124 LEU B C 1
ATOM 2601 O O . LEU B 2 124 ? -16.823 -38.937 18.172 1.00 37.00 124 LEU B O 1
ATOM 2606 N N . ALA B 2 125 ? -15.301 -37.733 17.027 1.00 39.35 125 ALA B N 1
ATOM 2607 C CA . ALA B 2 125 ? -15.307 -38.650 15.884 1.00 42.84 125 ALA B CA 1
ATOM 2608 C C . ALA B 2 125 ? -14.956 -40.081 16.290 1.00 39.24 125 ALA B C 1
ATOM 2609 O O . ALA B 2 125 ? -15.626 -41.023 15.855 1.00 41.97 125 ALA B O 1
ATOM 2611 N N . ARG B 2 126 ? -13.918 -40.276 17.117 1.00 34.16 126 ARG B N 1
ATOM 2612 C CA . ARG B 2 126 ? -13.613 -41.639 17.555 1.00 40.82 126 ARG B CA 1
ATOM 2613 C C . ARG B 2 126 ? -14.778 -42.249 18.323 1.00 38.79 126 ARG B C 1
ATOM 2614 O O . ARG B 2 126 ? -15.032 -43.454 18.217 1.00 41.29 126 ARG B O 1
ATOM 2622 N N . GLN B 2 127 ? -15.496 -41.434 19.103 1.00 38.23 127 GLN B N 1
ATOM 2623 C CA . GLN B 2 127 ? -16.444 -41.972 20.073 1.00 37.48 127 GLN B CA 1
ATOM 2624 C C . GLN B 2 127 ? -17.739 -42.410 19.401 1.00 44.10 127 GLN B C 1
ATOM 2625 O O . GLN B 2 127 ? -18.209 -43.531 19.631 1.00 49.43 127 GLN B O 1
ATOM 2631 N N . VAL B 2 128 ? -18.334 -41.540 18.577 1.00 36.22 128 VAL B N 1
ATOM 2632 C CA . VAL B 2 128 ? -19.436 -41.938 17.701 1.00 39.69 128 VAL B CA 1
ATOM 2633 C C . VAL B 2 128 ? -18.983 -42.838 16.548 1.00 46.50 128 VAL B C 1
ATOM 2634 O O . VAL B 2 128 ? -19.819 -43.479 15.892 1.00 47.96 128 VAL B O 1
ATOM 2638 N N . GLY B 2 129 ? -17.679 -42.934 16.303 1.00 45.82 129 GLY B N 1
ATOM 2639 C CA . GLY B 2 129 ? -17.155 -43.935 15.390 1.00 48.08 129 GLY B CA 1
ATOM 2640 C C . GLY B 2 129 ? -17.190 -43.593 13.915 1.00 42.88 129 GLY B C 1
ATOM 2641 O O . GLY B 2 129 ? -17.562 -44.445 13.090 1.00 40.91 129 GLY B O 1
ATOM 2642 N N . VAL B 2 130 ? -16.800 -42.381 13.548 1.00 42.91 130 VAL B N 1
ATOM 2643 C CA . VAL B 2 130 ? -16.835 -42.052 12.120 1.00 40.71 130 VAL B CA 1
ATOM 2644 C C . VAL B 2 130 ? -15.794 -42.911 11.418 1.00 36.28 130 VAL B C 1
ATOM 2645 O O . VAL B 2 130 ? -14.699 -43.123 11.972 1.00 42.68 130 VAL B O 1
ATOM 2649 N N . PRO B 2 131 ? -16.101 -43.492 10.263 1.00 38.50 131 PRO B N 1
ATOM 2650 C CA . PRO B 2 131 ? -15.194 -44.521 9.725 1.00 43.68 131 PRO B CA 1
ATOM 2651 C C . PRO B 2 131 ? -13.848 -43.967 9.287 1.00 47.69 131 PRO B C 1
ATOM 2652 O O . PRO B 2 131 ? -12.810 -44.574 9.579 1.00 55.02 131 PRO B O 1
ATOM 2656 N N . TYR B 2 132 ? -13.832 -42.823 8.611 1.00 43.11 132 TYR B N 1
ATOM 2657 C CA . TYR B 2 132 ? -12.605 -42.259 8.090 1.00 42.23 132 TYR B CA 1
ATOM 2658 C C . TYR B 2 132 ? -12.635 -40.749 8.293 1.00 44.21 132 TYR B C 1
ATOM 2659 O O . TYR B 2 132 ? -13.707 -40.135 8.305 1.00 44.63 132 TYR B O 1
ATOM 2668 N N . ILE B 2 133 ? -11.453 -40.158 8.490 1.00 40.17 133 ILE B N 1
ATOM 2669 C CA . ILE B 2 133 ? -11.298 -38.713 8.642 1.00 35.55 133 ILE B CA 1
ATOM 2670 C C . ILE B 2 133 ? -10.297 -38.209 7.617 1.00 41.26 133 ILE B C 1
ATOM 2671 O O . ILE B 2 133 ? -9.304 -38.886 7.329 1.00 47.91 133 ILE B O 1
ATOM 2676 N N . LEU B 2 134 ? -10.535 -37.005 7.097 1.00 33.21 134 LEU B N 1
ATOM 2677 C CA . LEU B 2 134 ? -9.520 -36.232 6.391 1.00 34.43 134 LEU B CA 1
ATOM 2678 C C . LEU B 2 134 ? -9.528 -34.777 6.848 1.00 32.26 134 LEU B C 1
ATOM 2679 O O . LEU B 2 134 ? -10.498 -34.297 7.435 1.00 35.24 134 LEU B O 1
ATOM 2684 N N . VAL B 2 135 ? -8.404 -34.090 6.625 1.00 30.97 135 VAL B N 1
ATOM 2685 C CA . VAL B 2 135 ? -8.134 -32.780 7.215 1.00 28.51 135 VAL B CA 1
ATOM 2686 C C . VAL B 2 135 ? -8.040 -31.748 6.109 1.00 29.34 135 VAL B C 1
ATOM 2687 O O . VAL B 2 135 ? -7.492 -32.028 5.040 1.00 38.03 135 VAL B O 1
ATOM 2691 N N . ALA B 2 136 ? -8.554 -30.553 6.365 1.00 27.38 136 ALA B N 1
ATOM 2692 C CA . ALA B 2 136 ? -8.428 -29.436 5.437 1.00 28.18 136 ALA B CA 1
ATOM 2693 C C . ALA B 2 136 ? -7.610 -28.342 6.121 1.00 32.10 136 ALA B C 1
ATOM 2694 O O . ALA B 2 136 ? -8.111 -27.660 7.025 1.00 31.80 136 ALA B O 1
ATOM 2696 N N . LEU B 2 137 ? -6.338 -28.202 5.726 1.00 29.45 137 LEU B N 1
ATOM 2697 C CA . LEU B 2 137 ? -5.562 -27.062 6.203 1.00 32.19 137 LEU B CA 1
ATOM 2698 C C . LEU B 2 137 ? -6.030 -25.781 5.534 1.00 33.80 137 LEU B C 1
ATOM 2699 O O . LEU B 2 137 ? -5.512 -25.392 4.476 1.00 34.53 137 LEU B O 1
ATOM 2704 N N . ASN B 2 138 ? -7.000 -25.121 6.165 1.00 31.45 138 ASN B N 1
ATOM 2705 C CA . ASN B 2 138 ? -7.559 -23.896 5.625 1.00 33.58 138 ASN B CA 1
ATOM 2706 C C . ASN B 2 138 ? -6.572 -22.738 5.794 1.00 33.88 138 ASN B C 1
ATOM 2707 O O . ASN B 2 138 ? -5.548 -22.848 6.466 1.00 33.59 138 ASN B O 1
ATOM 2712 N N . LYS B 2 139 ? -6.896 -21.616 5.149 1.00 38.47 139 LYS B N 1
ATOM 2713 C CA . LYS B 2 139 ? -6.105 -20.382 5.195 1.00 37.92 139 LYS B CA 1
ATOM 2714 C C . LYS B 2 139 ? -4.646 -20.621 4.802 1.00 35.57 139 LYS B C 1
ATOM 2715 O O . LYS B 2 139 ? -3.752 -19.890 5.235 1.00 39.04 139 LYS B O 1
ATOM 2721 N N . ALA B 2 140 ? -4.391 -21.633 3.966 1.00 34.08 140 ALA B N 1
ATOM 2722 C CA . ALA B 2 140 ? -3.021 -21.946 3.562 1.00 39.29 140 ALA B CA 1
ATOM 2723 C C . ALA B 2 140 ? -2.398 -20.871 2.672 1.00 44.22 140 ALA B C 1
ATOM 2724 O O . ALA B 2 140 ? -1.180 -20.909 2.449 1.00 43.92 140 ALA B O 1
ATOM 2726 N N . ASP B 2 141 ? -3.190 -19.918 2.165 1.00 40.67 141 ASP B N 1
ATOM 2727 C CA . ASP B 2 141 ? -2.598 -18.809 1.435 1.00 37.47 141 ASP B CA 1
ATOM 2728 C C . ASP B 2 141 ? -1.703 -17.949 2.329 1.00 45.12 141 ASP B C 1
ATOM 2729 O O . ASP B 2 141 ? -0.716 -17.383 1.839 1.00 52.28 141 ASP B O 1
ATOM 2734 N N . ALA B 2 142 ? -2.017 -17.839 3.634 1.00 43.80 142 ALA B N 1
ATOM 2735 C CA . ALA B 2 142 ? -1.352 -16.886 4.527 1.00 45.82 142 ALA B CA 1
ATOM 2736 C C . ALA B 2 142 ? -0.042 -17.404 5.115 1.00 51.66 142 ALA B C 1
ATOM 2737 O O . ALA B 2 142 ? 0.591 -16.691 5.906 1.00 51.59 142 ALA B O 1
ATOM 2739 N N . VAL B 2 143 ? 0.398 -18.593 4.734 1.00 47.00 143 VAL B N 1
ATOM 2740 C CA . VAL B 2 143 ? 1.645 -19.155 5.226 1.00 51.68 143 VAL B CA 1
ATOM 2741 C C . VAL B 2 143 ? 2.650 -19.163 4.074 1.00 63.69 143 VAL B C 1
ATOM 2742 O O . VAL B 2 143 ? 2.678 -20.097 3.254 1.00 56.38 143 VAL B O 1
ATOM 2746 N N . ASP B 2 144 ? 3.507 -18.122 4.042 1.00 68.42 144 ASP B N 1
ATOM 2747 C CA . ASP B 2 144 ? 4.475 -17.938 2.957 1.00 62.03 144 ASP B CA 1
ATOM 2748 C C . ASP B 2 144 ? 5.621 -18.956 3.003 1.00 66.76 144 ASP B C 1
ATOM 2749 O O . ASP B 2 144 ? 6.071 -19.410 1.945 1.00 72.90 144 ASP B O 1
ATOM 2754 N N . ASP B 2 145 ? 6.097 -19.345 4.192 1.00 68.67 145 ASP B N 1
ATOM 2755 C CA . ASP B 2 145 ? 7.187 -20.317 4.325 1.00 68.11 145 ASP B CA 1
ATOM 2756 C C . ASP B 2 145 ? 6.614 -21.725 4.415 1.00 59.30 145 ASP B C 1
ATOM 2757 O O . ASP B 2 145 ? 5.829 -22.011 5.321 1.00 65.46 145 ASP B O 1
ATOM 2762 N N . GLU B 2 146 ? 7.018 -22.614 3.506 1.00 49.08 146 GLU B N 1
ATOM 2763 C CA . GLU B 2 146 ? 6.416 -23.944 3.537 1.00 53.76 146 GLU B CA 1
ATOM 2764 C C . GLU B 2 146 ? 6.806 -24.779 4.752 1.00 55.38 146 GLU B C 1
ATOM 2765 O O . GLU B 2 146 ? 6.012 -25.617 5.185 1.00 58.99 146 GLU B O 1
ATOM 2771 N N . GLU B 2 147 ? 7.979 -24.580 5.345 1.00 63.31 147 GLU B N 1
ATOM 2772 C CA . GLU B 2 147 ? 8.347 -25.440 6.475 1.00 65.65 147 GLU B CA 1
ATOM 2773 C C . GLU B 2 147 ? 7.279 -25.451 7.575 1.00 59.30 147 GLU B C 1
ATOM 2774 O O . GLU B 2 147 ? 7.098 -26.470 8.260 1.00 52.54 147 GLU B O 1
ATOM 2780 N N . LEU B 2 148 ? 6.548 -24.342 7.741 1.00 51.47 148 LEU B N 1
ATOM 2781 C CA . LEU B 2 148 ? 5.468 -24.290 8.724 1.00 51.31 148 LEU B CA 1
ATOM 2782 C C . LEU B 2 148 ? 4.276 -25.173 8.321 1.00 56.87 148 LEU B C 1
ATOM 2783 O O . LEU B 2 148 ? 3.710 -25.887 9.162 1.00 52.53 148 LEU B O 1
ATOM 2788 N N . LEU B 2 149 ? 3.893 -25.147 7.038 1.00 54.66 149 LEU B N 1
ATOM 2789 C CA . LEU B 2 149 ? 2.810 -25.992 6.534 1.00 45.21 149 LEU B CA 1
ATOM 2790 C C . LEU B 2 149 ? 3.131 -27.472 6.686 1.00 49.42 149 LEU B C 1
ATOM 2791 O O . LEU B 2 149 ? 2.250 -28.267 7.023 1.00 54.57 149 LEU B O 1
ATOM 2796 N N . GLU B 2 150 ? 4.370 -27.870 6.372 1.00 58.73 150 GLU B N 1
ATOM 2797 C CA . GLU B 2 150 ? 4.838 -29.215 6.704 1.00 62.73 150 GLU B CA 1
ATOM 2798 C C . GLU B 2 150 ? 4.597 -29.502 8.172 1.00 58.99 150 GLU B C 1
ATOM 2799 O O . GLU B 2 150 ? 4.263 -30.629 8.567 1.00 56.00 150 GLU B O 1
ATOM 2805 N N . LEU B 2 151 ? 4.811 -28.486 8.999 1.00 58.62 151 LEU B N 1
ATOM 2806 C CA . LEU B 2 151 ? 4.984 -28.691 10.426 1.00 56.95 151 LEU B CA 1
ATOM 2807 C C . LEU B 2 151 ? 3.639 -28.874 11.106 1.00 51.77 151 LEU B C 1
ATOM 2808 O O . LEU B 2 151 ? 3.467 -29.814 11.892 1.00 48.46 151 LEU B O 1
ATOM 2813 N N . VAL B 2 152 ? 2.667 -28.011 10.777 1.00 47.45 152 VAL B N 1
ATOM 2814 C CA . VAL B 2 152 ? 1.311 -28.230 11.258 1.00 38.96 152 VAL B CA 1
ATOM 2815 C C . VAL B 2 152 ? 0.770 -29.560 10.754 1.00 43.97 152 VAL B C 1
ATOM 2816 O O . VAL B 2 152 ? 0.035 -30.229 11.482 1.00 45.58 152 VAL B O 1
ATOM 2820 N N . GLU B 2 153 ? 1.147 -29.994 9.537 1.00 48.31 153 GLU B N 1
ATOM 2821 C CA . GLU B 2 153 ? 0.707 -31.308 9.050 1.00 49.61 153 GLU B CA 1
ATOM 2822 C C . GLU B 2 153 ? 0.941 -32.395 10.086 1.00 49.81 153 GLU B C 1
ATOM 2823 O O . GLU B 2 153 ? 0.074 -33.247 10.330 1.00 47.25 153 GLU B O 1
ATOM 2829 N N . MET B 2 154 ? 2.115 -32.390 10.697 1.00 53.14 154 MET B N 1
ATOM 2830 C CA . MET B 2 154 ? 2.468 -33.584 11.429 1.00 53.69 154 MET B CA 1
ATOM 2831 C C . MET B 2 154 ? 1.837 -33.512 12.803 1.00 50.86 154 MET B C 1
ATOM 2832 O O . MET B 2 154 ? 1.482 -34.537 13.396 1.00 50.08 154 MET B O 1
ATOM 2837 N N . GLU B 2 155 ? 1.751 -32.289 13.329 1.00 50.67 155 GLU B N 1
ATOM 2838 C CA . GLU B 2 155 ? 0.928 -32.008 14.496 1.00 46.80 155 GLU B CA 1
ATOM 2839 C C . GLU B 2 155 ? -0.441 -32.633 14.331 1.00 47.37 155 GLU B C 1
ATOM 2840 O O . GLU B 2 155 ? -0.901 -33.414 15.171 1.00 49.10 155 GLU B O 1
ATOM 2846 N N . VAL B 2 156 ? -1.107 -32.282 13.233 1.00 41.95 156 VAL B N 1
ATOM 2847 C CA . VAL B 2 156 ? -2.427 -32.818 12.943 1.00 37.08 156 VAL B CA 1
ATOM 2848 C C . VAL B 2 156 ? -2.350 -34.327 12.741 1.00 3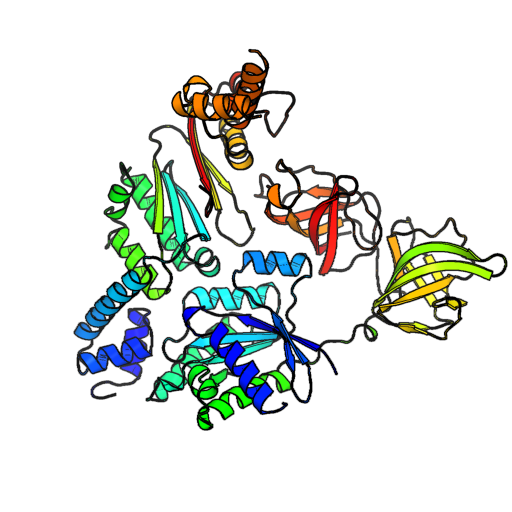8.30 156 VAL B C 1
ATOM 2849 O O . VAL B 2 156 ? -3.216 -35.084 13.201 1.00 36.72 156 VAL B O 1
ATOM 2853 N N . ARG B 2 157 ? -1.283 -34.797 12.105 1.00 42.01 157 ARG B N 1
ATOM 2854 C CA . ARG B 2 157 ? -1.151 -36.233 11.896 1.00 44.24 157 ARG B CA 1
ATOM 2855 C C . ARG B 2 157 ? -0.954 -36.987 13.210 1.00 46.18 157 ARG B C 1
ATOM 2856 O O . ARG B 2 157 ? -1.409 -38.127 13.347 1.00 47.52 157 ARG B O 1
ATOM 2864 N N . GLU B 2 158 ? -0.308 -36.374 14.189 1.00 42.76 158 GLU B N 1
ATOM 2865 C CA . GLU B 2 158 ? -0.094 -37.086 15.435 1.00 48.61 158 GLU B CA 1
ATOM 2866 C C . GLU B 2 158 ? -1.377 -37.148 16.239 1.00 52.66 158 GLU B C 1
ATOM 2867 O O . GLU B 2 158 ? -1.650 -38.160 16.901 1.00 52.61 158 GLU B O 1
ATOM 2873 N N . LEU B 2 159 ? -2.204 -36.100 16.145 1.00 50.59 159 LEU B N 1
ATOM 2874 C CA . LEU B 2 159 ? -3.518 -36.140 16.778 1.00 40.10 159 LEU B CA 1
ATOM 2875 C C . LEU B 2 159 ? -4.380 -37.241 16.185 1.00 39.53 159 LEU B C 1
ATOM 2876 O O . LEU B 2 159 ? -5.020 -37.997 16.925 1.00 43.12 159 LEU B O 1
ATOM 2881 N N . LEU B 2 160 ? -4.398 -37.356 14.853 1.00 38.51 160 LEU B N 1
ATOM 2882 C CA . LEU B 2 160 ? -5.164 -38.418 14.208 1.00 44.95 160 LEU B CA 1
ATOM 2883 C C . LEU B 2 160 ? -4.629 -39.783 14.599 1.00 48.41 160 LEU B C 1
ATOM 2884 O O . LEU B 2 160 ? -5.396 -40.736 14.817 1.00 44.01 160 LEU B O 1
ATOM 2889 N N . ALA B 2 161 ? -3.304 -39.884 14.690 1.00 53.36 161 ALA B N 1
ATOM 2890 C CA . ALA B 2 161 ? -2.650 -41.118 15.097 1.00 53.89 161 ALA B CA 1
ATOM 2891 C C . ALA B 2 161 ? -2.938 -41.441 16.561 1.00 50.23 161 ALA B C 1
ATOM 2892 O O . ALA B 2 161 ? -3.283 -42.584 16.887 1.00 51.04 161 ALA B O 1
ATOM 2894 N N . ALA B 2 162 ? -2.823 -40.437 17.446 1.00 47.95 162 ALA B N 1
ATOM 2895 C CA . ALA B 2 162 ? -3.096 -40.536 18.883 1.00 45.23 162 ALA B CA 1
ATOM 2896 C C . ALA B 2 162 ? -4.377 -41.304 19.155 1.00 45.67 162 ALA B C 1
ATOM 2897 O O . ALA B 2 162 ? -4.483 -42.086 20.102 1.00 50.43 162 ALA B O 1
ATOM 2899 N N . GLN B 2 163 ? -5.326 -41.111 18.256 1.00 48.95 163 GLN B N 1
ATOM 2900 C CA . GLN B 2 163 ? -6.723 -41.412 18.473 1.00 48.63 163 GLN B CA 1
ATOM 2901 C C . GLN B 2 163 ? -7.186 -42.570 17.583 1.00 53.47 163 GLN B C 1
ATOM 2902 O O . GLN B 2 163 ? -8.383 -42.722 17.346 1.00 57.99 163 GLN B O 1
ATOM 2908 N N . GLU B 2 164 ? -6.246 -43.384 17.065 1.00 55.37 164 GLU B N 1
ATOM 2909 C CA . GLU B 2 164 ? -6.515 -44.553 16.198 1.00 55.01 164 GLU B CA 1
ATOM 2910 C C . GLU B 2 164 ? -7.127 -44.192 14.847 1.00 54.95 164 GLU B C 1
ATOM 2911 O O . GLU B 2 164 ? -7.827 -45.008 14.239 1.00 53.70 164 GLU B O 1
ATOM 2917 N N . PHE B 2 165 ? -6.858 -43.003 14.321 1.00 54.30 165 PHE B N 1
ATOM 2918 C CA . PHE B 2 165 ? -7.231 -42.730 12.941 1.00 54.69 165 PHE B CA 1
ATOM 2919 C C . PHE B 2 165 ? -6.011 -42.898 12.050 1.00 58.07 165 PHE B C 1
ATOM 2920 O O . PHE B 2 165 ? -4.876 -42.759 12.509 1.00 67.65 165 PHE B O 1
ATOM 2928 N N . ASP B 2 166 ? -6.251 -43.246 10.785 1.00 53.18 166 ASP B N 1
ATOM 2929 C CA . ASP B 2 166 ? -5.188 -43.381 9.787 1.00 57.86 166 ASP B CA 1
ATOM 2930 C C . ASP B 2 166 ? -4.161 -42.244 9.852 1.00 59.63 166 ASP B C 1
ATOM 2931 O O . ASP B 2 166 ? -4.501 -41.102 9.537 1.00 58.93 166 ASP B O 1
ATOM 2936 N N . GLU B 2 167 ? -2.906 -42.518 10.249 1.00 60.00 167 GLU B N 1
ATOM 2937 C CA . GLU B 2 167 ? -1.934 -41.432 10.447 1.00 61.87 167 GLU B CA 1
ATOM 2938 C C . GLU B 2 167 ? -1.520 -40.772 9.128 1.00 63.80 167 GLU B C 1
ATOM 2939 O O . GLU B 2 167 ? -1.191 -39.576 9.097 1.00 56.68 167 GLU B O 1
ATOM 2945 N N . ASP B 2 168 ? -1.505 -41.534 8.040 1.00 69.83 168 ASP B N 1
ATOM 2946 C CA . ASP B 2 168 ? -1.133 -41.033 6.721 1.00 71.57 168 ASP B CA 1
ATOM 2947 C C . ASP B 2 168 ? -2.374 -40.822 5.858 1.00 71.53 168 ASP B C 1
ATOM 2948 O O . ASP B 2 168 ? -2.425 -41.186 4.677 1.00 75.62 168 ASP B O 1
ATOM 2953 N N . ALA B 2 169 ? -3.413 -40.260 6.469 1.00 67.59 169 ALA B N 1
ATOM 2954 C CA . ALA B 2 169 ? -4.675 -39.969 5.803 1.00 58.45 169 ALA B CA 1
ATOM 2955 C C . ALA B 2 169 ? -4.569 -38.632 5.084 1.00 47.33 169 ALA B C 1
ATOM 2956 O O . ALA B 2 169 ? -3.604 -37.889 5.282 1.00 51.92 169 ALA B O 1
ATOM 2958 N N . PRO B 2 170 ? -5.534 -38.289 4.225 1.00 47.34 170 PRO B N 1
ATOM 2959 C CA . PRO B 2 170 ? -5.345 -37.106 3.371 1.00 42.75 170 PRO B CA 1
ATOM 2960 C C . PRO B 2 170 ? -5.378 -35.835 4.194 1.00 39.65 170 PRO B C 1
ATOM 2961 O O . PRO B 2 170 ? -6.302 -35.600 4.969 1.00 40.52 170 PRO B O 1
ATOM 2965 N N . VAL B 2 171 ? -4.353 -35.025 4.035 1.00 40.98 171 VAL B N 1
ATOM 2966 C CA . VAL B 2 171 ? -4.321 -33.687 4.596 1.00 35.96 171 VAL B CA 1
ATOM 2967 C C . VAL B 2 171 ? -4.140 -32.761 3.409 1.00 34.13 171 VAL B C 1
ATOM 2968 O O . VAL B 2 171 ? -3.176 -32.910 2.653 1.00 46.73 171 VAL B O 1
ATOM 2972 N N . VAL B 2 172 ? -5.077 -31.852 3.207 1.00 29.40 172 VAL B N 1
ATOM 2973 C CA . VAL B 2 172 ? -5.112 -31.032 2.004 1.00 30.91 172 VAL B CA 1
ATOM 2974 C C . VAL B 2 172 ? -4.937 -29.568 2.378 1.00 33.49 172 VAL B C 1
ATOM 2975 O O . VAL B 2 172 ? -5.505 -29.099 3.370 1.00 38.61 172 VAL B O 1
ATOM 2979 N N . ARG B 2 173 ? -4.162 -28.839 1.588 1.00 30.01 173 ARG B N 1
ATOM 2980 C CA . ARG B 2 173 ? -3.981 -27.414 1.839 1.00 35.08 173 ARG B CA 1
ATOM 2981 C C . ARG B 2 173 ? -4.998 -26.638 1.024 1.00 35.27 173 ARG B C 1
ATOM 2982 O O . ARG B 2 173 ? -4.979 -26.686 -0.210 1.00 43.12 173 ARG B O 1
ATOM 2990 N N . VAL B 2 174 ? -5.874 -25.916 1.699 1.00 29.61 174 VAL B N 1
ATOM 2991 C CA . VAL B 2 174 ? -6.958 -25.243 1.007 1.00 32.89 174 VAL B CA 1
ATOM 2992 C C . VAL B 2 174 ? -6.992 -23.798 1.470 1.00 37.80 174 VAL B C 1
ATOM 2993 O O . VAL B 2 174 ? -6.502 -23.455 2.549 1.00 43.48 174 VAL B O 1
ATOM 2997 N N . SER B 2 175 ? -7.568 -22.936 0.640 1.00 33.79 175 SER B N 1
ATOM 2998 C CA . SER B 2 175 ? -7.818 -21.551 1.039 1.00 40.34 175 SER B CA 1
ATOM 2999 C C . SER B 2 175 ? -9.247 -21.217 0.639 1.00 44.95 175 SER B C 1
ATOM 3000 O O . SER B 2 175 ? -9.508 -20.781 -0.489 1.00 45.65 175 SER B O 1
ATOM 3003 N N . ALA B 2 176 ? -10.170 -21.440 1.573 1.00 41.23 176 ALA B N 1
ATOM 3004 C CA . ALA B 2 176 ? -11.577 -21.212 1.288 1.00 40.12 176 ALA B CA 1
ATOM 3005 C C . ALA B 2 176 ? -11.785 -19.818 0.727 1.00 43.33 176 ALA B C 1
ATOM 3006 O O . ALA B 2 176 ? -12.458 -19.634 -0.295 1.00 42.29 176 ALA B O 1
ATOM 3008 N N . LEU B 2 177 ? -11.166 -18.828 1.364 1.00 40.99 177 LEU B N 1
ATOM 3009 C CA . LEU B 2 177 ? -11.446 -17.445 1.021 1.00 40.21 177 LEU B CA 1
ATOM 3010 C C . LEU B 2 177 ? -10.794 -17.035 -0.297 1.00 48.21 177 LEU B C 1
ATOM 3011 O O . LEU B 2 177 ? -11.305 -16.139 -0.974 1.00 46.29 177 LEU B O 1
ATOM 3016 N N . LYS B 2 178 ? -9.728 -17.715 -0.698 1.00 51.89 178 LYS B N 1
ATOM 3017 C CA . LYS B 2 178 ? -9.106 -17.360 -1.995 1.00 46.23 178 LYS B CA 1
ATOM 3018 C C . LYS B 2 178 ? -9.889 -18.048 -3.107 1.00 49.25 178 LYS B C 1
ATOM 3019 O O . LYS B 2 178 ? -10.087 -17.422 -4.125 1.00 52.96 178 LYS B O 1
ATOM 3025 N N . ALA B 2 179 ? -10.339 -19.282 -2.889 1.00 48.32 179 ALA B N 1
ATOM 3026 C CA . ALA B 2 179 ? -11.142 -20.012 -3.896 1.00 45.56 179 ALA B CA 1
ATOM 3027 C C . ALA B 2 179 ? -12.459 -19.275 -4.145 1.00 44.92 179 ALA B C 1
ATOM 3028 O O . ALA B 2 179 ? -12.905 -19.216 -5.279 1.00 43.34 179 ALA B O 1
ATOM 3030 N N . LEU B 2 180 ? -13.062 -18.724 -3.101 1.00 45.04 180 LEU B N 1
ATOM 3031 C CA . LEU B 2 180 ? -14.328 -17.979 -3.274 1.00 41.02 180 LEU B CA 1
ATOM 3032 C C . LEU B 2 180 ? -14.084 -16.768 -4.169 1.00 42.26 180 LEU B C 1
ATOM 3033 O O . LEU B 2 180 ? -14.957 -16.457 -4.955 1.00 50.33 180 LEU B O 1
ATOM 3038 N N . GLU B 2 181 ? -12.879 -16.214 -4.069 1.00 45.77 181 GLU B N 1
ATOM 3039 C CA . GLU B 2 181 ? -12.439 -15.035 -4.848 1.00 51.36 181 GLU B CA 1
ATOM 3040 C C . GLU B 2 181 ? -12.167 -15.466 -6.288 1.00 50.77 181 GLU B C 1
ATOM 3041 O O . GLU B 2 181 ? -12.253 -14.629 -7.172 1.00 57.51 181 GLU B O 1
ATOM 3047 N N . GLY B 2 182 ? -11.901 -16.746 -6.515 1.00 40.81 182 GLY B N 1
ATOM 3048 C CA . GLY B 2 182 ? -11.624 -17.187 -7.889 1.00 39.85 182 GLY B CA 1
ATOM 3049 C C . GLY B 2 182 ? -10.161 -17.447 -8.172 1.00 47.79 182 GLY B C 1
ATOM 3050 O O . GLY B 2 182 ? -9.827 -17.616 -9.325 1.00 52.98 182 GLY B O 1
ATOM 3051 N N . ASP B 2 183 ? -9.300 -17.495 -7.169 1.00 46.33 183 ASP B N 1
ATOM 3052 C CA . ASP B 2 183 ? -7.875 -17.753 -7.483 1.00 54.68 183 ASP B CA 1
ATOM 3053 C C . ASP B 2 183 ? -7.778 -19.238 -7.810 1.00 45.45 183 ASP B C 1
ATOM 3054 O O . ASP B 2 183 ? -7.766 -20.026 -6.886 1.00 47.64 183 ASP B O 1
ATOM 3059 N N . ALA B 2 184 ? -7.501 -19.587 -9.061 1.00 43.89 184 ALA B N 1
ATOM 3060 C CA . ALA B 2 184 ? -7.511 -21.001 -9.504 1.00 45.72 184 ALA B CA 1
ATOM 3061 C C . ALA B 2 184 ? -6.490 -21.861 -8.766 1.00 45.72 184 ALA B C 1
ATOM 3062 O O . ALA B 2 184 ? -6.681 -23.067 -8.753 1.00 46.52 184 ALA B O 1
ATOM 3064 N N . LYS B 2 185 ? -5.366 -21.297 -8.352 1.00 47.32 185 LYS B N 1
ATOM 3065 C CA . LYS B 2 185 ? -4.401 -22.076 -7.552 1.00 51.12 185 LYS B CA 1
ATOM 3066 C C . LYS B 2 185 ? -5.171 -22.677 -6.381 1.00 52.91 185 LYS B C 1
ATOM 3067 O O . LYS B 2 185 ? -5.010 -23.865 -6.106 1.00 46.15 185 LYS B O 1
ATOM 3073 N N . TRP B 2 186 ? -6.023 -21.855 -5.775 1.00 53.86 186 TRP B N 1
ATOM 3074 C CA . TRP B 2 186 ? -6.802 -22.200 -4.562 1.00 46.42 186 TRP B CA 1
ATOM 3075 C C . TRP B 2 186 ? -8.101 -22.912 -4.942 1.00 47.24 186 TRP B C 1
ATOM 3076 O O . TRP B 2 186 ? -8.430 -23.866 -4.248 1.00 46.11 186 TRP B O 1
ATOM 3087 N N . VAL B 2 187 ? -8.829 -22.430 -5.950 1.00 48.05 187 VAL B N 1
ATOM 3088 C CA . VAL B 2 187 ? -9.953 -23.196 -6.481 1.00 40.49 187 VAL B CA 1
ATOM 3089 C C . VAL B 2 187 ? -9.543 -24.634 -6.729 1.00 42.29 187 VAL B C 1
ATOM 3090 O O . VAL B 2 187 ? -10.274 -25.567 -6.390 1.00 47.78 187 VAL B O 1
ATOM 3094 N N . ALA B 2 188 ? -8.368 -24.844 -7.320 1.00 42.27 188 ALA B N 1
ATOM 3095 C CA . ALA B 2 188 ? -7.923 -26.213 -7.555 1.00 45.01 188 ALA B CA 1
ATOM 3096 C C . ALA B 2 188 ? -7.749 -26.979 -6.255 1.00 49.20 188 ALA B C 1
ATOM 3097 O O . ALA B 2 188 ? -7.976 -28.194 -6.231 1.00 54.51 188 ALA B O 1
ATOM 3099 N N . SER B 2 189 ? -7.358 -26.301 -5.164 1.00 47.72 189 SER B N 1
ATOM 3100 C CA . SER B 2 189 ? -7.156 -27.006 -3.893 1.00 48.79 189 SER B CA 1
ATOM 3101 C C . SER B 2 189 ? -8.478 -27.533 -3.337 1.00 46.20 189 SER B C 1
ATOM 3102 O O . SER B 2 189 ? -8.568 -28.697 -2.921 1.00 43.63 189 SER B O 1
ATOM 3105 N N . VAL B 2 190 ? -9.516 -26.685 -3.332 1.00 43.40 190 VAL B N 1
ATOM 3106 C CA . VAL B 2 190 ? -10.857 -27.108 -2.936 1.00 36.60 190 VAL B CA 1
ATOM 3107 C C . VAL B 2 190 ? -11.313 -28.294 -3.775 1.00 41.75 190 VAL B C 1
ATOM 3108 O O . VAL B 2 190 ? -11.935 -29.234 -3.260 1.00 41.35 190 VAL B O 1
ATOM 3112 N N . GLU B 2 191 ? -11.015 -28.267 -5.085 1.00 43.83 191 GLU B N 1
ATOM 3113 C CA . GLU B 2 191 ? -11.295 -29.420 -5.941 1.00 41.30 191 GLU B CA 1
ATOM 3114 C C . GLU B 2 191 ? -10.463 -30.615 -5.517 1.00 38.13 191 GLU B C 1
ATOM 3115 O O . GLU B 2 191 ? -10.937 -31.754 -5.548 1.00 42.30 191 GLU B O 1
ATOM 3121 N N . GLU B 2 192 ? -9.217 -30.373 -5.121 1.00 37.21 192 GLU B N 1
ATOM 3122 C CA . GLU B 2 192 ? -8.380 -31.462 -4.640 1.00 44.01 192 GLU B CA 1
ATOM 3123 C C . GLU B 2 192 ? -8.998 -32.100 -3.406 1.00 45.11 192 GLU B C 1
ATOM 3124 O O . GLU B 2 192 ? -9.121 -33.331 -3.319 1.00 45.17 192 GLU B O 1
ATOM 3130 N N . LEU B 2 193 ? -9.434 -31.262 -2.458 1.00 41.50 193 LEU B N 1
ATOM 3131 C CA . LEU B 2 193 ? -10.036 -31.749 -1.221 1.00 38.60 193 LEU B CA 1
ATOM 3132 C C . LEU B 2 193 ? -11.289 -32.573 -1.498 1.00 44.54 193 LEU B C 1
ATOM 3133 O O . LEU B 2 193 ? -11.468 -33.659 -0.926 1.00 44.53 193 LEU B O 1
ATOM 3138 N N . MET B 2 194 ? -12.175 -32.076 -2.377 1.00 40.61 194 MET B N 1
ATOM 3139 C CA . MET B 2 194 ? -13.374 -32.852 -2.681 1.00 44.46 194 MET B CA 1
ATOM 3140 C C . MET B 2 194 ? -13.044 -34.121 -3.442 1.00 47.87 194 MET B C 1
ATOM 3141 O O . MET B 2 194 ? -13.763 -35.121 -3.310 1.00 44.99 194 MET B O 1
ATOM 3146 N N . ASN B 2 195 ? -11.969 -34.108 -4.235 1.00 46.62 195 ASN B N 1
ATOM 3147 C CA . ASN B 2 195 ? -11.519 -35.353 -4.843 1.00 51.58 195 ASN B CA 1
ATOM 3148 C C . ASN B 2 195 ? -10.992 -36.303 -3.781 1.00 52.35 195 ASN B C 1
ATOM 3149 O O . ASN B 2 195 ? -11.171 -37.524 -3.894 1.00 53.00 195 ASN B O 1
ATOM 3154 N N . ALA B 2 196 ? -10.373 -35.756 -2.730 1.00 46.90 196 ALA B N 1
ATOM 3155 C CA . ALA B 2 196 ? -9.899 -36.591 -1.634 1.00 47.67 196 ALA B CA 1
ATOM 3156 C C . ALA B 2 196 ? -11.056 -37.303 -0.963 1.00 49.46 196 ALA B C 1
ATOM 3157 O O . ALA B 2 196 ? -10.984 -38.508 -0.692 1.00 51.44 196 ALA B O 1
ATOM 3159 N N . VAL B 2 197 ? -12.138 -36.560 -0.694 1.00 49.74 197 VAL B N 1
ATOM 3160 C CA . VAL B 2 197 ? -13.349 -37.143 -0.119 1.00 45.10 197 VAL B CA 1
ATOM 3161 C C . VAL B 2 197 ? -13.844 -38.294 -0.981 1.00 49.24 197 VAL B C 1
ATOM 3162 O O . VAL B 2 197 ? -14.197 -39.363 -0.472 1.00 53.04 197 VAL B O 1
ATOM 3166 N N . ASP B 2 198 ? -13.839 -38.101 -2.305 1.00 50.50 198 ASP B N 1
ATOM 3167 C CA . ASP B 2 198 ? -14.358 -39.106 -3.227 1.00 46.41 198 ASP B CA 1
ATOM 3168 C C . ASP B 2 198 ? -13.566 -40.410 -3.164 1.00 53.32 198 ASP B C 1
ATOM 3169 O O . ASP B 2 198 ? -14.166 -41.492 -3.144 1.00 50.01 198 ASP B O 1
ATOM 3174 N N . GLU B 2 199 ? -12.216 -40.344 -3.144 1.00 56.07 199 GLU B N 1
ATOM 3175 C CA . GLU B 2 199 ? -11.469 -41.607 -3.123 1.00 56.50 199 GLU B CA 1
ATOM 3176 C C . GLU B 2 199 ? -11.455 -42.228 -1.730 1.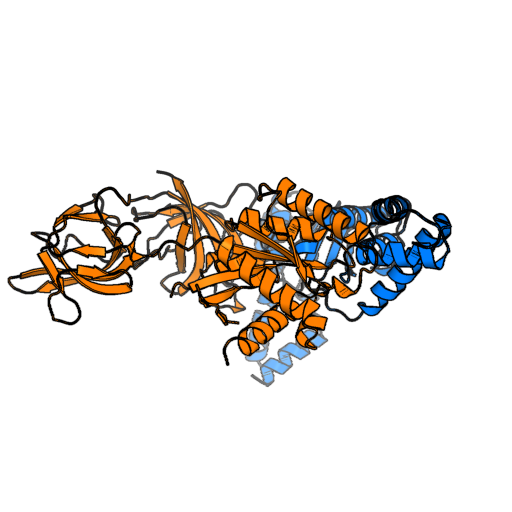00 55.07 199 GLU B C 1
ATOM 3177 O O . GLU B 2 199 ? -11.612 -43.451 -1.595 1.00 57.77 199 GLU B O 1
ATOM 3183 N N . SER B 2 200 ? -11.306 -41.412 -0.688 1.00 48.18 200 SER B N 1
ATOM 3184 C CA . SER B 2 200 ? -10.907 -41.923 0.618 1.00 50.97 200 SER B CA 1
ATOM 3185 C C . SER B 2 200 ? -12.061 -42.202 1.590 1.00 55.65 200 SER B C 1
ATOM 3186 O O . SER B 2 200 ? -11.843 -42.928 2.569 1.00 59.54 200 SER B O 1
ATOM 3189 N N . ILE B 2 201 ? -13.264 -41.677 1.357 1.00 56.46 201 ILE B N 1
ATOM 3190 C CA . ILE B 2 201 ? -14.454 -42.065 2.123 1.00 55.93 201 ILE B CA 1
ATOM 3191 C C . ILE B 2 201 ? -15.147 -43.211 1.394 1.00 61.62 201 ILE B C 1
ATOM 3192 O O . ILE B 2 201 ? -15.637 -43.011 0.269 1.00 60.95 201 ILE B O 1
ATOM 3197 N N . PRO B 2 202 ? -15.274 -44.391 2.009 1.00 68.51 202 PRO B N 1
ATOM 3198 C CA . PRO B 2 202 ? -15.832 -45.554 1.294 1.00 66.98 202 PRO B CA 1
ATOM 3199 C C . PRO B 2 202 ? -17.325 -45.399 1.020 1.00 65.14 202 PRO B C 1
ATOM 3200 O O . PRO B 2 202 ? -18.032 -44.668 1.714 1.00 64.87 202 PRO B O 1
ATOM 3204 N N . ASP B 2 203 ? -17.808 -46.103 -0.008 1.00 62.27 203 ASP B N 1
ATOM 3205 C CA . ASP B 2 203 ? -19.246 -46.108 -0.275 1.00 65.46 203 ASP B CA 1
ATOM 3206 C C . ASP B 2 203 ? -19.998 -46.712 0.914 1.00 70.56 203 ASP B C 1
ATOM 3207 O O . ASP B 2 203 ? -19.524 -47.686 1.515 1.00 70.38 203 ASP B O 1
ATOM 3212 N N . PRO B 2 204 ? -21.152 -46.157 1.301 1.00 66.26 204 PRO B N 1
ATOM 3213 C CA . PRO B 2 204 ? -21.906 -46.748 2.409 1.00 60.42 204 PRO B CA 1
ATOM 3214 C C . PRO B 2 204 ? -22.689 -47.950 1.912 1.00 57.08 204 PRO B C 1
ATOM 3215 O O . PRO B 2 204 ? -23.065 -48.039 0.740 1.00 57.76 204 PRO B O 1
ATOM 3219 N N . VAL B 2 205 ? -22.918 -48.896 2.819 1.00 54.40 205 VAL B N 1
ATOM 3220 C CA . VAL B 2 205 ? -23.546 -50.152 2.427 1.00 57.48 205 VAL B CA 1
ATOM 3221 C C . VAL B 2 205 ? -25.017 -49.902 2.118 1.00 54.89 205 VAL B C 1
ATOM 3222 O O . VAL B 2 205 ? -25.703 -49.167 2.839 1.00 50.47 205 VAL B O 1
ATOM 3226 N N . ARG B 2 206 ? -25.517 -50.493 1.036 1.00 58.66 206 ARG B N 1
ATOM 3227 C CA . ARG B 2 206 ? -26.883 -50.164 0.663 1.00 62.05 206 ARG B CA 1
ATOM 3228 C C . ARG B 2 206 ? -27.836 -51.015 1.493 1.00 55.91 206 ARG B C 1
ATOM 3229 O O . ARG B 2 206 ? -27.541 -52.166 1.832 1.00 54.11 206 ARG B O 1
ATOM 3237 N N . GLU B 2 207 ? -28.981 -50.430 1.833 1.00 59.70 207 GLU B N 1
ATOM 3238 C CA . GLU B 2 207 ? -29.885 -51.076 2.773 1.00 47.92 207 GLU B CA 1
ATOM 3239 C C . GLU B 2 207 ? -30.439 -52.374 2.220 1.00 44.12 207 GLU B C 1
ATOM 3240 O O . GLU B 2 207 ? -30.863 -53.233 2.999 1.00 40.05 207 GLU B O 1
ATOM 3246 N N . THR B 2 208 ? -30.439 -52.535 0.897 1.00 47.52 208 THR B N 1
ATOM 3247 C CA . THR B 2 208 ? -30.912 -53.768 0.290 1.00 45.60 208 THR B CA 1
ATOM 3248 C C . THR B 2 208 ? -29.857 -54.858 0.272 1.00 49.46 208 THR B C 1
ATOM 3249 O O . THR B 2 208 ? -30.164 -55.980 -0.147 1.00 52.68 208 THR B O 1
ATOM 3253 N N . ASP B 2 209 ? -28.626 -54.551 0.690 1.00 53.91 209 ASP B N 1
ATOM 3254 C CA . ASP B 2 209 ? -27.577 -55.553 0.836 1.00 50.98 209 ASP B CA 1
ATOM 3255 C C . ASP B 2 209 ? -27.444 -56.055 2.267 1.00 44.88 209 ASP B C 1
ATOM 3256 O O . ASP B 2 209 ? -26.685 -56.999 2.504 1.00 58.56 209 ASP B O 1
ATOM 3261 N N . LYS B 2 210 ? -28.161 -55.461 3.215 1.00 36.04 210 LYS B N 1
ATOM 3262 C CA . LYS B 2 210 ? -28.218 -55.958 4.583 1.00 34.26 210 LYS B CA 1
ATOM 3263 C C . LYS B 2 210 ? -29.219 -57.112 4.688 1.00 34.00 210 LYS B C 1
ATOM 3264 O O . LYS B 2 210 ? -29.983 -57.377 3.753 1.00 38.24 210 LYS B O 1
ATOM 3270 N N . PRO B 2 211 ? -29.218 -57.853 5.803 1.00 28.58 211 PRO B N 1
ATOM 3271 C CA . PRO B 2 211 ? -30.169 -58.969 5.948 1.00 31.26 211 PRO B CA 1
ATOM 3272 C C . PRO B 2 211 ? -31.605 -58.495 6.100 1.00 33.03 211 PRO B C 1
ATOM 3273 O O . PRO B 2 211 ? -31.892 -57.459 6.711 1.00 31.86 211 PRO B O 1
ATOM 3277 N N . PHE B 2 212 ? -32.519 -59.293 5.569 1.00 28.31 212 PHE B N 1
ATOM 3278 C CA . PHE B 2 212 ? -33.897 -58.846 5.502 1.00 29.71 212 PHE B CA 1
ATOM 3279 C C . PHE B 2 212 ? -34.499 -58.712 6.892 1.00 35.90 212 PHE B C 1
ATOM 3280 O O . PHE B 2 212 ? -34.190 -59.494 7.804 1.00 36.57 212 PHE B O 1
ATOM 3288 N N . LEU B 2 213 ? -35.347 -57.690 7.052 1.00 35.93 213 LEU B N 1
ATOM 3289 C CA . LEU B 2 213 ? -36.061 -57.451 8.304 1.00 29.57 213 LEU B CA 1
ATOM 3290 C C . LEU B 2 213 ? -37.221 -56.511 8.030 1.00 24.86 213 LEU B C 1
ATOM 3291 O O . LEU B 2 213 ? -37.017 -55.427 7.487 1.00 32.16 213 LEU B O 1
ATOM 3296 N N . MET B 2 214 ? -38.423 -56.929 8.413 1.00 22.74 214 MET B N 1
ATOM 3297 C CA . MET B 2 214 ? -39.642 -56.120 8.356 1.00 26.91 214 MET B CA 1
ATOM 3298 C C . MET B 2 214 ? -40.339 -56.144 9.711 1.00 27.93 214 MET B C 1
ATOM 3299 O O . MET B 2 214 ? -40.837 -57.212 10.121 1.00 29.73 214 MET B O 1
ATOM 3304 N N . PRO B 2 215 ? -40.490 -55.009 10.400 1.00 26.01 215 PRO B N 1
ATOM 3305 C CA . PRO B 2 215 ? -41.296 -54.998 11.631 1.00 22.73 215 PRO B CA 1
ATOM 3306 C C . PRO B 2 215 ? -42.773 -55.045 11.284 1.00 21.87 215 PRO B C 1
ATOM 3307 O O . PRO B 2 215 ? -43.225 -54.300 10.412 1.00 24.88 215 PRO B O 1
ATOM 3311 N N . VAL B 2 216 ? -43.519 -55.899 11.986 1.00 20.05 216 VAL B N 1
ATOM 3312 C CA . VAL B 2 216 ? -44.931 -56.154 11.690 1.00 21.55 216 VAL B CA 1
ATOM 3313 C C . VAL B 2 216 ? -45.809 -55.017 12.210 1.00 22.32 216 VAL B C 1
ATOM 3314 O O . VAL B 2 216 ? -45.787 -54.702 13.401 1.00 44.06 216 VAL B O 1
ATOM 3318 N N . GLU B 2 217 ? -46.606 -54.418 11.325 1.00 23.68 217 GLU B N 1
ATOM 3319 C CA . GLU B 2 217 ? -47.597 -53.426 11.744 1.00 28.01 217 GLU B CA 1
ATOM 3320 C C . GLU B 2 217 ? -48.961 -54.077 11.969 1.00 29.85 217 GLU B C 1
ATOM 3321 O O . GLU B 2 217 ? -49.463 -54.075 13.092 1.00 36.48 217 GLU B O 1
ATOM 3327 N N . ASP B 2 218 ? -49.571 -54.650 10.934 1.00 29.99 218 ASP B N 1
ATOM 3328 C CA . ASP B 2 218 ? -50.898 -55.247 11.071 1.00 31.61 218 ASP B CA 1
ATOM 3329 C C . ASP B 2 218 ? -50.852 -56.727 10.734 1.00 33.51 218 ASP B C 1
ATOM 3330 O O . ASP B 2 218 ? -49.958 -57.182 10.014 1.00 35.09 218 ASP B O 1
ATOM 3335 N N . VAL B 2 219 ? -51.838 -57.474 11.236 1.00 28.38 219 VAL B N 1
ATOM 3336 C CA . VAL B 2 219 ? -52.020 -58.868 10.850 1.00 29.97 219 VAL B CA 1
ATOM 3337 C C . VAL B 2 219 ? -53.475 -59.077 10.461 1.00 34.20 219 VAL B C 1
ATOM 3338 O O . VAL B 2 219 ? -54.376 -58.781 11.252 1.00 45.87 219 VAL B O 1
ATOM 3342 N N . PHE B 2 220 ? -53.700 -59.594 9.250 1.00 33.77 220 PHE B N 1
ATOM 3343 C CA . PHE B 2 220 ? -55.022 -59.866 8.694 1.00 37.07 220 PHE B CA 1
ATOM 3344 C C . PHE B 2 220 ? -55.071 -61.290 8.165 1.00 43.23 220 PHE B C 1
ATOM 3345 O O . PHE B 2 220 ? -54.033 -61.876 7.847 1.00 42.72 220 PHE B O 1
ATOM 3353 N N . THR B 2 221 ? -56.288 -61.835 8.022 1.00 50.83 221 THR B N 1
ATOM 3354 C CA . THR B 2 221 ? -56.528 -63.020 7.190 1.00 48.32 221 THR B CA 1
ATOM 3355 C C . THR B 2 221 ? -57.276 -62.571 5.935 1.00 50.71 221 THR B C 1
ATOM 3356 O O . THR B 2 221 ? -58.323 -61.921 6.040 1.00 55.40 221 THR B O 1
ATOM 3360 N N . ILE B 2 222 ? -56.708 -62.874 4.762 1.00 49.88 222 ILE B N 1
ATOM 3361 C CA . ILE B 2 222 ? -57.391 -62.758 3.471 1.00 52.06 222 ILE B CA 1
ATOM 3362 C C . ILE B 2 222 ? -58.119 -64.076 3.246 1.00 58.01 222 ILE B C 1
ATOM 3363 O O . ILE B 2 222 ? -57.466 -65.093 2.997 1.00 58.57 222 ILE B O 1
ATOM 3368 N N . THR B 2 223 ? -59.459 -64.063 3.313 1.00 64.28 223 THR B N 1
ATOM 3369 C CA . THR B 2 223 ? -60.225 -65.311 3.383 1.00 62.26 223 THR B CA 1
ATOM 3370 C C . THR B 2 223 ? -59.847 -66.244 2.242 1.00 59.98 223 THR B C 1
ATOM 3371 O O . THR B 2 223 ? -59.868 -65.852 1.071 1.00 53.86 223 THR B O 1
ATOM 3375 N N . GLY B 2 224 ? -59.442 -67.466 2.601 1.00 57.93 224 GLY B N 1
ATOM 3376 C CA . GLY B 2 224 ? -59.063 -68.456 1.626 1.00 49.11 224 GLY B CA 1
ATOM 3377 C C . GLY B 2 224 ? -57.655 -68.356 1.093 1.00 52.41 224 GLY B C 1
ATOM 3378 O O . GLY B 2 224 ? -57.272 -69.186 0.264 1.00 62.59 224 GLY B O 1
ATOM 3379 N N . ARG B 2 225 ? -56.864 -67.377 1.524 1.00 54.01 225 ARG B N 1
ATOM 3380 C CA . ARG B 2 225 ? -55.460 -67.332 1.140 1.00 50.58 225 ARG B CA 1
ATOM 3381 C C . ARG B 2 225 ? -54.485 -67.403 2.314 1.00 44.58 225 ARG B C 1
ATOM 3382 O O . ARG B 2 225 ? -53.283 -67.541 2.078 1.00 54.61 225 ARG B O 1
ATOM 3390 N N . GLY B 2 226 ? -54.945 -67.342 3.553 1.00 45.26 226 GLY B N 1
ATOM 3391 C CA . GLY B 2 226 ? -54.056 -67.418 4.704 1.00 46.24 226 GLY B CA 1
ATOM 3392 C C . GLY B 2 226 ? -53.950 -66.078 5.410 1.00 39.47 226 GLY B C 1
ATOM 3393 O O . GLY B 2 226 ? -54.682 -65.132 5.114 1.00 45.64 226 GLY B O 1
ATOM 3394 N N . THR B 2 227 ? -53.023 -65.999 6.362 1.00 36.25 227 THR B N 1
ATOM 3395 C CA . THR B 2 227 ? -52.816 -64.729 7.052 1.00 37.81 227 THR B CA 1
ATOM 3396 C C . THR B 2 227 ? -51.647 -63.960 6.427 1.00 34.10 227 THR B C 1
ATOM 3397 O O . THR B 2 227 ? -50.693 -64.547 5.900 1.00 30.79 227 THR B O 1
ATOM 3401 N N . VAL B 2 228 ? -51.761 -62.626 6.456 1.00 31.70 228 VAL B N 1
ATOM 3402 C CA . VAL B 2 228 ? -50.816 -61.709 5.824 1.00 26.60 228 VAL B CA 1
ATOM 3403 C C . VAL B 2 228 ? -50.354 -60.690 6.859 1.00 26.17 228 VAL B C 1
ATOM 3404 O O . VAL B 2 228 ? -51.162 -60.175 7.632 1.00 34.79 228 VAL B O 1
ATOM 3408 N N . VAL B 2 229 ? -49.054 -60.428 6.915 1.00 26.50 229 VAL B N 1
ATOM 3409 C CA . VAL B 2 229 ? -48.489 -59.486 7.878 1.00 24.23 229 VAL B CA 1
ATOM 3410 C C . VAL B 2 229 ? -47.930 -58.305 7.103 1.00 25.77 229 VAL B C 1
ATOM 3411 O O . VAL B 2 229 ? -47.350 -58.479 6.023 1.00 31.31 229 VAL B O 1
ATOM 3415 N N . THR B 2 230 ? -48.142 -57.102 7.611 1.00 22.07 230 THR B N 1
ATOM 3416 C CA . THR B 2 230 ? -47.827 -55.930 6.812 1.00 24.04 230 THR B CA 1
ATOM 3417 C C . THR B 2 230 ? -46.749 -55.114 7.494 1.00 22.21 230 THR B C 1
ATOM 3418 O O . THR B 2 230 ? -46.516 -55.253 8.692 1.00 25.12 230 THR B O 1
ATOM 3422 N N . GLY B 2 231 ? -46.095 -54.253 6.723 1.00 22.73 231 GLY B N 1
ATOM 3423 C CA . GLY B 2 231 ? -45.164 -53.308 7.319 1.00 26.54 231 GLY B CA 1
ATOM 3424 C C . GLY B 2 231 ? -44.334 -52.631 6.250 1.00 28.46 231 GLY B C 1
ATOM 3425 O O . GLY B 2 231 ? -44.691 -52.641 5.069 1.00 29.98 231 GLY B O 1
ATOM 3426 N N . ARG B 2 232 ? -43.228 -52.040 6.683 1.00 26.80 232 ARG B N 1
ATOM 3427 C CA . ARG B 2 232 ? -42.284 -51.390 5.782 1.00 26.79 232 ARG B CA 1
ATOM 3428 C C . ARG B 2 232 ? -40.972 -52.146 5.876 1.00 26.31 232 ARG B C 1
ATOM 3429 O O . ARG B 2 232 ? -40.400 -52.257 6.962 1.00 29.31 232 ARG B O 1
ATOM 3437 N N . VAL B 2 233 ? -40.493 -52.664 4.751 1.00 26.04 233 VAL B N 1
ATOM 3438 C CA . VAL B 2 233 ? -39.223 -53.380 4.777 1.00 27.51 233 VAL B CA 1
ATOM 3439 C C . VAL B 2 233 ? -38.142 -52.445 5.297 1.00 27.25 233 VAL B C 1
ATOM 3440 O O . VAL B 2 233 ? -37.836 -51.428 4.672 1.00 24.74 233 VAL B O 1
ATOM 3444 N N . GLU B 2 234 ? -37.573 -52.782 6.458 1.00 31.82 234 GLU B N 1
ATOM 3445 C CA . GLU B 2 234 ? -36.587 -51.915 7.099 1.00 28.72 234 GLU B CA 1
ATOM 3446 C C . GLU B 2 234 ? -35.230 -52.018 6.417 1.00 27.21 234 GLU B C 1
ATOM 3447 O O . GLU B 2 234 ? -34.538 -51.003 6.250 1.00 24.06 234 GLU B O 1
ATOM 3453 N N . ARG B 2 235 ? -34.833 -53.233 6.025 1.00 30.87 235 ARG B N 1
ATOM 3454 C CA . ARG B 2 235 ? -33.588 -53.467 5.299 1.00 30.59 235 ARG B CA 1
ATOM 3455 C C . ARG B 2 235 ? -33.684 -54.799 4.579 1.00 30.72 235 ARG B C 1
ATOM 3456 O O . ARG B 2 235 ? -34.528 -55.645 4.907 1.00 30.43 235 ARG B O 1
ATOM 3464 N N . GLY B 2 236 ? -32.800 -54.962 3.579 1.00 29.85 236 GLY B N 1
ATOM 3465 C CA . GLY B 2 236 ? -32.686 -56.183 2.799 1.00 33.28 236 GLY B CA 1
ATOM 3466 C C . GLY B 2 236 ? -33.763 -56.324 1.735 1.00 31.98 236 GLY B C 1
ATOM 3467 O O . GLY B 2 236 ? -34.455 -55.373 1.376 1.00 30.73 236 GLY B O 1
ATOM 3468 N N . VAL B 2 237 ? -33.893 -57.543 1.209 1.00 31.00 237 VAL B N 1
ATOM 3469 C CA . VAL B 2 237 ? -34.978 -57.858 0.292 1.00 29.54 237 VAL B CA 1
ATOM 3470 C C . VAL B 2 237 ? -35.606 -59.166 0.723 1.00 31.11 237 VAL B C 1
ATOM 3471 O O . VAL B 2 237 ? -35.010 -59.949 1.466 1.00 34.91 237 VAL B O 1
ATOM 3475 N N . ILE B 2 238 ? -36.824 -59.398 0.232 1.00 26.84 238 ILE B N 1
ATOM 3476 C CA . ILE B 2 238 ? -37.571 -60.619 0.507 1.00 32.01 238 ILE B CA 1
ATOM 3477 C C . ILE B 2 238 ? -38.147 -61.131 -0.807 1.00 34.99 238 ILE B C 1
ATOM 3478 O O . ILE B 2 238 ? -38.601 -60.336 -1.639 1.00 35.71 238 ILE B O 1
ATOM 3483 N N . ASN B 2 239 ? -38.114 -62.452 -1.012 1.00 30.15 239 ASN B N 1
ATOM 3484 C CA . ASN B 2 239 ? -38.538 -63.017 -2.283 1.00 27.07 239 ASN B CA 1
ATOM 3485 C C . ASN B 2 239 ? -39.659 -64.023 -2.098 1.00 26.42 239 ASN B C 1
ATOM 3486 O O . ASN B 2 239 ? -39.773 -64.668 -1.064 1.00 25.80 239 ASN B O 1
ATOM 3491 N N . VAL B 2 240 ? -40.437 -64.204 -3.166 1.00 31.21 240 VAL B N 1
ATOM 3492 C CA . VAL B 2 240 ? -41.791 -64.723 -3.047 1.00 31.27 240 V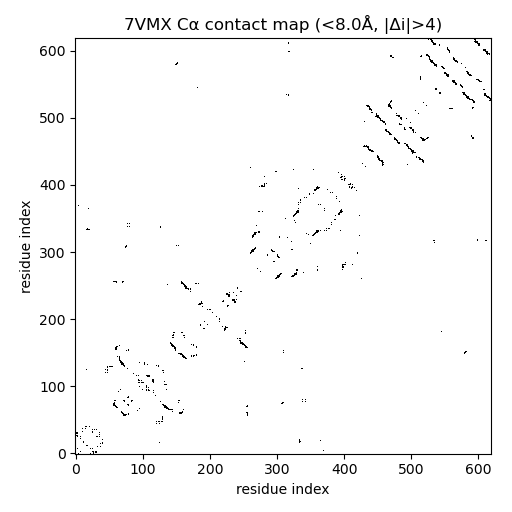AL B CA 1
ATOM 3493 C C . VAL B 2 240 ? -41.853 -66.131 -2.481 1.00 35.62 240 VAL B C 1
ATOM 3494 O O . VAL B 2 240 ? -42.918 -66.553 -2.024 1.00 48.76 240 VAL B O 1
ATOM 3498 N N . ASN B 2 241 ? -40.768 -66.887 -2.467 1.00 28.73 241 ASN B N 1
ATOM 3499 C CA . ASN B 2 241 ? -40.937 -68.151 -1.761 1.00 29.20 241 ASN B CA 1
ATOM 3500 C C . ASN B 2 241 ? -39.806 -68.437 -0.791 1.00 30.94 241 ASN B C 1
ATOM 3501 O O . ASN B 2 241 ? -39.517 -69.600 -0.526 1.00 37.44 241 ASN B O 1
ATOM 3506 N N . GLU B 2 242 ? -39.173 -67.399 -0.241 1.00 30.53 242 GLU B N 1
ATOM 3507 C CA . GLU B 2 242 ? -38.111 -67.567 0.743 1.00 30.64 242 GLU B CA 1
ATOM 3508 C C . GLU B 2 242 ? -38.687 -68.019 2.085 1.00 38.71 242 GLU B C 1
ATOM 3509 O O . GLU B 2 242 ? -39.903 -68.050 2.311 1.00 37.81 242 GLU B O 1
ATOM 3515 N N . GLU B 2 243 ? -37.788 -68.355 2.996 1.00 41.00 243 GLU B N 1
ATOM 3516 C CA . GLU B 2 243 ? -38.160 -68.837 4.314 1.00 39.24 243 GLU B CA 1
ATOM 3517 C C . GLU B 2 243 ? -37.696 -67.774 5.303 1.00 40.55 243 GLU B C 1
ATOM 3518 O O . GLU B 2 243 ? -36.668 -67.128 5.075 1.00 40.66 243 GLU B O 1
ATOM 3524 N N . VAL B 2 244 ? -38.509 -67.526 6.344 1.00 39.95 244 VAL B N 1
ATOM 3525 C CA . VAL B 2 244 ? -38.345 -66.390 7.251 1.00 35.44 244 VAL B CA 1
ATOM 3526 C C . VAL B 2 244 ? -38.527 -66.851 8.690 1.00 40.93 244 VAL B C 1
ATOM 3527 O O . VAL B 2 244 ? -39.177 -67.864 8.959 1.00 41.90 244 VAL B O 1
ATOM 3531 N N . GLU B 2 245 ? -37.936 -66.084 9.620 1.00 38.56 245 GLU B N 1
ATOM 3532 C CA . GLU B 2 245 ? -38.147 -66.227 11.060 1.00 36.34 245 GLU B CA 1
ATOM 3533 C C . GLU B 2 245 ? -38.847 -64.991 11.599 1.00 37.69 245 GLU B C 1
ATOM 3534 O O . GLU B 2 245 ? -38.484 -63.867 11.254 1.00 39.52 245 GLU B O 1
ATOM 3540 N N . ILE B 2 246 ? -39.826 -65.197 12.471 1.00 39.45 246 ILE B N 1
ATOM 3541 C CA . ILE B 2 246 ? -40.578 -64.114 13.093 1.00 32.66 246 ILE B CA 1
ATOM 3542 C C . ILE B 2 246 ? -40.167 -64.046 14.545 1.00 30.03 246 ILE B C 1
ATOM 3543 O O . ILE B 2 246 ? -40.330 -65.019 15.282 1.00 35.57 246 ILE B O 1
ATOM 3548 N N . VAL B 2 247 ? -39.670 -62.906 14.974 1.00 30.62 247 VAL B N 1
ATOM 3549 C CA . VAL B 2 247 ? -38.906 -62.837 16.205 1.00 32.27 247 VAL B CA 1
ATOM 3550 C C . VAL B 2 247 ? -39.499 -61.791 17.144 1.00 34.51 247 VAL B C 1
ATOM 3551 O O . VAL B 2 247 ? -39.891 -60.693 16.720 1.00 33.07 247 VAL B O 1
ATOM 3555 N N . GLY B 2 248 ? -39.575 -62.142 18.422 1.00 30.95 248 GLY B N 1
ATOM 3556 C CA . GLY B 2 248 ? -39.871 -61.167 19.448 1.00 37.64 248 GLY B CA 1
ATOM 3557 C C . GLY B 2 248 ? -41.313 -61.220 19.943 1.00 35.25 248 GLY B C 1
ATOM 3558 O O . GLY B 2 248 ? -42.212 -61.789 19.309 1.00 28.97 248 GLY B O 1
ATOM 3559 N N . ILE B 2 249 ? -41.515 -60.595 21.109 1.00 31.68 249 ILE B N 1
ATOM 3560 C CA . ILE B 2 249 ? -42.811 -60.378 21.737 1.00 31.02 249 ILE B CA 1
ATOM 3561 C C . ILE B 2 249 ? -43.312 -61.690 22.309 1.00 37.64 249 ILE B C 1
ATOM 3562 O O . ILE B 2 249 ? -43.473 -61.835 23.528 1.00 46.52 249 ILE B O 1
ATOM 3567 N N . ARG B 2 250 ? -43.557 -62.649 21.439 1.00 37.32 250 ARG B N 1
ATOM 3568 C CA . ARG B 2 250 ? -44.070 -63.928 21.870 1.00 36.33 250 ARG B CA 1
ATOM 3569 C C . ARG B 2 250 ? -42.934 -64.775 22.443 1.00 41.33 250 ARG B C 1
ATOM 3570 O O . ARG B 2 250 ? -41.753 -64.457 22.252 1.00 44.26 250 ARG B O 1
ATOM 3578 N N . PRO B 2 251 ? -43.261 -65.841 23.184 1.00 40.38 251 PRO B N 1
ATOM 3579 C CA . PRO B 2 251 ? -42.195 -66.624 23.843 1.00 46.88 251 PRO B CA 1
ATOM 3580 C C . PRO B 2 251 ? -41.178 -67.262 22.901 1.00 49.71 251 PRO B C 1
ATOM 3581 O O . PRO B 2 251 ? -39.977 -67.252 23.205 1.00 53.48 251 PRO B O 1
ATOM 3585 N N . SER B 2 252 ? -41.616 -67.823 21.776 1.00 46.29 252 SER B N 1
ATOM 3586 C CA . SER B 2 252 ? -40.763 -68.631 20.913 1.00 49.34 252 SER B CA 1
ATOM 3587 C C . SER B 2 252 ? -40.728 -68.054 19.498 1.00 47.82 252 SER B C 1
ATOM 3588 O O . SER B 2 252 ? -41.781 -67.714 18.935 1.00 47.28 252 SER B O 1
ATOM 3591 N N . THR B 2 253 ? -39.523 -67.957 18.917 1.00 38.08 253 THR B N 1
ATOM 3592 C CA . THR B 2 253 ? -39.410 -67.569 17.513 1.00 34.23 253 THR B CA 1
ATOM 3593 C C . THR B 2 253 ? -40.170 -68.555 16.627 1.00 39.35 253 THR B C 1
ATOM 3594 O O . THR B 2 253 ? -40.173 -69.764 16.875 1.00 51.12 253 THR B O 1
ATOM 3598 N N . THR B 2 254 ? -40.834 -68.037 15.603 1.00 39.26 254 THR B N 1
ATOM 3599 C CA . THR B 2 254 ? -41.564 -68.841 14.631 1.00 39.77 254 THR B CA 1
ATOM 3600 C C . THR B 2 254 ? -40.794 -68.880 13.314 1.00 42.62 254 THR B C 1
ATOM 3601 O O . THR B 2 254 ? -40.263 -67.856 12.869 1.00 45.14 254 THR B O 1
ATOM 3605 N N . LYS B 2 255 ? -40.708 -70.058 12.696 1.00 40.55 255 LYS B N 1
ATOM 3606 C CA . LYS B 2 255 ? -40.093 -70.182 11.379 1.00 39.40 255 LYS B CA 1
ATOM 3607 C C . LYS B 2 255 ? -41.173 -70.632 10.406 1.00 37.45 255 LYS B C 1
ATOM 3608 O O . LYS B 2 255 ? -41.959 -71.525 10.727 1.00 40.77 255 LYS B O 1
ATOM 3614 N N . THR B 2 256 ? -41.250 -69.976 9.252 1.00 33.84 256 THR B N 1
ATOM 3615 C CA . THR B 2 256 ? -42.189 -70.340 8.195 1.00 34.09 256 THR B CA 1
ATOM 3616 C C . THR B 2 256 ? -41.660 -69.765 6.890 1.00 37.20 256 THR B C 1
ATOM 3617 O O . THR B 2 256 ? -40.553 -69.219 6.839 1.00 36.96 256 THR B O 1
ATOM 3621 N N . THR B 2 257 ? -42.452 -69.897 5.829 1.00 35.96 257 THR B N 1
ATOM 3622 C CA . THR B 2 257 ? -42.097 -69.386 4.512 1.00 40.97 257 THR B CA 1
ATOM 3623 C C . THR B 2 257 ? -43.175 -68.428 4.011 1.00 38.62 257 THR B C 1
ATOM 3624 O O . THR B 2 257 ? -44.378 -68.652 4.218 1.00 35.03 257 THR B O 1
ATOM 3628 N N . VAL B 2 258 ? -42.727 -67.370 3.343 1.00 32.88 258 VAL B N 1
ATOM 3629 C CA . VAL B 2 258 ? -43.615 -66.380 2.747 1.00 33.81 258 VAL B CA 1
ATOM 3630 C C . VAL B 2 258 ? -44.104 -66.856 1.375 1.00 32.12 258 VAL B C 1
ATOM 3631 O O . VAL B 2 258 ? -43.332 -67.338 0.544 1.00 28.98 258 VAL B O 1
ATOM 3635 N N . THR B 2 259 ? -45.409 -66.716 1.157 1.00 32.89 259 THR B N 1
ATOM 3636 C CA . THR B 2 259 ? -46.208 -67.346 0.115 1.00 29.72 259 THR B CA 1
ATOM 3637 C C . THR B 2 259 ? -46.755 -66.345 -0.887 1.00 34.07 259 THR B C 1
ATOM 3638 O O . THR B 2 259 ? -47.373 -66.733 -1.883 1.00 33.78 259 THR B O 1
ATOM 3642 N N . GLY B 2 260 ? -46.492 -65.068 -0.676 1.00 36.72 260 GLY B N 1
ATOM 3643 C CA . GLY B 2 260 ? -46.978 -64.028 -1.552 1.00 34.41 260 GLY B CA 1
ATOM 3644 C C . GLY B 2 260 ? -46.487 -62.704 -1.019 1.00 34.15 260 GLY B C 1
ATOM 3645 O O . GLY B 2 260 ? -46.466 -62.498 0.197 1.00 38.16 260 GLY B O 1
ATOM 3646 N N . VAL B 2 261 ? -46.046 -61.818 -1.897 1.00 29.60 261 VAL B N 1
ATOM 3647 C CA . VAL B 2 261 ? -45.557 -60.507 -1.508 1.00 23.14 261 VAL B CA 1
ATOM 3648 C C . VAL B 2 261 ? -46.452 -59.536 -2.245 1.00 29.10 261 VAL B C 1
ATOM 3649 O O . VAL B 2 261 ? -46.483 -59.544 -3.481 1.00 35.19 261 VAL B O 1
ATOM 3653 N N . GLU B 2 262 ? -47.270 -58.782 -1.510 1.00 29.46 262 GLU B N 1
ATOM 3654 C CA . GLU B 2 262 ? -48.339 -58.029 -2.160 1.00 33.45 262 GLU B CA 1
ATOM 3655 C C . GLU B 2 262 ? -48.128 -56.571 -1.777 1.00 28.23 262 GLU B C 1
ATOM 3656 O O . GLU B 2 262 ? -48.082 -56.239 -0.595 1.00 32.19 262 GLU B O 1
ATOM 3662 N N . MET B 2 263 ? -47.856 -55.735 -2.768 1.00 33.21 263 MET B N 1
ATOM 3663 C CA . MET B 2 263 ? -47.700 -54.303 -2.597 1.00 30.06 263 MET B CA 1
ATOM 3664 C C . MET B 2 263 ? -48.863 -53.630 -3.288 1.00 39.80 263 MET B C 1
ATOM 3665 O O . MET B 2 263 ? -49.239 -54.014 -4.404 1.00 43.95 263 MET B O 1
ATOM 3670 N N . PHE B 2 264 ? -49.446 -52.636 -2.617 1.00 41.34 264 PHE B N 1
ATOM 3671 C CA . PHE B 2 264 ? -50.747 -52.172 -3.073 1.00 35.51 264 PHE B CA 1
ATOM 3672 C C . PHE B 2 264 ? -51.573 -53.453 -3.136 1.00 40.77 264 PHE B C 1
ATOM 3673 O O . PHE B 2 264 ? -51.439 -54.268 -2.214 1.00 51.22 264 PHE B O 1
ATOM 3681 N N . ARG B 2 265 ? -52.416 -53.717 -4.105 1.00 30.08 265 ARG B N 1
ATOM 3682 C CA . ARG B 2 265 ? -53.053 -55.020 -3.963 1.00 32.35 265 ARG B CA 1
ATOM 3683 C C . ARG B 2 265 ? -52.595 -55.982 -5.036 1.00 38.62 265 ARG B C 1
ATOM 3684 O O . ARG B 2 265 ? -53.264 -56.987 -5.297 1.00 48.04 265 ARG B O 1
ATOM 3692 N N . LYS B 2 266 ? -51.444 -55.712 -5.628 1.00 39.77 266 LYS B N 1
ATOM 3693 C CA . LYS B 2 266 ? -50.873 -56.556 -6.660 1.00 39.40 266 LYS B CA 1
ATOM 3694 C C . LYS B 2 266 ? -49.775 -57.411 -6.049 1.00 37.02 266 LYS B C 1
ATOM 3695 O O . LYS B 2 266 ? -49.124 -57.012 -5.083 1.00 35.94 266 LYS B O 1
ATOM 3701 N N . LEU B 2 267 ? -49.600 -58.610 -6.591 1.00 35.00 267 LEU B N 1
ATOM 3702 C CA . LEU B 2 267 ? -48.584 -59.522 -6.088 1.00 36.75 267 LEU B CA 1
ATOM 3703 C C . LEU B 2 267 ? -47.285 -59.338 -6.865 1.00 35.59 267 LEU B C 1
ATOM 3704 O O . LEU B 2 267 ? -47.298 -59.309 -8.096 1.00 43.48 267 LEU B O 1
ATOM 3709 N N . LEU B 2 268 ? -46.170 -59.209 -6.150 1.00 32.21 268 LEU B N 1
ATOM 3710 C CA . LEU B 2 268 ? -44.848 -59.013 -6.742 1.00 36.59 268 LEU B CA 1
ATOM 3711 C C . LEU B 2 268 ? -43.947 -60.209 -6.467 1.00 40.45 268 LEU B C 1
ATOM 3712 O O . LEU B 2 268 ? -44.244 -61.064 -5.630 1.00 43.29 268 LEU B O 1
ATOM 3717 N N . ASP B 2 269 ? -42.804 -60.255 -7.148 1.00 46.53 269 ASP B N 1
ATOM 3718 C CA . ASP B 2 269 ? -41.887 -61.344 -6.848 1.00 45.53 269 ASP B CA 1
ATOM 3719 C C . ASP B 2 269 ? -40.912 -61.005 -5.735 1.00 39.20 269 ASP B C 1
ATOM 3720 O O . ASP B 2 269 ? -40.512 -61.911 -5.004 1.00 40.53 269 ASP B O 1
ATOM 3725 N N . GLN B 2 270 ? -40.551 -59.741 -5.527 1.00 39.35 270 GLN B N 1
ATOM 3726 C CA . GLN B 2 270 ? -39.766 -59.428 -4.339 1.00 35.49 270 GLN B CA 1
ATOM 3727 C C . GLN B 2 270 ? -40.204 -58.102 -3.718 1.00 36.84 270 GLN B C 1
ATOM 3728 O O . GLN B 2 270 ? -40.860 -57.276 -4.356 1.00 38.28 270 GLN B O 1
ATOM 3734 N N . GLY B 2 271 ? -39.840 -57.917 -2.444 1.00 34.73 271 GLY B N 1
ATOM 3735 C CA . GLY B 2 271 ? -40.043 -56.667 -1.727 1.00 28.69 271 GLY B CA 1
ATOM 3736 C C . GLY B 2 271 ? -38.746 -56.074 -1.201 1.00 30.73 271 GLY B C 1
ATOM 3737 O O . GLY B 2 271 ? -38.004 -56.757 -0.489 1.00 30.96 271 GLY B O 1
ATOM 3738 N N . GLN B 2 272 ? -38.459 -54.814 -1.548 1.00 34.43 272 GLN B N 1
ATOM 3739 C CA . GLN B 2 272 ? -37.182 -54.150 -1.297 1.00 28.63 272 GLN B CA 1
ATOM 3740 C C . GLN B 2 272 ? -37.225 -53.360 0.008 1.00 27.29 272 GLN B C 1
ATOM 3741 O O . GLN B 2 272 ? -38.289 -53.003 0.505 1.00 29.67 272 GLN B O 1
ATOM 3747 N N . ALA B 2 273 ? -36.048 -53.059 0.548 1.00 25.43 273 ALA B N 1
ATOM 3748 C CA . ALA B 2 273 ? -35.987 -52.166 1.695 1.00 22.10 273 ALA B CA 1
ATOM 3749 C C . ALA B 2 273 ? -36.624 -50.839 1.327 1.00 29.15 273 ALA B C 1
ATOM 3750 O O . ALA B 2 273 ? -36.362 -50.285 0.256 1.00 32.66 273 ALA B O 1
ATOM 3752 N N . GLY B 2 274 ? -37.497 -50.351 2.197 1.00 30.58 274 GLY B N 1
ATOM 3753 C CA . GLY B 2 274 ? -38.241 -49.148 1.946 1.00 28.37 274 GLY B CA 1
ATOM 3754 C C . GLY B 2 274 ? -39.665 -49.362 1.474 1.00 25.32 274 GLY B C 1
ATOM 3755 O O . GLY B 2 274 ? -40.471 -48.438 1.592 1.00 31.56 274 GLY B O 1
ATOM 3756 N N . ASP B 2 275 ? -40.001 -50.551 0.973 1.00 21.62 275 ASP B N 1
ATOM 3757 C CA . ASP B 2 275 ? -41.326 -50.815 0.417 1.00 30.30 275 ASP B CA 1
ATOM 3758 C C . ASP B 2 275 ? -42.367 -51.113 1.503 1.00 29.98 275 ASP B C 1
ATOM 3759 O O . ASP B 2 275 ? -42.054 -51.668 2.563 1.00 28.87 275 ASP B O 1
ATOM 3764 N N . ASN B 2 276 ? -43.619 -50.726 1.233 1.00 27.29 276 ASN B N 1
ATOM 3765 C CA . ASN B 2 276 ? -44.763 -51.112 2.057 1.00 25.97 276 ASN B CA 1
ATOM 3766 C C . ASN B 2 276 ? -45.436 -52.333 1.470 1.00 26.72 276 ASN B C 1
ATOM 3767 O O . ASN B 2 276 ? -45.966 -52.287 0.356 1.00 32.79 276 ASN B O 1
ATOM 3772 N N . VAL B 2 277 ? -45.436 -53.414 2.243 1.00 29.87 277 VAL B N 1
ATOM 3773 C CA . VAL B 2 277 ? -45.701 -54.751 1.738 1.00 26.58 277 VAL B CA 1
ATOM 3774 C C . VAL B 2 277 ? -46.601 -55.480 2.717 1.00 29.25 277 VAL B C 1
ATOM 3775 O O . VAL B 2 277 ? -46.658 -55.156 3.907 1.00 33.77 277 VAL B O 1
ATOM 3779 N N . GLY B 2 278 ? -47.292 -56.486 2.203 1.00 27.67 278 GLY B N 1
ATOM 3780 C CA . GLY B 2 278 ? -47.904 -57.505 3.027 1.00 26.15 278 GLY B CA 1
ATOM 3781 C C . GLY B 2 278 ? -47.378 -58.865 2.617 1.00 25.52 278 GLY B C 1
ATOM 3782 O O . GLY B 2 278 ? -47.315 -59.172 1.423 1.00 25.32 278 GLY B O 1
ATOM 3783 N N . LEU B 2 279 ? -46.997 -59.687 3.591 1.00 24.57 279 LEU B N 1
ATOM 3784 C CA . LEU B 2 279 ? -46.350 -60.972 3.358 1.00 23.44 279 LEU B CA 1
ATOM 3785 C C . LEU B 2 279 ? -47.286 -62.068 3.817 1.00 24.26 279 LEU B C 1
ATOM 3786 O O . LEU B 2 279 ? -47.626 -62.117 5.001 1.00 26.17 279 LEU B O 1
ATOM 3791 N N . LEU B 2 280 ? -47.678 -62.954 2.903 1.00 27.23 280 LEU B N 1
ATOM 3792 C CA . LEU B 2 280 ? -48.540 -64.079 3.256 1.00 32.57 280 LEU B CA 1
ATOM 3793 C C . LEU B 2 280 ? -47.676 -65.184 3.850 1.00 35.97 280 LEU B C 1
ATOM 3794 O O . LEU B 2 280 ? -46.687 -65.592 3.239 1.00 36.51 280 LEU B O 1
ATOM 3799 N N . LEU B 2 281 ? -48.033 -65.660 5.043 1.00 33.50 281 LEU B N 1
ATOM 3800 C CA . LEU B 2 281 ? -47.247 -66.664 5.754 1.00 30.63 281 LEU B CA 1
ATOM 3801 C C . LEU B 2 281 ? -47.974 -68.001 5.729 1.00 37.48 281 LEU B C 1
ATOM 3802 O O . LEU B 2 281 ? -49.162 -68.063 6.079 1.00 38.01 281 LEU B O 1
ATOM 3807 N N . ARG B 2 282 ? -47.258 -69.072 5.353 1.00 36.26 282 ARG B N 1
ATOM 3808 C CA . ARG B 2 282 ? -47.879 -70.393 5.287 1.00 36.22 282 ARG B CA 1
ATOM 3809 C C . ARG B 2 282 ? -48.282 -70.859 6.683 1.00 36.65 282 ARG B C 1
ATOM 3810 O O . ARG B 2 282 ? -47.454 -70.860 7.604 1.00 31.30 282 ARG B O 1
ATOM 3818 N N . GLY B 2 283 ? -49.561 -71.216 6.828 1.00 36.33 283 GLY B N 1
ATOM 3819 C CA . GLY B 2 283 ? -50.064 -71.881 8.032 1.00 34.45 283 GLY B CA 1
ATOM 3820 C C . GLY B 2 283 ? -49.695 -71.218 9.340 1.00 38.11 283 GLY B C 1
ATOM 3821 O O . GLY B 2 283 ? -49.287 -71.890 10.295 1.00 45.18 283 GLY B O 1
ATOM 3822 N N . VAL B 2 284 ? -49.814 -69.905 9.403 1.00 41.36 284 VAL B N 1
ATOM 3823 C CA . VAL B 2 284 ? -49.543 -69.154 10.614 1.00 42.85 284 VAL B CA 1
ATOM 3824 C C . VAL B 2 284 ? -50.829 -68.414 10.923 1.00 50.69 284 VAL B C 1
ATOM 3825 O O . VAL B 2 284 ? -51.217 -67.506 10.178 1.00 49.61 284 VAL B O 1
ATOM 3829 N N . LYS B 2 285 ? -51.516 -68.818 11.990 1.00 54.38 285 LYS B N 1
ATOM 3830 C CA . LYS B 2 285 ? -52.868 -68.325 12.203 1.00 56.34 285 LYS B CA 1
ATOM 3831 C C . LYS B 2 285 ? -52.821 -66.899 12.751 1.00 52.96 285 LYS B C 1
ATOM 3832 O O . LYS B 2 285 ? -51.868 -66.531 13.440 1.00 57.84 285 LYS B O 1
ATOM 3838 N N . ARG B 2 286 ? -53.842 -66.080 12.410 1.00 50.94 286 ARG B N 1
ATOM 3839 C CA . ARG B 2 286 ? -53.859 -64.653 12.792 1.00 48.91 286 ARG B CA 1
ATOM 3840 C C . ARG B 2 286 ? -53.444 -64.419 14.248 1.00 53.48 286 ARG B C 1
ATOM 3841 O O . ARG B 2 286 ? -52.809 -63.404 14.563 1.00 55.28 286 ARG B O 1
ATOM 3849 N N . GLU B 2 287 ? -53.827 -65.314 15.162 1.00 56.01 287 GLU B N 1
ATOM 3850 C CA . GLU B 2 287 ? -53.578 -65.088 16.587 1.00 53.53 287 GLU B CA 1
ATOM 3851 C C . GLU B 2 287 ? -52.168 -65.455 17.026 1.00 52.85 287 GLU B C 1
ATOM 3852 O O . GLU B 2 287 ? -51.841 -65.251 18.197 1.00 59.89 287 GLU B O 1
ATOM 3858 N N . ASP B 2 288 ? -51.317 -65.965 16.132 1.00 51.33 288 ASP B N 1
ATOM 3859 C CA . ASP B 2 288 ? -49.950 -66.324 16.493 1.00 51.49 288 ASP B CA 1
ATOM 3860 C C . ASP B 2 288 ? -48.902 -65.394 15.866 1.00 50.16 288 ASP B C 1
ATOM 3861 O O . ASP B 2 288 ? -47.739 -65.788 15.728 1.00 46.16 288 ASP B O 1
ATOM 3866 N N . VAL B 2 289 ? -49.295 -64.176 15.475 1.00 50.70 289 VAL B N 1
ATOM 3867 C CA . VAL B 2 289 ? -48.378 -63.085 15.123 1.00 42.44 289 VAL B CA 1
ATOM 3868 C C . VAL B 2 289 ? -49.006 -61.757 15.516 1.00 35.98 289 VAL B C 1
ATOM 3869 O O . VAL B 2 289 ? -50.230 -61.585 15.478 1.00 41.19 289 VAL B O 1
ATOM 3873 N N . GLU B 2 290 ? -48.160 -60.807 15.895 1.00 34.00 290 GLU B N 1
ATOM 3874 C CA . GLU B 2 290 ? -48.678 -59.517 16.335 1.00 38.43 290 GLU B CA 1
ATOM 3875 C C . GLU B 2 290 ? -47.657 -58.421 16.095 1.00 32.18 290 GLU B C 1
ATOM 3876 O O . GLU B 2 290 ? -46.457 -58.677 15.957 1.00 30.58 290 GLU B O 1
ATOM 3882 N N . ARG B 2 291 ? -48.142 -57.184 16.086 1.00 32.62 291 ARG B N 1
ATOM 3883 C CA . ARG B 2 291 ? -47.231 -56.091 15.816 1.00 28.99 291 ARG B CA 1
ATOM 3884 C C . ARG B 2 291 ? -46.171 -56.052 16.903 1.00 27.98 291 ARG B C 1
ATOM 3885 O O . ARG B 2 291 ? -46.397 -56.482 18.039 1.00 25.46 291 ARG B O 1
ATOM 3893 N N . GLY B 2 292 ? -44.993 -55.550 16.531 1.00 27.32 292 GLY B N 1
ATOM 3894 C CA . GLY B 2 292 ? -43.825 -55.585 17.361 1.00 29.49 292 GLY B CA 1
ATOM 3895 C C . GLY B 2 292 ? -42.887 -56.711 17.012 1.00 29.29 292 GLY B C 1
ATOM 3896 O O . GLY B 2 292 ? -41.674 -56.619 17.273 1.00 31.29 292 GLY B O 1
ATOM 3897 N N . GLN B 2 293 ? -43.426 -57.775 16.438 1.00 25.93 293 GLN B N 1
ATOM 3898 C CA . GLN B 2 293 ? -42.574 -58.797 15.877 1.00 28.16 293 GLN B CA 1
ATOM 3899 C C . GLN B 2 293 ? -41.882 -58.264 14.627 1.00 33.48 293 GLN B C 1
ATOM 3900 O O . GLN B 2 293 ? -42.360 -57.329 13.967 1.00 31.81 293 GLN B O 1
ATOM 3906 N N . VAL B 2 294 ? -40.722 -58.844 14.325 1.00 31.58 294 VAL B N 1
ATOM 3907 C CA . VAL B 2 294 ? -40.041 -58.616 13.062 1.00 29.79 294 VAL B CA 1
ATOM 3908 C C . VAL B 2 294 ? -39.988 -59.936 12.309 1.00 33.92 294 VAL B C 1
ATOM 3909 O O . VAL B 2 294 ? -39.728 -60.986 12.911 1.00 35.06 294 VAL B O 1
ATOM 3913 N N . VAL B 2 295 ? -40.258 -59.890 10.997 1.00 30.34 295 VAL B N 1
ATOM 3914 C CA . VAL B 2 295 ? -39.977 -61.022 10.125 1.00 31.34 295 VAL B CA 1
ATOM 3915 C C . VAL B 2 295 ? -38.595 -60.804 9.520 1.00 32.76 295 VAL B C 1
ATOM 3916 O O . VAL B 2 295 ? -38.250 -59.695 9.107 1.00 33.32 295 VAL B O 1
ATOM 3920 N N . THR B 2 296 ? -37.763 -61.838 9.547 1.00 36.67 296 THR B N 1
ATOM 3921 C CA . THR B 2 296 ? -36.349 -61.657 9.252 1.00 36.82 296 THR B CA 1
ATOM 3922 C C . THR B 2 296 ? -35.832 -62.850 8.470 1.00 41.47 296 THR B C 1
ATOM 3923 O O . THR B 2 296 ? -36.484 -63.897 8.357 1.00 40.19 296 THR B O 1
ATOM 3927 N N . LYS B 2 297 ? -34.638 -62.682 7.942 1.00 38.04 297 LYS B N 1
ATOM 3928 C CA . LYS B 2 297 ? -34.032 -63.734 7.157 1.00 40.65 297 LYS B CA 1
ATOM 3929 C C . LYS B 2 297 ? -33.356 -64.674 8.141 1.00 43.06 297 LYS B C 1
ATOM 3930 O O . LYS B 2 297 ? -32.580 -64.209 8.980 1.00 45.52 297 LYS B O 1
ATOM 3936 N N . PRO B 2 298 ? -33.682 -65.972 8.127 1.00 42.34 298 PRO B N 1
ATOM 3937 C CA . PRO B 2 298 ? -33.559 -66.786 9.348 1.00 42.55 298 PRO B CA 1
ATOM 3938 C C . PRO B 2 298 ? -32.139 -66.849 9.872 1.00 33.77 298 PRO B C 1
ATOM 3939 O O . PRO B 2 298 ? -31.180 -66.859 9.107 1.00 38.32 298 PRO B O 1
ATOM 3943 N N . GLY B 2 299 ? -32.013 -66.879 11.194 1.00 34.25 299 GLY B N 1
ATOM 3944 C CA . GLY B 2 299 ? -30.723 -66.830 11.827 1.00 35.72 299 GLY B CA 1
ATOM 3945 C C . GLY B 2 299 ? -30.064 -65.464 11.876 1.00 41.17 299 GLY B C 1
ATOM 3946 O O . GLY B 2 299 ? -28.963 -65.349 12.429 1.00 41.23 299 GLY B O 1
ATOM 3947 N N . THR B 2 300 ? -30.683 -64.415 11.338 1.00 40.53 300 THR B N 1
ATOM 3948 C CA . THR B 2 300 ? -29.987 -63.133 11.357 1.00 39.18 300 THR B CA 1
ATOM 3949 C C . THR B 2 300 ? -30.319 -62.278 12.566 1.00 42.32 300 THR B C 1
ATOM 3950 O O . THR B 2 300 ? -29.507 -61.424 12.941 1.00 41.12 300 THR B O 1
ATOM 3954 N N . THR B 2 301 ? -31.493 -62.440 13.171 1.00 36.49 301 THR B N 1
ATOM 3955 C CA . THR B 2 301 ? -31.830 -61.623 14.324 1.00 39.57 301 THR B CA 1
ATOM 3956 C C . THR B 2 301 ? -32.402 -62.492 15.433 1.00 41.49 301 THR B C 1
ATOM 3957 O O . THR B 2 301 ? -33.120 -63.469 15.185 1.00 39.06 301 THR B O 1
ATOM 3961 N N . THR B 2 302 ? -32.100 -62.084 16.663 1.00 38.27 302 THR B N 1
ATOM 3962 C CA . THR B 2 302 ? -32.308 -62.821 17.893 1.00 36.43 302 THR B CA 1
ATOM 3963 C C . THR B 2 302 ? -33.103 -61.980 18.891 1.00 38.95 302 THR B C 1
ATOM 3964 O O . THR B 2 302 ? -32.869 -60.769 18.998 1.00 41.75 302 THR B O 1
ATOM 3968 N N . PRO B 2 303 ? -34.040 -62.568 19.637 1.00 37.15 303 PRO B N 1
ATOM 3969 C CA . PRO B 2 303 ? -34.758 -61.791 20.657 1.00 39.39 303 PRO B CA 1
ATOM 3970 C C . PRO B 2 303 ? -33.942 -61.598 21.933 1.00 42.29 303 PRO B C 1
ATOM 3971 O O . PRO B 2 303 ? -33.085 -62.409 22.288 1.00 48.29 303 PRO B O 1
ATOM 3975 N N . HIS B 2 304 ? -34.215 -60.496 22.629 1.00 41.95 304 HIS B N 1
ATOM 3976 C CA . HIS B 2 304 ? -33.462 -60.163 23.831 1.00 42.20 304 HIS B CA 1
ATOM 3977 C C . HIS B 2 304 ? -34.356 -59.448 24.816 1.00 43.17 304 HIS B C 1
ATOM 3978 O O . HIS B 2 304 ? -35.419 -58.930 24.465 1.00 42.56 304 HIS B O 1
ATOM 3985 N N . THR B 2 305 ? -33.888 -59.398 26.057 1.00 39.22 305 THR B N 1
ATOM 3986 C CA . THR B 2 305 ? -34.735 -58.983 27.137 1.00 30.73 305 THR B CA 1
ATOM 3987 C C . THR B 2 305 ? -34.041 -58.049 28.109 1.00 34.32 305 THR B C 1
ATOM 3988 O O . THR B 2 305 ? -34.733 -57.373 28.879 1.00 36.96 305 THR B O 1
ATOM 3992 N N . GLU B 2 306 ? -32.707 -57.960 28.074 1.00 35.53 306 GLU B N 1
ATOM 3993 C CA . GLU B 2 306 ? -31.922 -57.055 28.907 1.00 33.95 306 GLU B CA 1
ATOM 3994 C C . GLU B 2 306 ? -30.884 -56.360 28.048 1.00 32.28 306 GLU B C 1
ATOM 3995 O O . GLU B 2 306 ? -30.293 -56.985 27.173 1.00 37.14 306 GLU B O 1
ATOM 4001 N N . PHE B 2 307 ? -30.639 -55.079 28.291 1.00 31.53 307 PHE B N 1
ATOM 4002 C CA . PHE B 2 307 ? -29.641 -54.398 27.471 1.00 32.78 307 PHE B CA 1
ATOM 4003 C C . PHE B 2 307 ? -29.172 -53.140 28.175 1.00 34.78 307 PHE B C 1
ATOM 4004 O O . PHE B 2 307 ? -29.866 -52.599 29.042 1.00 34.80 307 PHE B O 1
ATOM 4012 N N . GLU B 2 308 ? -27.984 -52.682 27.780 1.00 32.71 308 GLU B N 1
ATOM 4013 C CA . GLU B 2 308 ? -27.455 -51.375 28.141 1.00 33.01 308 GLU B CA 1
ATOM 4014 C C . GLU B 2 308 ? -27.750 -50.400 27.000 1.00 33.11 308 GLU B C 1
ATOM 4015 O O . GLU B 2 308 ? -27.816 -50.787 25.831 1.00 33.52 308 GLU B O 1
ATOM 4021 N N . GLY B 2 309 ? -27.940 -49.136 27.333 1.00 29.59 309 GLY B N 1
ATOM 4022 C CA . GLY B 2 309 ? -28.366 -48.185 26.323 1.00 26.37 309 GLY B CA 1
ATOM 4023 C C . GLY B 2 309 ? -27.984 -46.762 26.653 1.00 32.36 309 GLY B C 1
ATOM 4024 O O . GLY B 2 309 ? -27.912 -46.360 27.820 1.00 34.21 309 GLY B O 1
ATOM 4025 N N . GLN B 2 310 ? -27.743 -46.002 25.598 1.00 29.90 310 GLN B N 1
ATOM 4026 C CA . GLN B 2 310 ? -27.505 -44.569 25.616 1.00 30.44 310 GLN B CA 1
ATOM 4027 C C . GLN B 2 310 ? -28.847 -43.861 25.432 1.00 33.74 310 GLN B C 1
ATOM 4028 O O . GLN B 2 310 ? -29.573 -44.182 24.489 1.00 38.81 310 GLN B O 1
ATOM 4034 N N . VAL B 2 311 ? -29.205 -42.910 26.305 1.00 29.47 311 VAL B N 1
ATOM 4035 C CA . VAL B 2 311 ? -30.502 -42.247 26.123 1.00 28.20 311 VAL B CA 1
ATOM 4036 C C . VAL B 2 311 ? -30.403 -40.729 26.225 1.00 26.68 311 VAL B C 1
ATOM 4037 O O . VAL B 2 311 ? -29.510 -40.175 26.873 1.00 30.54 311 VAL B O 1
ATOM 4041 N N . TYR B 2 312 ? -31.339 -40.051 25.570 1.00 25.59 312 TYR B N 1
ATOM 4042 C CA . TYR B 2 312 ? -31.536 -38.619 25.743 1.00 28.37 312 TYR B CA 1
ATOM 4043 C C . TYR B 2 312 ? -32.954 -38.391 26.220 1.00 31.29 312 TYR B C 1
ATOM 4044 O O . TYR B 2 312 ? -33.899 -38.775 25.527 1.00 33.16 312 TYR B O 1
ATOM 4053 N N . ILE B 2 313 ? -33.104 -37.720 27.360 1.00 33.50 313 ILE B N 1
ATOM 4054 C CA . ILE B 2 313 ? -34.406 -37.519 27.991 1.00 27.59 313 ILE B CA 1
ATOM 4055 C C . ILE B 2 313 ? -34.925 -36.132 27.663 1.00 32.77 313 ILE B C 1
ATOM 4056 O O . ILE B 2 313 ? -34.280 -35.129 27.979 1.00 40.09 313 ILE B O 1
ATOM 4061 N N . LEU B 2 314 ? -36.111 -36.072 27.070 1.00 34.70 314 LEU B N 1
ATOM 4062 C CA . LEU B 2 314 ? -36.714 -34.795 26.713 1.00 36.64 314 LEU B CA 1
ATOM 4063 C C . LEU B 2 314 ? -36.871 -33.894 27.935 1.00 38.98 314 LEU B C 1
ATOM 4064 O O . LEU B 2 314 ? -37.253 -34.348 29.015 1.00 39.53 314 LEU B O 1
ATOM 4069 N N . SER B 2 315 ? -36.575 -32.610 27.751 1.00 41.04 315 SER B N 1
ATOM 4070 C CA . SER B 2 315 ? -36.803 -31.581 28.751 1.00 42.56 315 SER B CA 1
ATOM 4071 C C . SER B 2 315 ? -38.307 -31.288 28.868 1.00 49.74 315 SER B C 1
ATOM 4072 O O . SER B 2 315 ? -39.103 -31.653 27.999 1.00 49.44 315 SER B O 1
ATOM 4075 N N . LYS B 2 316 ? -38.702 -30.613 29.955 1.00 51.35 316 LYS B N 1
ATOM 4076 C CA . LYS B 2 316 ? -40.080 -30.123 30.077 1.00 52.37 316 LYS B CA 1
ATOM 4077 C C . LYS B 2 316 ? -40.476 -29.177 28.930 1.00 53.88 316 LYS B C 1
ATOM 4078 O O . LYS B 2 316 ? -41.605 -29.231 28.402 1.00 53.62 316 LYS B O 1
ATOM 4084 N N . ASP B 2 317 ? -39.553 -28.313 28.510 1.00 52.41 317 ASP B N 1
ATOM 4085 C CA . ASP B 2 317 ? -39.876 -27.379 27.432 1.00 53.49 317 ASP B CA 1
ATOM 4086 C C . ASP B 2 317 ? -39.919 -28.051 26.070 1.00 52.40 317 ASP B C 1
ATOM 4087 O O . ASP B 2 317 ? -40.368 -27.425 25.108 1.00 43.66 317 ASP B O 1
ATOM 4092 N N . GLU B 2 318 ? -39.431 -29.289 25.961 1.00 53.62 318 GLU B N 1
ATOM 4093 C CA . GLU B 2 318 ? -39.539 -30.080 24.742 1.00 45.66 318 GLU B CA 1
ATOM 4094 C C . GLU B 2 318 ? -40.777 -30.974 24.746 1.00 42.16 318 GLU B C 1
ATOM 4095 O O . GLU B 2 318 ? -41.055 -31.641 23.744 1.00 40.15 318 GLU B O 1
ATOM 4101 N N . GLY B 2 319 ? -41.536 -30.981 25.838 1.00 40.64 319 GLY B N 1
ATOM 4102 C CA . GLY B 2 319 ? -42.734 -31.781 25.941 1.00 43.19 319 GLY B CA 1
ATOM 4103 C C . GLY B 2 319 ? -42.621 -32.976 26.857 1.00 45.72 319 GLY B C 1
ATOM 4104 O O . GLY B 2 319 ? -43.597 -33.721 27.002 1.00 48.37 319 GLY B O 1
ATOM 4105 N N . GLY B 2 320 ? -41.477 -33.179 27.487 1.00 42.70 320 GLY B N 1
ATOM 4106 C CA . GLY B 2 320 ? -41.208 -34.398 28.216 1.00 44.14 320 GLY B CA 1
ATOM 4107 C C . GLY B 2 320 ? -41.527 -34.301 29.687 1.00 46.31 320 GLY B C 1
ATOM 4108 O O . GLY B 2 320 ? -42.321 -33.466 30.127 1.00 51.43 320 GLY B O 1
ATOM 4109 N N . ARG B 2 321 ? -40.882 -35.176 30.457 1.00 42.41 321 ARG B N 1
ATOM 4110 C CA . ARG B 2 321 ? -41.080 -35.216 31.898 1.00 43.22 321 ARG B CA 1
ATOM 4111 C C . ARG B 2 321 ? -40.888 -33.838 32.517 1.00 49.64 321 ARG B C 1
ATOM 4112 O O . ARG B 2 321 ? -40.088 -33.028 32.038 1.00 49.22 321 ARG B O 1
ATOM 4120 N N . HIS B 2 322 ? -41.667 -33.559 33.571 1.00 59.23 322 HIS B N 1
ATOM 4121 C CA . HIS B 2 322 ? -41.491 -32.351 34.374 1.00 50.65 322 HIS B CA 1
ATOM 4122 C C . HIS B 2 322 ? -40.590 -32.600 35.577 1.00 44.27 322 HIS B C 1
ATOM 4123 O O . HIS B 2 322 ? -39.913 -31.677 36.032 1.00 46.71 322 HIS B O 1
ATOM 4130 N N . THR B 2 323 ? -40.526 -33.830 36.052 1.00 42.31 323 THR B N 1
ATOM 4131 C CA . THR B 2 323 ? -39.802 -34.348 37.193 1.00 38.92 323 THR B CA 1
ATOM 4132 C C . THR B 2 323 ? -38.647 -35.228 36.734 1.00 42.82 323 THR B C 1
ATOM 4133 O O . THR B 2 323 ? -38.731 -35.881 35.693 1.00 50.95 323 THR B O 1
ATOM 4137 N N . PRO B 2 324 ? -37.565 -35.291 37.487 1.00 38.37 324 PRO B N 1
ATOM 4138 C CA . PRO B 2 324 ? -36.579 -36.353 37.271 1.00 39.88 324 PRO B CA 1
ATOM 4139 C C . PRO B 2 324 ? -37.119 -37.720 37.647 1.00 35.40 324 PRO B C 1
ATOM 4140 O O . PRO B 2 324 ? -38.064 -37.844 38.426 1.00 40.21 324 PRO B O 1
ATOM 4144 N N . PHE B 2 325 ? -36.453 -38.739 37.115 1.00 33.98 325 PHE B N 1
ATOM 4145 C CA . PHE B 2 325 ? -36.785 -40.152 37.410 1.00 40.50 325 PHE B CA 1
ATOM 4146 C C . PHE B 2 325 ? -35.582 -40.793 38.093 1.00 39.63 325 PHE B C 1
ATOM 4147 O O . PHE B 2 325 ? -34.485 -40.282 37.962 1.00 39.47 325 PHE B O 1
ATOM 4155 N N . PHE B 2 326 ? -35.813 -41.869 38.838 1.00 39.77 326 PHE B N 1
ATOM 4156 C CA . PHE B 2 326 ? -34.715 -42.491 39.613 1.00 37.68 326 PHE B CA 1
ATOM 4157 C C . PHE B 2 326 ? -34.504 -43.948 39.249 1.00 39.57 326 PHE B C 1
ATOM 4158 O O . PHE B 2 326 ? -35.076 -44.430 38.301 1.00 41.53 326 PHE B O 1
ATOM 4166 N N . ASN B 2 327 ? -33.835 -44.635 40.157 1.00 39.82 327 ASN B N 1
ATOM 4167 C CA . ASN B 2 327 ? -33.312 -46.009 39.991 1.00 39.72 327 ASN B CA 1
ATOM 4168 C C . ASN B 2 327 ? -34.356 -47.094 39.743 1.00 42.04 327 ASN B C 1
ATOM 4169 O O . ASN B 2 327 ? -33.913 -48.183 39.437 1.00 49.17 327 ASN B O 1
ATOM 4174 N N . ASN B 2 328 ? -35.646 -46.894 39.980 1.00 34.31 328 ASN B N 1
ATOM 4175 C CA . ASN B 2 328 ? -36.535 -48.040 39.666 1.00 38.50 328 ASN B CA 1
ATOM 4176 C C . ASN B 2 328 ? -37.650 -47.658 38.683 1.00 39.77 328 ASN B C 1
ATOM 4177 O O . ASN B 2 328 ? -38.670 -48.333 38.691 1.00 38.02 328 ASN B O 1
ATOM 4182 N N . TYR B 2 329 ? -37.393 -46.720 37.761 1.00 37.77 329 TYR B N 1
ATOM 4183 C CA . TYR B 2 329 ? -38.271 -46.256 36.689 1.00 33.54 329 TYR B CA 1
ATOM 4184 C C . TYR B 2 329 ? -38.786 -47.435 35.859 1.00 36.86 329 TYR B C 1
ATOM 4185 O O . TYR B 2 329 ? -38.067 -48.417 35.652 1.00 39.72 329 TYR B O 1
ATOM 4194 N N . ARG B 2 330 ? -40.037 -47.354 35.386 1.00 37.01 330 ARG B N 1
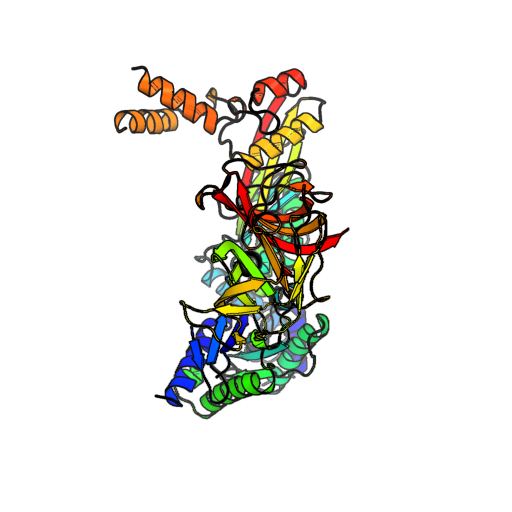ATOM 4195 C CA . ARG B 2 330 ? -40.670 -48.453 34.638 1.00 34.28 330 ARG B CA 1
ATOM 4196 C C . ARG B 2 330 ? -41.575 -47.926 33.519 1.00 34.60 330 ARG B C 1
ATOM 4197 O O . ARG B 2 330 ? -42.804 -48.097 33.559 1.00 32.50 330 ARG B O 1
ATOM 4205 N N . PRO B 2 331 ? -40.973 -47.296 32.449 1.00 31.41 331 PRO B N 1
ATOM 4206 C CA . PRO B 2 331 ? -41.772 -46.783 31.322 1.00 31.19 331 PRO B CA 1
ATOM 4207 C C . PRO B 2 331 ? -41.946 -47.825 30.239 1.00 35.26 331 PRO B C 1
ATOM 4208 O O . PRO B 2 331 ? -41.567 -48.982 30.454 1.00 35.55 331 PRO B O 1
ATOM 4212 N N . GLN B 2 332 ? -42.463 -47.463 29.064 1.00 35.14 332 GLN B N 1
ATOM 4213 C CA . GLN B 2 332 ? -42.495 -48.434 27.981 1.00 33.39 332 GLN B CA 1
ATOM 4214 C C . GLN B 2 332 ? -41.440 -48.029 26.966 1.00 34.14 332 GLN B C 1
ATOM 4215 O O . GLN B 2 332 ? -41.209 -46.833 26.749 1.00 32.89 332 GLN B O 1
ATOM 4221 N N . PHE B 2 333 ? -40.789 -49.021 26.350 1.00 35.18 333 PHE B N 1
ATOM 4222 C CA . PHE B 2 333 ? -39.731 -48.823 25.321 1.00 25.70 333 PHE B CA 1
ATOM 4223 C C . PHE B 2 333 ? -40.288 -49.157 23.935 1.00 24.68 333 PHE B C 1
ATOM 4224 O O . PHE B 2 333 ? -40.572 -50.296 23.677 1.00 21.99 333 PHE B O 1
ATOM 4232 N N . TYR B 2 334 ? -40.399 -48.147 23.077 1.00 24.59 334 TYR B N 1
ATOM 4233 C CA . TYR B 2 334 ? -41.049 -48.263 21.748 1.00 22.63 334 TYR B CA 1
ATOM 4234 C C . TYR B 2 334 ? -40.385 -49.135 20.689 1.00 25.83 334 TYR B C 1
ATOM 4235 O O . TYR B 2 334 ? -41.136 -49.581 19.885 1.00 25.32 334 TYR B O 1
ATOM 4244 N N . PHE B 2 335 ? -39.082 -49.204 20.526 1.00 25.62 335 PHE B N 1
ATOM 4245 C CA . PHE B 2 335 ? -38.587 -50.186 19.515 1.00 18.87 335 PHE B CA 1
ATOM 4246 C C . PHE B 2 335 ? -39.025 -49.933 18.069 1.00 20.72 335 PHE B C 1
ATOM 4247 O O . PHE B 2 335 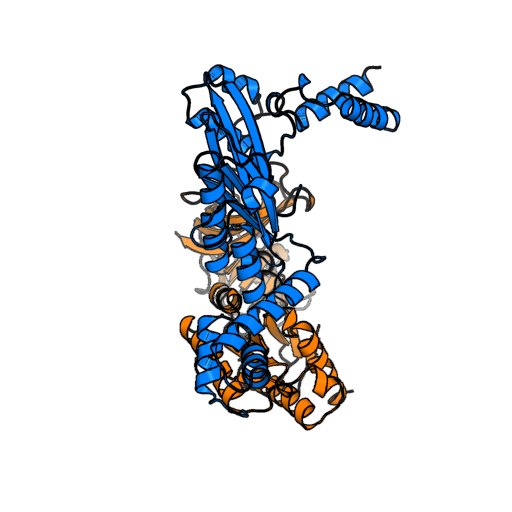? -38.644 -48.893 17.513 1.00 23.35 335 PHE B O 1
ATOM 4255 N N . ARG B 2 336 ? -39.700 -50.883 17.432 1.00 24.39 336 ARG B N 1
ATOM 4256 C CA . ARG B 2 336 ? -39.991 -50.587 16.007 1.00 24.36 336 ARG B CA 1
ATOM 4257 C C . ARG B 2 336 ? -41.468 -50.281 15.781 1.00 20.83 336 ARG B C 1
ATOM 4258 O O . ARG B 2 336 ? -41.761 -49.293 15.137 1.00 23.09 336 ARG B O 1
ATOM 4266 N N . THR B 2 337 ? -42.361 -51.141 16.248 1.00 22.03 337 THR B N 1
ATOM 4267 C CA . THR B 2 337 ? -43.794 -50.892 15.979 1.00 23.01 337 THR B CA 1
ATOM 4268 C C . THR B 2 337 ? -44.633 -50.953 17.253 1.00 23.84 337 THR B C 1
ATOM 4269 O O . THR B 2 337 ? -45.797 -50.653 17.162 1.00 30.19 337 THR B O 1
ATOM 4273 N N . THR B 2 338 ? -44.070 -51.310 18.396 1.00 22.76 338 THR B N 1
ATOM 4274 C CA . THR B 2 338 ? -44.957 -51.438 19.574 1.00 25.43 338 THR B CA 1
ATOM 4275 C C . THR B 2 338 ? -44.194 -51.189 20.868 1.00 29.02 338 THR B C 1
ATOM 4276 O O . THR B 2 338 ? -43.079 -51.589 20.921 1.00 25.00 338 THR B O 1
ATOM 4280 N N . ASP B 2 339 ? -44.857 -50.702 21.916 1.00 34.28 339 ASP B N 1
ATOM 4281 C CA . ASP B 2 339 ? -44.177 -50.461 23.211 1.00 30.94 339 ASP B CA 1
ATOM 4282 C C . ASP B 2 339 ? -44.057 -51.758 24.002 1.00 33.38 339 ASP B C 1
ATOM 4283 O O . ASP B 2 339 ? -44.965 -52.569 23.952 1.00 42.66 339 ASP B O 1
ATOM 4288 N N . VAL B 2 340 ? -42.935 -51.912 24.692 1.00 30.64 340 VAL B N 1
ATOM 4289 C CA . VAL B 2 340 ? -42.617 -53.008 25.598 1.00 30.06 340 VAL B CA 1
ATOM 4290 C C . VAL B 2 340 ? -42.132 -52.406 26.907 1.00 35.39 340 VAL B C 1
ATOM 4291 O O . VAL B 2 340 ? -41.170 -51.626 26.918 1.00 32.26 340 VAL B O 1
ATOM 4295 N N . THR B 2 341 ? -42.786 -52.770 28.004 1.00 38.02 341 THR B N 1
ATOM 4296 C CA . THR B 2 341 ? -42.497 -52.165 29.296 1.00 35.24 341 THR B CA 1
ATOM 4297 C C . THR B 2 341 ? -41.211 -52.744 29.890 1.00 33.52 341 THR B C 1
ATOM 4298 O O . THR B 2 341 ? -40.998 -53.962 29.875 1.00 30.56 341 THR B O 1
ATOM 4302 N N . GLY B 2 342 ? -40.343 -51.864 30.394 1.00 33.34 342 GLY B N 1
ATOM 4303 C CA . GLY B 2 342 ? -39.114 -52.299 31.028 1.00 32.70 342 GLY B CA 1
ATOM 4304 C C . GLY B 2 342 ? -38.776 -51.426 32.222 1.00 33.32 342 GLY B C 1
ATOM 4305 O O . GLY B 2 342 ? -39.307 -50.325 32.376 1.00 37.26 342 GLY B O 1
ATOM 4306 N N . VAL B 2 343 ? -37.870 -51.930 33.064 1.00 34.14 343 VAL B N 1
ATOM 4307 C CA . VAL B 2 343 ? -37.481 -51.263 34.306 1.00 32.30 343 VAL B CA 1
A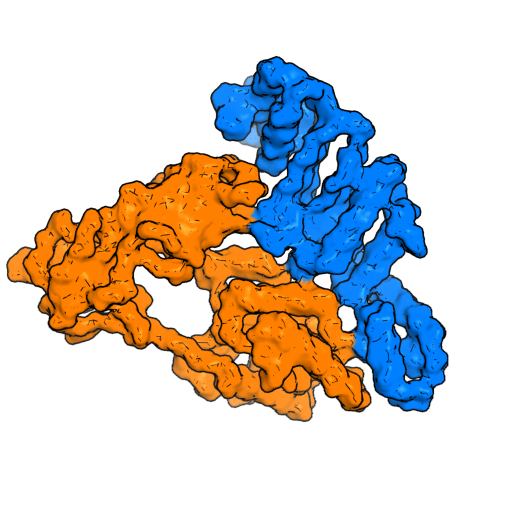TOM 4308 C C . VAL B 2 343 ? -36.045 -50.754 34.181 1.00 29.98 343 VAL B C 1
ATOM 4309 O O . VAL B 2 343 ? -35.104 -51.522 33.926 1.00 28.22 343 VAL B O 1
ATOM 4313 N N . VAL B 2 344 ? -35.882 -49.464 34.375 1.00 27.72 344 VAL B N 1
ATOM 4314 C CA . VAL B 2 344 ? -34.577 -48.848 34.231 1.00 29.46 344 VAL B CA 1
ATOM 4315 C C . VAL B 2 344 ? -33.732 -49.153 35.455 1.00 35.00 344 VAL B C 1
ATOM 4316 O O . VAL B 2 344 ? -34.238 -49.324 36.566 1.00 40.70 344 VAL B O 1
ATOM 4320 N N . THR B 2 345 ? -32.428 -49.246 35.244 1.00 35.09 345 THR B N 1
ATOM 4321 C CA . THR B 2 345 ? -31.467 -49.315 36.330 1.00 36.87 345 THR B CA 1
ATOM 4322 C C . THR B 2 345 ? -30.393 -48.274 36.055 1.00 39.09 345 THR B C 1
ATOM 4323 O O . THR B 2 345 ? -29.813 -48.271 34.966 1.00 42.02 345 THR B O 1
ATOM 4327 N N . LEU B 2 346 ? -30.151 -47.354 37.029 1.00 38.67 346 LEU B N 1
ATOM 4328 C CA . LEU B 2 346 ? -29.165 -46.304 36.787 1.00 38.91 346 LEU B CA 1
ATOM 4329 C C . LEU B 2 346 ? -27.745 -46.794 37.073 1.00 44.37 346 LEU B C 1
ATOM 4330 O O . LEU B 2 346 ? -27.534 -47.664 37.928 1.00 48.35 346 LEU B O 1
ATOM 4335 N N . PRO B 2 347 ? -26.752 -46.247 36.374 1.00 39.25 347 PRO B N 1
ATOM 4336 C CA . PRO B 2 347 ? -25.386 -46.745 36.535 1.00 42.29 347 PRO B CA 1
ATOM 4337 C C . PRO B 2 347 ? -24.793 -46.273 37.852 1.00 45.03 347 PRO B C 1
ATOM 4338 O O . PRO B 2 347 ? -25.201 -45.258 38.421 1.00 46.64 347 PRO B O 1
ATOM 4342 N N . GLU B 2 348 ? -23.841 -47.054 38.358 1.00 55.36 348 GLU B N 1
ATOM 4343 C CA . GLU B 2 348 ? -23.201 -46.718 39.624 1.00 58.61 348 GLU B CA 1
ATOM 4344 C C . GLU B 2 348 ? -22.613 -45.318 39.545 1.00 53.92 348 GLU B C 1
ATOM 4345 O O . GLU B 2 348 ? -21.785 -45.027 38.677 1.00 50.76 348 GLU B O 1
ATOM 4351 N N . GLY B 2 349 ? -23.060 -44.442 40.427 1.00 46.66 349 GLY B N 1
ATOM 4352 C CA . GLY B 2 349 ? -22.630 -43.070 40.377 1.00 46.70 349 GLY B CA 1
ATOM 4353 C C . GLY B 2 349 ? -23.636 -42.111 39.784 1.00 43.03 349 GLY B C 1
ATOM 4354 O O . GLY B 2 349 ? -23.415 -40.896 39.841 1.00 42.79 349 GLY B O 1
ATOM 4355 N N . THR B 2 350 ? -24.731 -42.600 39.219 1.00 40.69 350 THR B N 1
ATOM 4356 C CA . THR B 2 350 ? -25.802 -41.723 38.775 1.00 39.68 350 THR B CA 1
ATOM 4357 C C . THR B 2 350 ? -26.870 -41.717 39.854 1.00 47.77 350 THR B C 1
ATOM 4358 O O . THR B 2 350 ? -27.482 -42.755 40.143 1.00 49.64 350 THR B O 1
ATOM 4362 N N . GLU B 2 351 ? -27.062 -40.550 40.477 1.00 49.32 351 GLU B N 1
ATOM 4363 C CA . GLU B 2 351 ? -28.116 -40.410 41.473 1.00 47.87 351 GLU B CA 1
ATOM 4364 C C . GLU B 2 351 ? -29.494 -40.380 40.813 1.00 48.35 351 GLU B C 1
ATOM 4365 O O . GLU B 2 351 ? -30.396 -41.126 41.212 1.00 49.56 351 GLU B O 1
ATOM 4371 N N . MET B 2 352 ? -29.676 -39.531 39.797 1.00 48.90 352 MET B N 1
ATOM 4372 C CA . MET B 2 352 ? -31.004 -39.233 39.263 1.00 41.60 352 MET B CA 1
ATOM 4373 C C . MET B 2 352 ? -30.832 -38.864 37.800 1.00 43.16 352 MET B C 1
ATOM 4374 O O . MET B 2 352 ? -29.756 -38.443 37.369 1.00 46.36 352 MET B O 1
ATOM 4379 N N . VAL B 2 353 ? -31.908 -38.972 37.042 1.00 43.04 353 VAL B N 1
ATOM 4380 C CA . VAL B 2 353 ? -31.912 -38.518 35.657 1.00 38.80 353 VAL B CA 1
ATOM 4381 C C . VAL B 2 353 ? -32.880 -37.354 35.533 1.00 38.29 353 VAL B C 1
ATOM 4382 O O . VAL B 2 353 ? -34.069 -37.492 35.837 1.00 39.54 353 VAL B O 1
ATOM 4386 N N . MET B 2 354 ? -32.391 -36.229 35.053 1.00 33.75 354 MET B N 1
ATOM 4387 C CA . MET B 2 354 ? -33.258 -35.075 34.941 1.00 28.74 354 MET B CA 1
ATOM 4388 C C . MET B 2 354 ? -33.746 -34.948 33.527 1.00 29.34 354 MET B C 1
ATOM 4389 O O . MET B 2 354 ? -33.115 -35.461 32.602 1.00 33.65 354 MET B O 1
ATOM 4394 N N . PRO B 2 355 ? -34.867 -34.272 33.312 1.00 30.74 355 PRO B N 1
ATOM 4395 C CA . PRO B 2 355 ? -35.218 -33.860 31.951 1.00 33.22 355 PRO B CA 1
ATOM 4396 C C . PRO B 2 355 ? -34.063 -33.107 31.299 1.00 34.42 355 PRO B C 1
ATOM 4397 O O . PRO B 2 355 ? -33.330 -32.358 31.955 1.00 28.23 355 PRO B O 1
ATOM 4401 N N . GLY B 2 356 ? -33.888 -33.343 29.997 1.00 32.59 356 GLY B N 1
ATOM 4402 C CA . GLY B 2 356 ? -32.763 -32.816 29.258 1.00 32.82 356 GLY B CA 1
ATOM 4403 C C . GLY B 2 356 ? -31.465 -33.584 29.399 1.00 29.69 356 GLY B C 1
ATOM 4404 O O . GLY B 2 356 ? -30.504 -33.278 28.683 1.00 32.32 356 GLY B O 1
ATOM 4405 N N . ASP B 2 357 ? -31.391 -34.570 30.281 1.00 25.38 357 ASP B N 1
ATOM 4406 C CA . ASP B 2 357 ? -30.131 -35.258 30.476 1.00 27.06 357 ASP B CA 1
ATOM 4407 C C . ASP B 2 357 ? -29.838 -36.220 29.332 1.00 33.24 357 ASP B C 1
ATOM 4408 O O . ASP B 2 357 ? -30.740 -36.692 28.630 1.00 32.01 357 ASP B O 1
ATOM 4413 N N . ASN B 2 358 ? -28.547 -36.481 29.136 1.00 35.06 358 ASN B N 1
ATOM 4414 C CA . ASN B 2 358 ? -28.041 -37.447 28.163 1.00 33.09 358 ASN B CA 1
ATOM 4415 C C . ASN B 2 358 ? -27.132 -38.404 28.921 1.00 31.83 358 ASN B C 1
ATOM 4416 O O . ASN B 2 358 ? -26.025 -38.026 29.308 1.00 34.66 358 ASN B O 1
ATOM 4421 N N . THR B 2 359 ? -27.575 -39.636 29.139 1.00 29.45 359 THR B N 1
ATOM 4422 C CA . THR B 2 359 ? -26.809 -40.544 29.993 1.00 31.54 359 THR B CA 1
ATOM 4423 C C . THR B 2 359 ? -27.005 -41.982 29.518 1.00 28.93 359 THR B C 1
ATOM 4424 O O . THR B 2 359 ? -27.434 -42.225 28.385 1.00 31.01 359 THR B O 1
ATOM 4428 N N . ASN B 2 360 ? -26.647 -42.941 30.381 1.00 28.29 360 ASN B N 1
ATOM 4429 C CA . ASN B 2 360 ? -26.681 -44.360 30.050 1.00 33.17 360 ASN B CA 1
ATOM 4430 C C . ASN B 2 360 ? -27.468 -45.090 31.111 1.00 32.51 360 ASN B C 1
ATOM 4431 O O . ASN B 2 360 ? -27.547 -44.633 32.251 1.00 35.19 360 ASN B O 1
ATOM 4436 N N . ILE B 2 361 ? -28.060 -46.223 30.724 1.00 33.45 361 ILE B N 1
ATOM 4437 C CA . ILE B 2 361 ? -28.935 -46.994 31.604 1.00 32.72 361 ILE B CA 1
ATOM 4438 C C . ILE B 2 361 ? -28.868 -48.473 31.231 1.00 31.25 361 ILE B C 1
ATOM 4439 O O . ILE B 2 361 ? -28.293 -48.869 30.209 1.00 29.58 361 ILE B O 1
ATOM 4444 N N . SER B 2 362 ? -29.453 -49.296 32.090 1.00 28.50 362 SER B N 1
ATOM 4445 C CA . SER B 2 362 ? -29.700 -50.702 31.822 1.00 31.85 362 SER B CA 1
ATOM 4446 C C . SER B 2 362 ? -31.198 -50.918 31.901 1.00 35.11 362 SER B C 1
ATOM 4447 O O . SER B 2 362 ? -31.888 -50.218 32.650 1.00 40.04 362 SER B O 1
ATOM 4450 N N . VAL B 2 363 ? -31.702 -51.887 31.138 1.00 27.35 363 VAL B N 1
ATOM 4451 C CA . VAL B 2 363 ? -33.139 -52.116 31.040 1.00 25.73 363 VAL B CA 1
ATOM 4452 C C . VAL B 2 363 ? -33.413 -53.613 31.045 1.00 29.41 363 VAL B C 1
ATOM 4453 O O . VAL B 2 363 ? -32.756 -54.376 30.329 1.00 31.97 363 VAL B O 1
ATOM 4457 N N . LYS B 2 364 ? -34.385 -54.032 31.841 1.00 29.80 364 LYS B N 1
ATOM 4458 C CA . LYS B 2 364 ? -34.923 -55.384 31.777 1.00 35.55 364 LYS B CA 1
ATOM 4459 C C . LYS B 2 364 ? -36.371 -55.272 31.328 1.00 38.11 364 LYS B C 1
ATOM 4460 O O . LYS B 2 364 ? -37.192 -54.686 32.047 1.00 38.06 364 LYS B O 1
ATOM 4466 N N . LEU B 2 365 ? -36.680 -55.828 30.153 1.00 30.23 365 LEU B N 1
ATOM 4467 C CA . LEU B 2 365 ? -38.031 -55.810 29.609 1.00 31.07 365 LEU B CA 1
ATOM 4468 C C . LEU B 2 365 ? -38.891 -56.952 30.175 1.00 36.31 365 LEU B C 1
ATOM 4469 O O . LEU B 2 365 ? -38.389 -57.992 30.616 1.00 37.67 365 LEU B O 1
ATOM 4474 N N . ILE B 2 366 ? -40.211 -56.744 30.159 1.00 35.14 366 ILE B N 1
ATOM 4475 C CA . ILE B 2 366 ? -41.106 -57.777 30.676 1.00 35.02 366 ILE B CA 1
ATOM 4476 C C . ILE B 2 366 ? -41.255 -58.930 29.687 1.00 40.77 366 ILE B C 1
ATOM 4477 O O . ILE B 2 366 ? -41.490 -60.076 30.103 1.00 46.42 366 ILE B O 1
ATOM 4482 N N . GLN B 2 367 ? -41.104 -58.661 28.386 1.00 40.86 367 GLN B N 1
ATOM 4483 C CA . GLN B 2 367 ? -41.166 -59.631 27.289 1.00 40.11 367 GLN B CA 1
ATOM 4484 C C . GLN B 2 367 ? -39.999 -59.389 26.341 1.00 38.86 367 GLN B C 1
ATOM 4485 O O . GLN B 2 367 ? -39.444 -58.285 26.299 1.00 37.59 367 GLN B O 1
ATOM 4491 N N . PRO B 2 368 ? -39.591 -60.399 25.589 1.00 38.46 368 PRO B N 1
ATOM 4492 C CA . PRO B 2 368 ? -38.416 -60.243 24.732 1.00 35.80 368 PRO B CA 1
ATOM 4493 C C . PRO B 2 368 ? -38.756 -59.485 23.456 1.00 38.01 368 PRO B C 1
ATOM 4494 O O . PRO B 2 368 ? -39.874 -59.548 22.940 1.00 44.08 368 PRO B O 1
ATOM 4498 N N . VAL B 2 369 ? -37.775 -58.765 22.924 1.00 35.06 369 VAL B N 1
ATOM 4499 C CA . VAL B 2 369 ? -38.014 -57.979 21.722 1.00 33.96 369 VAL B CA 1
ATOM 4500 C C . VAL B 2 369 ? -36.795 -58.189 20.831 1.00 40.41 369 VAL B C 1
ATOM 4501 O O . VAL B 2 369 ? -35.691 -58.457 21.315 1.00 42.66 369 VAL B O 1
ATOM 4505 N N . ALA B 2 370 ? -36.984 -58.078 19.525 1.00 39.74 370 ALA B N 1
ATOM 4506 C CA . ALA B 2 370 ? -35.886 -58.337 18.606 1.00 33.90 370 ALA B CA 1
ATOM 4507 C C . ALA B 2 370 ? -34.941 -57.148 18.599 1.00 33.94 370 ALA B C 1
ATOM 4508 O O . ALA B 2 370 ? -35.353 -56.037 18.259 1.00 39.28 370 ALA B O 1
ATOM 4510 N N . MET B 2 371 ? -33.678 -57.356 18.967 1.00 36.87 371 MET B N 1
ATOM 4511 C CA . MET B 2 371 ? -32.785 -56.201 18.982 1.00 36.81 371 MET B CA 1
ATOM 4512 C C . MET B 2 371 ? -31.338 -56.589 18.679 1.00 32.82 371 MET B C 1
ATOM 4513 O O . MET B 2 371 ? -30.885 -57.693 18.968 1.00 32.26 371 MET B O 1
ATOM 4518 N N . ASP B 2 372 ? -30.643 -55.659 18.053 1.00 33.87 372 ASP B N 1
ATOM 4519 C CA . ASP B 2 372 ? -29.215 -55.693 17.807 1.00 36.68 372 ASP B CA 1
ATOM 4520 C C . ASP B 2 372 ? -28.595 -54.435 18.412 1.00 41.46 372 ASP B C 1
ATOM 4521 O O . ASP B 2 372 ? -29.296 -53.466 18.720 1.00 39.72 372 ASP B O 1
ATOM 4526 N N . GLU B 2 373 ? -27.274 -54.448 18.590 1.00 39.53 373 GLU B N 1
ATOM 4527 C CA . GLU B 2 373 ? -26.584 -53.224 18.975 1.00 31.36 373 GLU B CA 1
ATOM 4528 C C . GLU B 2 373 ? -26.865 -52.135 17.951 1.00 33.91 373 GLU B C 1
ATOM 4529 O O . GLU B 2 373 ? -27.044 -52.411 16.760 1.00 42.64 373 GLU B O 1
ATOM 4535 N N . GLY B 2 374 ? -26.949 -50.899 18.426 1.00 30.90 374 GLY B N 1
ATOM 4536 C CA . GLY B 2 374 ? -27.197 -49.754 17.583 1.00 34.03 374 GLY B CA 1
ATOM 4537 C C . GLY B 2 374 ? -28.656 -49.414 17.357 1.00 36.18 374 GLY B C 1
ATOM 4538 O O . GLY B 2 374 ? -28.954 -48.275 16.967 1.00 36.44 374 GLY B O 1
ATOM 4539 N N . LEU B 2 375 ? -29.564 -50.368 17.595 1.00 33.42 375 LEU B N 1
ATOM 4540 C CA . LEU B 2 375 ? -30.999 -50.190 17.358 1.00 32.50 375 LEU B CA 1
ATOM 4541 C C . LEU B 2 375 ? -31.583 -48.991 18.111 1.00 29.37 375 LEU B C 1
ATOM 4542 O O . LEU B 2 375 ? -31.326 -48.796 19.298 1.00 32.28 375 LEU B O 1
ATOM 4547 N N . ARG B 2 376 ? -32.398 -48.198 17.429 1.00 26.60 376 ARG B N 1
ATOM 4548 C CA . ARG B 2 376 ? -32.969 -47.002 18.035 1.00 28.73 376 ARG B CA 1
ATOM 4549 C C . ARG B 2 376 ? -34.353 -47.291 18.606 1.00 29.20 376 ARG B C 1
ATOM 4550 O O . ARG B 2 376 ? -35.167 -47.972 17.973 1.00 32.01 376 ARG B O 1
ATOM 4558 N N . PHE B 2 377 ? -34.635 -46.736 19.789 1.00 27.05 377 PHE B N 1
ATOM 4559 C CA . PHE B 2 377 ? -35.920 -46.953 20.449 1.00 27.81 377 PHE B CA 1
ATOM 4560 C C . PHE B 2 377 ? -36.385 -45.672 21.124 1.00 27.34 377 PHE B C 1
ATOM 4561 O O . PHE B 2 377 ? -35.571 -44.835 21.521 1.00 27.19 377 PHE B O 1
ATOM 4569 N N . ALA B 2 378 ? -37.710 -45.545 21.289 1.00 25.58 378 ALA B N 1
ATOM 4570 C CA . ALA B 2 378 ? -38.300 -44.432 22.030 1.00 26.37 378 ALA B CA 1
ATOM 4571 C C . ALA B 2 378 ? -38.626 -44.834 23.463 1.00 28.88 378 ALA B C 1
ATOM 4572 O O . ALA B 2 378 ? -38.980 -45.987 23.739 1.00 31.72 378 ALA B O 1
ATOM 4574 N N . ILE B 2 379 ? -38.493 -43.875 24.381 1.00 28.50 379 ILE B N 1
ATOM 4575 C CA . ILE B 2 379 ? -38.934 -44.050 25.763 1.00 32.24 379 ILE B CA 1
ATOM 4576 C C . ILE B 2 379 ? -40.255 -43.315 25.918 1.00 35.74 379 ILE B C 1
ATOM 4577 O O . ILE B 2 379 ? -40.330 -42.096 25.725 1.00 36.35 379 ILE B O 1
ATOM 4582 N N . ARG B 2 380 ? -41.299 -44.053 26.250 1.00 31.86 380 ARG B N 1
ATOM 4583 C CA . ARG B 2 380 ? -42.628 -43.493 26.283 1.00 32.00 380 ARG B CA 1
ATOM 4584 C C . ARG B 2 380 ? -43.269 -43.783 27.633 1.00 43.07 380 ARG B C 1
ATOM 4585 O O . ARG B 2 380 ? -42.945 -44.776 28.303 1.00 40.78 380 ARG B O 1
ATOM 4593 N N . GLU B 2 381 ? -44.143 -42.858 28.041 1.00 46.23 381 GLU B N 1
ATOM 4594 C CA . GLU B 2 381 ? -44.967 -42.967 29.241 1.00 49.56 381 GLU B CA 1
ATOM 4595 C C . GLU B 2 381 ? -46.427 -42.941 28.810 1.00 63.23 381 GLU B C 1
ATOM 4596 O O . GLU B 2 381 ? -46.989 -41.876 28.577 1.00 65.39 381 GLU B O 1
ATOM 4602 N N . GLY B 2 382 ? -47.036 -44.111 28.688 1.00 69.79 382 GLY B N 1
ATOM 4603 C CA . GLY B 2 382 ? -48.395 -44.191 28.211 1.00 72.12 382 GLY B CA 1
ATOM 4604 C C . GLY B 2 382 ? -48.628 -43.823 26.759 1.00 76.00 382 GLY B C 1
ATOM 4605 O O . GLY B 2 382 ? -49.781 -43.851 26.323 1.00 86.96 382 GLY B O 1
ATOM 4606 N N . GLY B 2 383 ? -47.603 -43.461 25.991 1.00 71.05 383 GLY B N 1
ATOM 4607 C CA . GLY B 2 383 ? -47.791 -43.205 24.565 1.00 68.86 383 GLY B CA 1
ATOM 4608 C C . GLY B 2 383 ? -47.174 -41.906 24.078 1.00 65.65 383 GLY B C 1
ATOM 4609 O O . GLY B 2 383 ? -47.026 -41.674 22.867 1.00 63.43 383 GLY B O 1
ATOM 4610 N N . ARG B 2 384 ? -46.819 -41.048 25.034 1.00 61.72 384 ARG B N 1
ATOM 4611 C CA . ARG B 2 384 ? -46.066 -39.833 24.781 1.00 65.17 384 ARG B CA 1
ATOM 4612 C C . ARG B 2 384 ? -44.596 -40.161 24.881 1.00 52.26 384 ARG B C 1
ATOM 4613 O O . ARG B 2 384 ? -44.142 -40.714 25.891 1.00 44.07 384 ARG B O 1
ATOM 4621 N N . THR B 2 385 ? -43.866 -39.827 23.837 1.00 46.42 385 THR B N 1
ATOM 4622 C CA . THR B 2 385 ? -42.436 -39.962 23.911 1.00 38.75 385 THR B CA 1
ATOM 4623 C C . THR B 2 385 ? -41.933 -39.022 24.985 1.00 38.26 385 THR B C 1
ATOM 4624 O O . THR B 2 385 ? -42.343 -37.862 25.040 1.00 43.89 385 THR B O 1
ATOM 4628 N N . VAL B 2 386 ? -41.144 -39.563 25.911 1.00 36.03 386 VAL B N 1
ATOM 4629 C CA . VAL B 2 386 ? -40.437 -38.768 26.905 1.00 30.73 386 VAL B CA 1
ATOM 4630 C C . VAL B 2 386 ? -38.931 -38.816 26.719 1.00 33.64 386 VAL B C 1
ATOM 4631 O O . VAL B 2 386 ? -38.218 -38.058 27.398 1.00 36.27 386 VAL B O 1
ATOM 4635 N N . GLY B 2 387 ? -38.426 -39.671 25.828 1.00 33.30 387 GLY B N 1
ATOM 4636 C CA . GLY B 2 387 ? -36.996 -39.816 25.603 1.00 30.11 387 GLY B CA 1
ATOM 4637 C C . GLY B 2 387 ? -36.697 -40.720 24.424 1.00 32.01 387 GLY B C 1
ATOM 4638 O O . GLY B 2 387 ? -37.569 -41.432 23.912 1.00 32.76 387 GLY B O 1
ATOM 4639 N N . ALA B 2 388 ? -35.427 -40.679 24.002 1.00 26.95 388 ALA B N 1
ATOM 4640 C CA . ALA B 2 388 ? -34.921 -41.380 22.830 1.00 22.88 388 ALA B CA 1
ATOM 4641 C C . ALA B 2 388 ? -33.648 -42.113 23.196 1.00 28.22 388 ALA B C 1
ATOM 4642 O O . ALA B 2 388 ? -32.759 -41.532 23.821 1.00 32.27 388 ALA B O 1
ATOM 4644 N N . GLY B 2 389 ? -33.546 -43.380 22.779 1.00 33.77 389 GLY B N 1
ATOM 4645 C CA . GLY B 2 389 ? -32.417 -44.212 23.150 1.00 31.56 389 GLY B CA 1
ATOM 4646 C C . GLY B 2 389 ? -31.897 -45.026 21.979 1.00 33.25 389 GLY B C 1
ATOM 4647 O O . GLY B 2 389 ? -32.504 -45.081 20.906 1.00 40.54 389 GLY B O 1
ATOM 4648 N N . ARG B 2 390 ? -30.751 -45.660 22.205 1.00 30.76 390 ARG B N 1
ATOM 4649 C CA . ARG B 2 390 ? -30.081 -46.452 21.182 1.00 31.53 390 ARG B CA 1
ATOM 4650 C C . ARG B 2 390 ? -29.320 -47.546 21.915 1.00 31.22 390 ARG B C 1
ATOM 4651 O O . ARG B 2 390 ? -28.581 -47.252 22.858 1.00 34.76 390 ARG B O 1
ATOM 4659 N N . VAL B 2 391 ? -29.536 -48.802 21.521 1.00 29.33 391 VAL B N 1
ATOM 4660 C CA . VAL B 2 391 ? -29.015 -49.936 22.279 1.00 27.65 391 VAL B CA 1
ATOM 4661 C C . VAL B 2 391 ? -27.510 -50.020 22.115 1.00 32.01 391 VAL B C 1
ATOM 4662 O O . VAL B 2 391 ? -27.007 -49.966 20.990 1.00 39.66 391 VAL B O 1
ATOM 4666 N N . THR B 2 392 ? -26.780 -50.187 23.228 1.00 34.42 392 THR B N 1
ATOM 4667 C CA . THR B 2 392 ? -25.321 -50.242 23.165 1.00 35.68 392 THR B CA 1
ATOM 4668 C C . THR B 2 392 ? -24.700 -51.582 23.546 1.00 37.86 392 THR B C 1
ATOM 4669 O O . THR B 2 392 ? -23.554 -51.829 23.169 1.00 47.46 392 THR B O 1
ATOM 4673 N N . LYS B 2 393 ? -25.408 -52.456 24.250 1.00 34.04 393 LYS B N 1
ATOM 4674 C CA . LYS B 2 393 ? -24.851 -53.746 24.636 1.00 37.84 393 LYS B CA 1
ATOM 4675 C C . LYS B 2 393 ? -26.010 -54.645 25.011 1.00 36.88 393 LYS B C 1
ATOM 4676 O O . LYS B 2 393 ? -26.843 -54.234 25.820 1.00 39.46 393 LYS B O 1
ATOM 4682 N N . ILE B 2 394 ? -26.089 -55.850 24.442 1.00 39.30 394 ILE B N 1
ATOM 4683 C CA . ILE B 2 394 ? -27.170 -56.751 24.854 1.00 41.99 394 ILE B CA 1
ATOM 4684 C C . ILE B 2 394 ? -26.688 -57.607 26.016 1.00 44.65 394 ILE B C 1
ATOM 4685 O O . ILE B 2 394 ? -25.504 -57.959 26.097 1.00 50.61 394 ILE B O 1
ATOM 4690 N N . ILE B 2 395 ? -27.606 -57.973 26.912 1.00 45.96 395 ILE B N 1
ATOM 4691 C CA . ILE B 2 395 ? -27.357 -59.066 27.840 1.00 44.61 395 ILE B CA 1
ATOM 4692 C C . ILE B 2 395 ? -28.565 -60.000 27.783 1.00 47.89 395 ILE B C 1
ATOM 4693 O O . ILE B 2 395 ? -29.706 -59.561 27.592 1.00 48.78 395 ILE B O 1
ATOM 4698 N N . LYS B 2 396 ? -28.323 -61.286 27.990 1.00 48.10 396 LYS B N 1
ATOM 4699 C CA . LYS B 2 396 ? -29.409 -62.278 28.081 1.00 59.11 396 LYS B CA 1
ATOM 4700 C C . LYS B 2 396 ? -30.413 -62.184 26.896 1.00 46.15 396 LYS B C 1
ATOM 4701 O O . LYS B 2 396 ? -31.402 -61.436 26.923 1.00 40.17 396 LYS B O 1
#

B-factor: mean 50.19, std 21.55, range [12.43, 160.33]

GO terms:
  GO:0005886 plasma membrane (C, HDA)

Nearest PDB structures (foldseek):
  7vmx-assembly1_A  TM=1.004E+00  e=9.502E-51  Mycobacterium tuberculosis
  4pc2-assembly1_C  TM=8.573E-01  e=5.777E-23  Escherichia coli
  4r71-assembly2_C  TM=8.832E-01  e=9.279E-22  Escherichia coli K-12
  3mmp-assembly1_A  TM=8.933E-01  e=6.631E-21  Escherichia coli K-12
  3avw-assembly1_A  TM=8.941E-01  e=1.053E-20  Escherichia coli O157:H7

Sequence (619 aa):
MANFTAADVKRLRELTGAGMLACKNALAETDGDFDKAVEALRIKGAKDVGKRAERATAEGLVAAKDGALIELNCETDFVAKNAEFQTLADQVVAAAAAAKPADVDALKGASIGDKTVEQAIAELSAKIGEKLELRRVAIFDGTVEAYLHRRSADLPPAVGVLVEYRGDDAAAAHAVALQIAALRARYLSRDDVPEDIVASERRIAEETPKIVEGRLNGFFKDAVLLEQASVSDNKKTVKALLDVAGVTVTRFVRFEVGQAKPHVNIGTIGHVDHGKTTLTAAITKVLHDKFPVEYQTDKRHYAHVDAPGHADYIKNMITGAAQMDGAILVVAATDGPMPQTREHVLLARQVGVPYILVALNKADAVDDEELLELVEMEVRELLAAQEFDEDAPVVRVSALKALEGDAKWVASVEELMNAVDESIPDPVRETDKPFLMPVEDVFTITGRGTVVTGRVERGVINVNEEVEIVGIRPSTTKTTVTGVEMFRKLLDQGQAGDNVGLLLRGVKREDVERGQVVTKPGTTTPHTEFEGQVYILSKDEGGRHTPFFNNYRPQFYFRTTDVTGVVTLPEGTEMVMPGDNTNISVKLIQPVAMDEGLRFAIREGGRTVGAGRVTKIIK

Solvent-accessible surface area: 28695 Å² total; per-residue (Å²): 67,75,100,14,73,10,67,44,0,90,142,0,26,126,114,41,24,24,10,3,39,20,0,21,62,3,0,39,129,30,80,22,69,53,113,140,0,24,80,29,16,150,84,108,16,73,132,39,36,42,172,34,52,174,84,81,23,59,59,6,5,3,11,32,102,114,4,0,0,0,0,0,2,0,41,30,4,4,0,1,28,6,65,67,0,60,68,8,1,92,78,0,6,34,11,0,12,91,62,102,12,106,78,36,101,42,0,70,46,15,76,33,60,132,71,40,0,92,99,11,18,45,102,19,2,40,74,0,10,7,32,15,63,9,71,42,26,16,30,14,112,40,86,38,36,39,20,63,8,121,65,4,51,51,24,4,16,8,0,0,0,0,0,18,18,168,35,146,59,62,74,16,0,46,52,8,0,17,5,0,0,10,60,120,7,139,35,34,28,107,131,84,11,53,151,103,59,26,52,40,45,114,151,80,9,116,136,133,159,142,132,28,82,38,92,16,76,34,25,26,99,103,10,1,2,33,37,6,25,11,29,98,47,112,185,114,49,6,110,41,57,11,88,130,31,52,7,81,13,45,111,32,32,32,11,4,1,38,91,120,200,43,114,0,47,1,0,3,6,7,14,90,66,4,7,15,93,48,2,12,47,0,1,46,78,2,14,126,89,118,98,147,105,100,7,82,20,124,108,12,63,1,30,36,20,63,1,84,11,0,16,76,3,4,54,53,8,1,63,37,82,14,66,6,28,0,2,1,8,3,1,1,1,16,43,0,10,25,20,1,4,110,6,6,4,41,0,0,82,79,18,40,0,75,50,8,0,0,0,0,4,84,4,61,46,12,108,28,103,106,2,12,84,28,0,25,77,52,1,43,108,42,1,37,75,29,143,14,71,90,127,4,35,22,8,61,0,1,0,121,71,1,57,123,45,60,72,142,27,31,53,8,0,53,100,0,2,85,13,0,14,127,30,2,75,97,43,97,153,91,36,88,68,67,4,0,0,13,0,68,60,22,96,41,47,133,88,122,37,5,6,0,28,2,130,0,58,36,0,44,0,54,53,114,40,79,0,28,0,0,4,18,59,134,78,57,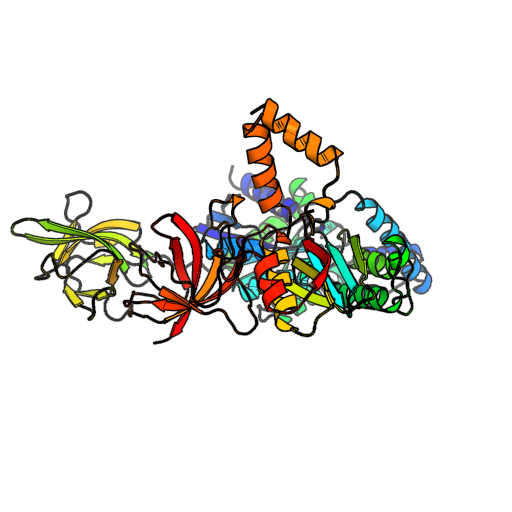30,127,6,26,0,70,3,0,35,34,144,226,122,103,49,108,65,1,85,21,35,44,85,7,2,0,8,4,146,83,15,106,108,129,59,7,77,99,6,1,2,0,0,75,40,65,58,19,69,51,27,27,49,0,66,0,27,0,20,2,40,28,113,144,83,54,5,50,126,55,4,7,65,72,130,27,146,3,45,0,64,15,40,11,30,49,1,22,0,40,0,63,10,52,188,80,42,84,1,1,3,21,23,3,10,15,63,4,42,4,99,3,96,62,36,4,4,8,57,114,21,20,87,8,23,1,49,67,71,35,182,61,8,0,21,1,58,0,49,111,67,78,170

Secondary structure (DSSP, 8-state):
--SS-SHHHHHHHHHH---HHHHHHHHHHHTT-HHHHHHHHHHHHHHHHHHGGGS---EEEEEEETTEEEEEEESSHHHHTSHHHHHHHHHHHHHHHHH--SSHHHHHTSB-SSSBHHHHHHHHHHHHTS--EEEEEEE--S-EEEEEE-SBTTS---EEEEEEEEES-HHHHHHHHHHHHHH---BSSSTTS-HHHHHHHHHHHHH--HHHHHHHHHHHHHHBGGGSBPSS-TTSBHHHHHHHHTEEEEEEEEEESS--/--EEEEEEEE-GGGTHHHHHHHHHHHHHHH---EEE-SS-EEEEEE-S-HHHHHHHHHTTS---SEEEEEEETTT---TTHHHHHHHHHHHT-S-EEEEEETGGG--SHHHHHHHHHHHHHHHHHTTS-TT--EEE--HHHHHHT-HHHHHHHHHHHHHHHHHSPPPPPGGGSPPEEEEEEEEEETTTEEEEEEE--BSEEETT-EEEEESSSSS-EEEEEEEEEETTEEESEEETT-EEEEEETT--GGG--BTBEEESTTS--EEEEEEEEEEEPPGGGT--SS-B-TT---EE-TTTS-EEEEEEPPTT---B-TT-EEEEEEEEEEEEE--TT-EEEEEETTEEEEEEEEEEEE-

Radius of gyration: 29.57 Å; Cα contacts (8 Å, |Δi|>4): 1354; chains: 2; bounding box: 77×65×76 Å

InterPro domains:
  IPR001816 Translation elongation factor EFTs/EF1B [MF_00050] (1-271)
  IPR001816 Translation elongation factor EFTs/EF1B [PTHR11741] (5-269)
  IPR001816 Translation elongation factor EFTs/EF1B [TIGR00116] (1-270)
  IPR009060 UBA-like superfamily [SSF46934] (5-55)
  IPR014039 Translation elongation factor EFTs/EF1B, dimerisation [PF00889] (75-270)
  IPR018101 Translation elongation factor Ts, conserved site [PS01126] (12-27)
  IPR018101 Translation elongation factor Ts, conserved site [PS01127] (71-81)
  IPR036402 Elongation factor Ts, dimerisation domain superfamily [G3DSA:3.30.479.20] (56-151)
  IPR036402 Elongation factor Ts, dimerisation domain superfamily [G3DSA:3.30.479.20] (159-269)
  IPR036402 Elongation factor Ts, dimerisation domain superfamily [SSF54713] (57-141)
  IPR036402 Elongation factor Ts, dimerisation domain superfamily [SSF54713] (142-270)

Organism: Mycobacterium tuberculosis (strain ATCC 25618 / H37Rv) (NCBI:txid83332)

CATH classification: 1.10.8.10

Foldseek 3Di:
DQADDLVLLVVLCVVLLADSVLSVVLCVVVVNPSVSSNVVLVVVLVVLLVVCQPPDWQDAAWDADQQKIWTKTKRDLVLRLDPLRVVLNVLLSVQCQVVVAPWVVRSQQGDSDPHGNVCSQSSVCSSVVIHMDGDTMGGDPADWDKDFDCPDDSGYGFKIKIWHKDFPLNVLRNLLRVVCRVQVAAEAAPVPDDVVVLVVQLVVQVVVVCSSVVSCLVVRQRRHQQNDQRPVGSVDGSVVVCVVRGMGTPDMDMGGRNDD/DFEFEEEEWEDPVLCSPLLVVLLQVLQCVVPVVWGADPVYIYHYDYPPDLPVVVVCVLVPVDDHLEYEYEAALVPAHDPCSLVRVVSCVVSPRPAYEYEHEPLVPDPDCVSVVVSLQVNLVSCVVRPHDSPQHYFYAYSVVSVVPPVVRSVRSVVVVVSCVPPRDGDDAQQPDWWKFFFAAWDQPPPQAIKTKGATQGHKAFQWAKKWKAWDDDDIDIFTWHFWAAPRRTDGMDHHGGITITGTPPQHRVNDDGLIMITRPPPWHWAFKFKKKKFFAAVVRVADPAWDAAFDWFWKAFDHRTWIWTWGDDVPDGIGHHGDIGMIMIGTPIIGIDDFQGKIFTDHVHDGGMIMGTHGTDD